Protein AF-A0A1W0A6Z6-F1 (afdb_monomer)

Radius of gyration: 21.83 Å; Cα contacts (8 Å, |Δi|>4): 676; chains: 1; bounding box: 49×55×68 Å

Mean predicted aligned error: 4.72 Å

Sequence (372 aa):
MTEIIAGCSDAEIEKINQEPVVYHEYYRYFTPSFSPHPEPNITDIYAPYNKPFGLRHYFTHAESPIGIRENMPFALFDSDFVLFEPLQVNTGRDISQNYVGAQEVHIIKDTVIDGIAIAHDWKNYMGAGWFRDNMKETKDKICQTGDCANISEAEGLEFYSRAGPPYIMTKNDGMKMINDYCDFAIMGRKLFPKEWMVEMYAYSLAAGNHNIKHIIVNNLGINWPGGEPPQAWNFIDSSLPNPCYNGDIVLPPTPPAALHYCQRLGLELVHEQGYYFYKYNIPTDMFDCNAMLLEIPPSTQWDEVFTKYTDNDTIRKKRHEVWGACTLAKIANEAFLQVKKQTCPKGFNTFTGIPMNETQRRESAWPRKPKL

Organism: NCBI:txid74557

Solvent-accessible surface area (backbone atoms only — not comparable to full-atom values): 20474 Å² total; per-residue (Å²): 89,66,48,78,46,60,48,66,51,74,69,49,49,54,56,54,71,69,52,85,78,93,55,100,62,66,42,80,42,81,38,73,54,27,49,52,36,76,53,90,96,46,88,50,79,45,70,65,43,34,55,44,49,40,51,45,50,40,74,72,68,44,50,85,88,70,25,84,61,85,65,47,70,45,73,50,65,68,95,58,56,49,71,75,47,85,91,79,64,65,78,73,48,79,45,50,94,38,53,57,64,86,72,94,67,95,76,38,56,40,60,59,42,82,48,32,22,37,18,8,62,30,47,77,82,39,35,36,47,56,31,28,77,93,29,42,70,60,30,36,68,59,34,56,91,40,58,35,45,73,52,45,38,70,58,21,46,44,28,25,27,18,53,30,54,38,37,31,31,18,40,60,47,52,63,68,25,34,61,48,22,39,52,26,25,54,49,38,33,72,77,37,81,81,57,85,60,36,49,63,49,14,42,25,43,17,31,43,45,63,57,39,37,26,54,25,21,40,38,52,29,40,69,50,70,84,59,52,64,67,74,56,64,67,44,77,60,93,80,60,70,72,34,36,46,90,76,72,80,59,72,48,99,58,62,49,36,18,41,30,55,84,56,77,20,24,66,47,92,54,59,73,78,30,53,30,37,42,70,81,49,58,31,88,45,42,65,43,40,64,11,33,28,54,35,62,49,65,52,61,57,63,62,42,35,70,76,75,41,88,51,68,67,59,32,53,31,31,48,50,22,35,42,49,22,17,36,50,36,48,53,50,37,52,53,41,49,57,51,24,70,74,75,24,92,88,56,59,48,82,53,60,69,40,73,46,40,64,87,58,58,50,81,58,32,51,80,73,78,77,86,126

InterPro domains:
  IPR044845 Glycosyltransferase HPAT/SRGT1-like [PTHR31485] (4-335)

Foldseek 3Di:
DEAQAEDDDPVRVVVVVPADDLDPDYYYHYYYQCAVPVDPPRNAGFRCLCPLVSLVVLLVPPDPPRHDPDFDKDWDADPQKDFPDDDDAPPQDFQVLFFDADDPDPTDGSDADVLEKAAEFQCLPFNLNCLDPVNLVVQCQLCVPFQLSVQHSRNSRGFFRRGDPRIIHISVLSNQLSVQLSSQLVSQCVVPVPDNCSSSSSRRSSCSRSNNGYRYGLQAEHEACVRGDVSSLPQDDPPFPQCQDPDDGTDGPDHRRMYRDCDWFAQDPPLLVAFTDHPQLDAPCLLPQQFEAARAGDSVSLVVLVVVDDDPSSSSRNNVSSSCRSNVSNVVLVVSVSSNVVVPPPGGHHHHDRTRNHPDRDNGRHDDDPPD

Nearest PDB structures (foldseek):
  1g8o-assembly1_A  TM=5.163E-01  e=8.679E-03  Bos taurus
  2vs3-assembly1_B  TM=5.964E-01  e=7.278E-02  Bos taurus
  6bji-assembly1_A  TM=4.685E-01  e=1.088E-01  Homo sapiens
  4fra-assembly1_A-2  TM=4.629E-01  e=1.088E-01  Homo sapiens
  3sx7-assembly1_A  TM=4.532E-01  e=2.891E-01  Homo sapiens

Secondary structure (DSSP, 8-state):
-EEEEES--HHHHHHHHTS---STT-EEEEE----S-SSTT-----GGGHHHHHHHHHHHHPPTTTSPPTT-EEEE--TTEEESS----SS--B-GGGB-SS---S--B---BTTEEEEEE-HHHHTTGGGSGGGHHHHHHHHTTSGGGG--HHHHHHHTTTEEEEEEEEHHHHHHHHHHHHHHHHHHHHH-TT-S-HHHHHHHHHHHHTT-EEEEESSSSB--TTTS-GGGGTT--TTS--TTSSSS----SS--SEEE--S-EES-SSGGGS-EE-GGGS-TTTTSTTPPEEPPPPTTHHHHHHHH---HHHHHHHHHHHHHHHHHHHHHHHHHHHHHHHH-TT-----EEE-S--SS--S--SPPPP--

Structure (mmCIF, N/CA/C/O backbone):
data_AF-A0A1W0A6Z6-F1
#
_entry.id   AF-A0A1W0A6Z6-F1
#
loop_
_atom_site.group_PDB
_atom_site.id
_atom_site.type_symbol
_atom_site.label_atom_id
_atom_site.label_alt_id
_atom_site.label_comp_id
_atom_site.label_asym_id
_atom_site.label_entity_id
_atom_site.label_seq_id
_atom_site.pdbx_PDB_ins_code
_atom_site.Cartn_x
_atom_site.Cartn_y
_atom_site.Cartn_z
_atom_site.occupancy
_atom_site.B_iso_or_equiv
_atom_site.auth_seq_id
_atom_site.auth_comp_id
_atom_site.auth_asym_id
_atom_site.auth_atom_id
_atom_site.pdbx_PDB_model_num
ATOM 1 N N . MET A 1 1 ? -8.755 -13.562 0.073 1.00 89.94 1 MET A N 1
ATOM 2 C CA . MET A 1 1 ? -7.571 -12.762 0.458 1.00 89.94 1 MET A CA 1
ATOM 3 C C . MET A 1 1 ? -6.522 -13.709 1.007 1.00 89.94 1 MET A C 1
ATOM 5 O O . MET A 1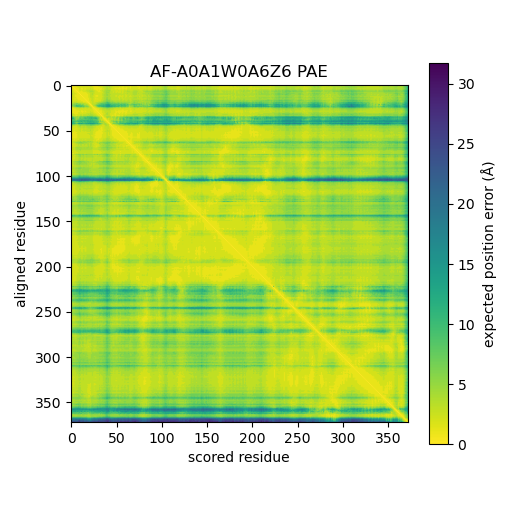 1 ? -6.894 -14.595 1.765 1.00 89.94 1 MET A O 1
ATOM 9 N N . THR A 1 2 ? -5.255 -13.540 0.640 1.00 94.50 2 THR A N 1
ATOM 10 C CA . THR A 1 2 ? -4.166 -14.357 1.189 1.00 94.50 2 THR A CA 1
ATOM 11 C C . THR A 1 2 ? -3.117 -13.441 1.801 1.00 94.50 2 THR A C 1
ATOM 13 O O . THR A 1 2 ? -2.576 -12.591 1.100 1.00 94.50 2 THR A O 1
ATOM 16 N N . GLU A 1 3 ? -2.840 -13.603 3.092 1.00 94.75 3 GLU A N 1
ATOM 17 C CA . GLU A 1 3 ? -1.718 -12.946 3.760 1.00 94.75 3 GLU A CA 1
ATOM 18 C C . GLU A 1 3 ? -0.458 -13.803 3.599 1.00 94.75 3 GLU A C 1
ATOM 20 O O . GLU A 1 3 ? -0.436 -14.968 3.998 1.00 94.75 3 GLU A O 1
ATOM 25 N N . ILE A 1 4 ? 0.587 -13.230 3.001 1.00 96.56 4 ILE A N 1
ATOM 26 C CA . ILE A 1 4 ? 1.890 -13.880 2.845 1.00 96.56 4 ILE A CA 1
ATOM 27 C C . ILE A 1 4 ? 2.768 -13.466 4.027 1.00 96.56 4 ILE A C 1
ATOM 29 O O . ILE A 1 4 ? 3.117 -12.294 4.159 1.00 96.56 4 ILE A O 1
ATOM 33 N N . ILE A 1 5 ? 3.135 -14.426 4.874 1.00 95.88 5 ILE A N 1
ATOM 34 C CA . ILE A 1 5 ? 3.876 -14.189 6.118 1.00 95.88 5 ILE A CA 1
ATOM 35 C C . ILE A 1 5 ? 5.245 -14.865 6.007 1.00 95.88 5 ILE A C 1
ATOM 37 O O . ILE A 1 5 ? 5.338 -16.070 5.777 1.00 95.88 5 ILE A O 1
ATOM 41 N N . ALA A 1 6 ? 6.325 -14.099 6.137 1.00 95.00 6 ALA A N 1
ATOM 42 C CA . ALA A 1 6 ? 7.687 -14.605 5.985 1.00 95.00 6 ALA A CA 1
ATOM 43 C C . ALA A 1 6 ? 8.400 -14.769 7.331 1.00 95.00 6 ALA A C 1
ATOM 45 O O . ALA A 1 6 ? 8.307 -13.904 8.201 1.00 95.00 6 ALA A O 1
ATOM 46 N N . GLY A 1 7 ? 9.175 -15.847 7.462 1.00 93.62 7 GLY A N 1
ATOM 47 C CA . GLY A 1 7 ? 10.175 -15.991 8.521 1.00 93.62 7 GLY A CA 1
ATOM 48 C C . GLY A 1 7 ? 9.659 -16.400 9.898 1.00 93.62 7 GLY A C 1
ATOM 49 O O . GLY A 1 7 ? 10.380 -16.223 10.876 1.00 93.62 7 GLY A O 1
ATOM 50 N N . CYS A 1 8 ? 8.453 -16.959 9.983 1.00 94.81 8 CYS A N 1
ATOM 51 C CA . CYS A 1 8 ? 7.943 -17.529 11.226 1.00 94.81 8 CYS A CA 1
ATOM 52 C C . CYS A 1 8 ? 8.636 -18.859 11.563 1.00 94.81 8 CYS A C 1
ATOM 54 O O . CYS A 1 8 ? 8.844 -19.706 10.694 1.00 94.81 8 CYS A O 1
ATOM 56 N N . SER A 1 9 ? 8.937 -19.062 12.842 1.00 95.69 9 SER A N 1
ATOM 57 C CA . SER A 1 9 ? 9.225 -20.378 13.420 1.00 95.69 9 SER A CA 1
ATOM 58 C C . SER A 1 9 ? 7.967 -21.253 13.480 1.00 95.69 9 SER A C 1
ATOM 60 O O . SER A 1 9 ? 6.850 -20.737 13.472 1.00 95.69 9 SER A O 1
ATOM 62 N N . ASP A 1 10 ? 8.125 -22.570 13.634 1.00 96.00 10 ASP A N 1
ATOM 63 C CA . ASP A 1 10 ? 6.988 -23.500 13.765 1.00 96.00 10 ASP A CA 1
ATOM 64 C C . ASP A 1 10 ? 6.039 -23.115 14.915 1.00 96.00 10 ASP A C 1
ATOM 66 O O . ASP A 1 10 ? 4.819 -23.199 14.786 1.00 96.00 10 ASP A O 1
ATOM 70 N N . ALA A 1 11 ? 6.591 -22.630 16.032 1.00 96.81 11 ALA A N 1
ATOM 71 C CA . ALA A 1 11 ? 5.803 -22.170 17.174 1.00 96.81 11 ALA A CA 1
ATOM 72 C C . ALA A 1 11 ? 5.008 -20.888 16.864 1.00 96.81 11 ALA A C 1
ATOM 74 O O . ALA A 1 11 ? 3.883 -20.726 17.338 1.00 96.81 11 ALA A O 1
ATOM 75 N N . GLU A 1 12 ? 5.575 -19.975 16.072 1.00 96.50 12 GLU A N 1
ATOM 76 C CA . GLU A 1 12 ? 4.877 -18.769 15.617 1.00 96.50 12 GLU A CA 1
ATOM 77 C C . GLU A 1 12 ? 3.804 -19.098 14.583 1.00 96.50 12 GLU A C 1
ATOM 79 O O . GLU A 1 12 ? 2.709 -18.554 14.677 1.00 96.50 12 GLU A O 1
ATOM 84 N N . ILE A 1 13 ? 4.078 -20.018 13.653 1.00 96.25 13 ILE A N 1
ATOM 85 C CA . ILE A 1 13 ? 3.089 -20.523 12.690 1.00 96.25 13 ILE A CA 1
ATOM 86 C C . ILE A 1 13 ? 1.887 -21.100 13.437 1.00 96.25 13 ILE A C 1
ATOM 88 O O . ILE A 1 13 ? 0.750 -20.736 13.141 1.00 96.25 13 ILE A O 1
ATOM 92 N N . GLU A 1 14 ? 2.126 -21.952 14.435 1.00 95.62 14 GLU A N 1
ATOM 93 C CA . GLU A 1 14 ? 1.057 -22.538 15.245 1.00 95.62 14 GLU A CA 1
ATOM 94 C C . GLU A 1 14 ? 0.258 -21.461 15.988 1.00 95.62 14 GLU A C 1
ATOM 96 O O . GLU A 1 14 ? -0.972 -21.454 15.945 1.00 95.62 14 GLU A O 1
ATOM 101 N N . LYS A 1 15 ? 0.944 -20.494 16.608 1.00 93.50 15 LYS A N 1
ATOM 102 C CA . LYS A 1 15 ? 0.288 -19.377 17.297 1.00 93.50 15 LYS A CA 1
ATOM 103 C C . LYS A 1 15 ? -0.584 -18.553 16.347 1.00 93.50 15 LYS A C 1
ATOM 105 O O . LYS A 1 15 ? -1.723 -18.247 16.685 1.00 93.50 15 LYS A O 1
ATOM 110 N N . ILE A 1 16 ? -0.062 -18.202 15.174 1.00 93.06 16 ILE A N 1
ATOM 111 C CA . ILE A 1 16 ? -0.779 -17.403 14.178 1.00 93.06 16 ILE A CA 1
ATOM 112 C C . ILE A 1 16 ? -1.967 -18.196 13.628 1.00 93.06 16 ILE A C 1
ATOM 114 O O . ILE A 1 16 ? -3.050 -17.644 13.482 1.00 93.06 16 ILE A O 1
ATOM 118 N N . ASN A 1 17 ? -1.827 -19.497 13.369 1.00 92.12 17 ASN A N 1
ATOM 119 C CA . ASN A 1 17 ? -2.934 -20.333 12.891 1.00 92.12 17 ASN A CA 1
ATOM 120 C C . ASN A 1 17 ? -4.112 -20.406 13.873 1.00 92.12 17 ASN A C 1
ATOM 122 O O . ASN A 1 17 ? -5.245 -20.615 13.442 1.00 92.12 17 ASN A O 1
ATOM 126 N N . GLN A 1 18 ? -3.866 -20.186 15.165 1.00 89.81 18 GLN A N 1
ATOM 127 C CA . GLN A 1 18 ? -4.904 -20.117 16.195 1.00 89.81 18 GLN A CA 1
ATOM 128 C C . GLN A 1 18 ? -5.585 -18.743 16.287 1.00 89.81 18 GLN A C 1
ATOM 130 O O . GLN A 1 18 ? -6.615 -18.616 16.954 1.00 89.81 18 GLN A O 1
ATOM 135 N N . GLU A 1 19 ? -5.046 -17.707 15.641 1.00 89.00 19 GLU A N 1
ATOM 136 C CA . GLU A 1 19 ? -5.677 -16.390 15.626 1.00 89.00 19 GLU A CA 1
ATOM 137 C C . GLU A 1 19 ? -6.990 -16.425 14.832 1.00 89.00 19 GLU A C 1
ATOM 139 O O . GLU A 1 19 ? -7.031 -16.994 13.731 1.00 89.00 19 GLU A O 1
ATOM 144 N N . PRO A 1 20 ? -8.051 -15.771 15.339 1.00 86.44 20 PRO A N 1
ATOM 145 C CA . PRO A 1 20 ? -9.363 -15.794 14.713 1.00 86.44 20 PRO A CA 1
ATOM 146 C C . PRO A 1 20 ? -9.328 -15.161 13.325 1.00 86.44 20 PRO A C 1
ATOM 148 O O . PRO A 1 20 ? -8.677 -14.142 13.093 1.00 86.44 20 PRO A O 1
ATOM 151 N N . VAL A 1 21 ? -10.091 -15.750 12.410 1.00 84.94 21 VAL A N 1
ATOM 152 C CA . VAL A 1 21 ? -10.286 -15.230 11.059 1.00 84.94 21 VAL A CA 1
ATOM 153 C C . VAL A 1 21 ? -11.683 -14.630 10.977 1.00 84.94 21 VAL A C 1
ATOM 155 O O . VAL A 1 21 ? -12.682 -15.326 11.138 1.00 84.94 21 VAL A O 1
ATOM 158 N N . VAL A 1 22 ? -11.753 -13.322 10.733 1.00 80.50 22 VAL A N 1
ATOM 159 C CA . VAL A 1 22 ? -13.020 -12.569 10.698 1.00 80.50 22 VAL A CA 1
ATOM 160 C C . VAL A 1 22 ? -13.611 -12.423 9.287 1.00 80.50 22 VAL A C 1
ATOM 162 O O . VAL A 1 22 ? -14.724 -11.927 9.141 1.00 80.50 22 VAL A O 1
ATOM 165 N N . TYR A 1 23 ? -12.910 -12.897 8.250 1.00 80.38 23 TYR A N 1
ATOM 166 C CA . TYR A 1 23 ? -13.323 -12.801 6.845 1.00 80.38 23 TYR A CA 1
ATOM 167 C C . TYR A 1 23 ? -13.621 -14.178 6.236 1.00 80.38 23 TYR A C 1
ATOM 169 O O . TYR A 1 23 ? -12.898 -15.140 6.475 1.00 80.38 23 TYR A O 1
ATOM 177 N N . HIS A 1 24 ? -14.662 -14.259 5.398 1.00 73.69 24 HIS A N 1
ATOM 178 C CA . HIS A 1 24 ? -15.209 -15.520 4.871 1.00 73.69 24 HIS A CA 1
ATOM 179 C C . HIS A 1 24 ? -14.262 -16.295 3.925 1.00 73.69 24 HIS A C 1
ATOM 181 O O . HIS A 1 24 ? -14.444 -17.488 3.724 1.00 73.69 24 HIS A O 1
ATOM 187 N N . GLU A 1 25 ? -13.224 -15.662 3.372 1.00 85.31 25 GLU A N 1
ATOM 188 C CA . GLU A 1 25 ? -12.240 -16.303 2.483 1.00 85.31 25 GLU A CA 1
ATOM 189 C C . GLU A 1 25 ? -10.860 -15.673 2.685 1.00 85.31 25 GLU A C 1
ATOM 191 O O . GLU A 1 25 ? -10.327 -14.961 1.825 1.00 85.31 25 GLU A O 1
ATOM 196 N N . TYR A 1 26 ? -10.304 -15.876 3.874 1.00 91.31 26 TYR A N 1
ATOM 197 C CA . TYR A 1 26 ? -8.984 -15.388 4.242 1.00 91.31 26 TYR A CA 1
ATOM 198 C C . TYR A 1 26 ? -8.052 -16.559 4.546 1.00 91.31 26 TYR A C 1
ATOM 200 O O . TYR A 1 26 ? -8.366 -17.429 5.358 1.00 91.31 26 TYR A O 1
ATOM 208 N N . TYR A 1 27 ? -6.908 -16.567 3.871 1.00 93.94 27 TYR A N 1
ATOM 209 C CA . TYR A 1 27 ? -5.889 -17.598 3.979 1.00 93.94 27 TYR A CA 1
ATOM 210 C C . TYR A 1 27 ? -4.582 -16.985 4.467 1.00 93.94 27 TYR A C 1
ATOM 212 O O . TYR A 1 27 ? -4.263 -15.839 4.152 1.00 93.94 27 TYR A O 1
ATOM 220 N N . ARG A 1 28 ? -3.800 -17.781 5.189 1.00 94.81 28 ARG A N 1
ATOM 221 C CA . ARG A 1 28 ? -2.428 -17.451 5.566 1.00 94.81 28 ARG A CA 1
ATOM 222 C C . ARG A 1 28 ? -1.491 -18.353 4.783 1.00 94.81 28 ARG A C 1
ATOM 224 O O . ARG A 1 28 ? -1.727 -19.558 4.693 1.00 94.81 28 ARG A O 1
ATOM 231 N N . TYR A 1 29 ? -0.452 -17.775 4.203 1.00 96.75 29 TYR A N 1
ATOM 232 C CA . TYR A 1 29 ? 0.560 -18.502 3.456 1.00 96.75 29 TYR A CA 1
ATOM 233 C C . TYR A 1 29 ? 1.939 -18.169 4.009 1.00 96.75 29 TYR A C 1
ATOM 235 O O . TYR A 1 29 ? 2.419 -17.042 3.888 1.00 96.75 29 TYR A O 1
ATOM 243 N N . PHE A 1 30 ? 2.572 -19.158 4.631 1.00 97.31 30 PHE A N 1
ATOM 244 C CA . PHE A 1 30 ? 3.872 -18.984 5.259 1.00 97.31 30 PHE A CA 1
ATOM 245 C C . PHE A 1 30 ? 5.001 -19.242 4.266 1.00 97.31 30 PHE A C 1
ATOM 247 O O . PHE A 1 30 ? 4.941 -20.152 3.437 1.00 97.31 30 PHE A O 1
ATOM 254 N N . THR A 1 31 ? 6.048 -18.432 4.363 1.00 97.12 31 THR A N 1
ATOM 255 C CA . THR A 1 31 ? 7.254 -18.536 3.540 1.00 97.12 31 THR A CA 1
ATOM 256 C C . THR A 1 31 ? 8.500 -18.508 4.427 1.00 97.12 31 THR A C 1
ATOM 258 O O . THR A 1 31 ? 8.430 -18.027 5.566 1.00 97.12 31 THR A O 1
ATOM 261 N N . 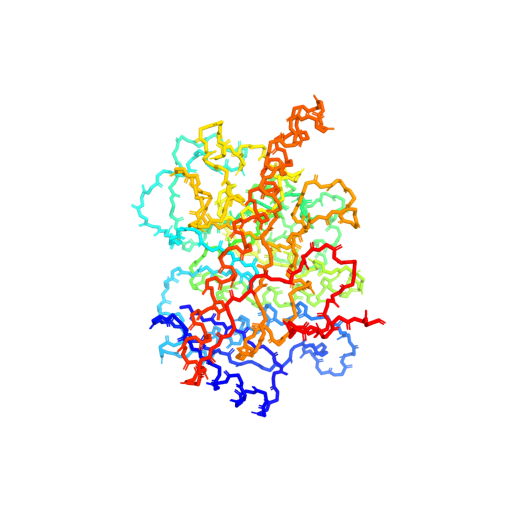PRO A 1 32 ? 9.652 -19.002 3.940 1.00 95.50 32 PRO A N 1
ATOM 262 C CA . PRO A 1 32 ? 10.925 -18.801 4.626 1.00 95.50 32 PRO A CA 1
ATOM 263 C C . PRO A 1 32 ? 11.211 -17.316 4.880 1.00 95.50 32 PRO A C 1
ATOM 265 O O . PRO A 1 32 ? 10.655 -16.442 4.217 1.00 95.50 32 PRO A O 1
ATOM 268 N N . SER A 1 33 ? 12.109 -17.017 5.821 1.00 94.06 33 SER A N 1
ATOM 269 C CA . SER A 1 33 ? 12.632 -15.653 5.916 1.00 94.06 33 SER A CA 1
ATOM 270 C C . SER A 1 33 ? 13.574 -15.385 4.749 1.00 94.06 33 SER A C 1
ATOM 272 O O . SER A 1 33 ? 14.459 -16.194 4.470 1.00 94.06 33 SER A O 1
ATOM 274 N N . PHE A 1 34 ? 13.432 -14.220 4.127 1.00 93.62 34 PHE A N 1
ATOM 275 C CA . PHE A 1 34 ? 14.373 -13.695 3.137 1.00 93.62 34 PHE A CA 1
ATOM 276 C C . PHE A 1 34 ? 15.182 -12.511 3.697 1.00 93.62 34 PHE A C 1
ATOM 278 O O . PHE A 1 34 ? 15.834 -11.781 2.953 1.00 93.62 34 PHE A O 1
ATOM 285 N N . SER A 1 35 ? 15.127 -12.311 5.022 1.00 89.38 35 SER A N 1
ATOM 286 C CA . SER A 1 35 ? 15.967 -11.382 5.782 1.00 89.38 35 SER A CA 1
ATOM 287 C C . SER A 1 35 ? 16.449 -12.061 7.083 1.00 89.38 35 SER A C 1
ATOM 289 O O . SER A 1 35 ? 15.612 -12.360 7.940 1.00 89.38 35 SER A O 1
ATOM 291 N N . PRO A 1 36 ? 17.762 -12.291 7.300 1.00 87.06 36 PRO A N 1
ATOM 292 C CA . PRO A 1 36 ? 18.902 -11.818 6.506 1.00 87.06 36 PRO A CA 1
ATOM 293 C C . PRO A 1 36 ? 18.913 -12.371 5.075 1.00 87.06 36 PRO A C 1
ATOM 295 O O . PRO A 1 36 ? 18.175 -13.303 4.776 1.00 87.06 36 PRO A O 1
ATOM 298 N N . HIS A 1 37 ? 19.693 -11.708 4.219 1.00 88.88 37 HIS A N 1
ATOM 299 C CA . HIS A 1 37 ? 19.758 -11.824 2.760 1.00 88.88 37 HIS A CA 1
ATOM 300 C C . HIS A 1 37 ? 19.355 -13.204 2.186 1.00 88.88 37 HIS A C 1
ATOM 302 O O . HIS A 1 37 ? 19.822 -14.228 2.684 1.00 88.88 37 HIS A O 1
ATOM 308 N N . PRO A 1 38 ? 18.559 -13.256 1.096 1.00 82.75 38 PRO A N 1
ATOM 309 C CA . PRO A 1 38 ? 18.042 -14.512 0.538 1.00 82.75 38 PRO A CA 1
ATOM 310 C C . PRO A 1 38 ? 19.128 -15.445 -0.026 1.00 82.75 38 PRO A C 1
ATOM 312 O O . PRO A 1 38 ? 18.907 -16.648 -0.148 1.00 82.75 38 PRO A O 1
ATOM 315 N N . GLU A 1 39 ? 20.295 -14.909 -0.387 1.00 85.31 39 GLU A N 1
ATOM 316 C CA . GLU A 1 39 ? 21.451 -15.705 -0.818 1.00 85.31 39 GLU A CA 1
ATOM 317 C C . GLU A 1 39 ? 22.322 -16.161 0.364 1.00 85.31 39 GLU A C 1
ATOM 319 O O . GLU A 1 39 ? 22.603 -15.369 1.272 1.00 85.31 39 GLU A O 1
ATOM 324 N N . PRO A 1 40 ? 22.829 -17.409 0.336 1.00 78.19 40 PRO A N 1
ATOM 325 C CA . PRO A 1 40 ? 23.655 -17.943 1.409 1.00 78.19 40 PRO A CA 1
ATOM 326 C C . PRO A 1 40 ? 24.959 -17.149 1.570 1.00 78.19 40 PRO A C 1
ATOM 328 O O . PRO A 1 40 ? 25.594 -16.756 0.595 1.00 78.19 40 PRO A O 1
ATOM 331 N N . ASN A 1 41 ? 25.408 -17.001 2.820 1.00 79.00 41 ASN A N 1
ATOM 332 C CA . ASN A 1 41 ? 26.657 -16.330 3.215 1.00 79.00 41 ASN A CA 1
ATOM 333 C C . ASN A 1 41 ? 26.694 -14.799 3.037 1.00 79.00 41 ASN A C 1
ATOM 335 O O . ASN A 1 41 ? 27.762 -14.205 3.191 1.00 79.00 41 ASN A O 1
ATOM 339 N N . ILE A 1 42 ? 25.559 -14.146 2.773 1.00 83.25 42 ILE A N 1
ATOM 340 C CA . ILE A 1 42 ? 25.454 -12.680 2.786 1.00 83.25 42 ILE A CA 1
ATOM 341 C C . ILE A 1 42 ? 24.732 -12.236 4.062 1.00 83.25 42 ILE A C 1
ATOM 343 O O . ILE A 1 42 ? 23.661 -12.730 4.395 1.00 83.25 42 ILE A O 1
ATOM 347 N N . THR A 1 43 ? 25.323 -11.295 4.800 1.00 79.62 43 THR A N 1
ATOM 348 C CA . THR A 1 43 ? 24.835 -10.866 6.125 1.00 79.62 43 THR A CA 1
ATOM 349 C C . THR A 1 43 ? 24.062 -9.540 6.100 1.00 79.62 43 THR A C 1
ATOM 351 O O . THR A 1 43 ? 24.020 -8.838 7.109 1.00 79.62 43 THR A O 1
ATOM 354 N N . ASP A 1 44 ? 23.478 -9.157 4.960 1.00 88.56 44 ASP A N 1
ATOM 355 C CA . ASP A 1 44 ? 22.635 -7.954 4.861 1.00 88.56 44 ASP A CA 1
ATOM 356 C C . ASP A 1 44 ? 21.254 -8.212 5.478 1.00 88.56 44 ASP A C 1
ATOM 358 O O . ASP A 1 44 ? 20.629 -9.241 5.222 1.00 88.56 44 ASP A O 1
ATOM 362 N N . ILE A 1 45 ? 20.777 -7.273 6.294 1.00 91.19 45 ILE A N 1
ATOM 363 C CA . ILE A 1 45 ? 19.451 -7.323 6.916 1.00 91.19 45 ILE A CA 1
ATOM 364 C C . ILE A 1 45 ? 18.601 -6.249 6.247 1.00 91.19 45 ILE A C 1
ATOM 366 O O . ILE A 1 45 ? 18.752 -5.056 6.513 1.00 91.19 45 ILE A O 1
ATOM 370 N N . TYR A 1 46 ? 17.694 -6.690 5.382 1.00 94.19 46 TYR A N 1
ATOM 371 C CA . TYR A 1 46 ? 16.795 -5.826 4.633 1.00 94.19 46 TYR A CA 1
ATOM 372 C C . TYR A 1 46 ? 15.422 -6.495 4.553 1.00 94.19 46 TYR A C 1
ATOM 374 O O . TYR A 1 46 ? 15.127 -7.271 3.648 1.00 94.19 46 TYR A O 1
ATOM 382 N N . ALA A 1 47 ? 14.574 -6.194 5.542 1.00 93.62 47 ALA A N 1
ATOM 383 C CA . ALA A 1 47 ? 13.238 -6.776 5.668 1.00 93.62 47 ALA A CA 1
ATOM 384 C C . ALA A 1 47 ? 12.371 -6.685 4.391 1.00 93.62 47 ALA A C 1
ATOM 386 O O . ALA A 1 47 ? 11.629 -7.638 4.142 1.00 93.62 47 ALA A O 1
ATOM 387 N N . PRO A 1 48 ? 12.460 -5.626 3.552 1.00 95.31 48 PRO A N 1
ATOM 388 C CA . PRO A 1 48 ? 11.701 -5.568 2.306 1.00 95.31 48 PRO A CA 1
ATOM 389 C C . PRO A 1 48 ? 12.007 -6.683 1.300 1.00 95.31 48 PRO A C 1
ATOM 391 O O . PRO A 1 48 ? 11.159 -6.922 0.451 1.00 95.31 48 PRO A O 1
ATOM 394 N N . TYR A 1 49 ? 13.108 -7.443 1.417 1.00 96.25 49 TYR A N 1
ATOM 395 C CA . TYR A 1 49 ? 13.291 -8.665 0.612 1.00 96.25 49 TYR A CA 1
ATOM 396 C C . TYR A 1 49 ? 12.128 -9.653 0.754 1.00 96.25 49 TYR A C 1
ATOM 398 O O . TYR A 1 49 ? 11.797 -10.357 -0.197 1.00 96.25 49 TYR A O 1
ATOM 406 N N . ASN A 1 50 ? 11.453 -9.682 1.903 1.00 95.69 50 ASN A N 1
ATOM 407 C CA . ASN A 1 50 ? 10.323 -10.581 2.107 1.00 95.69 50 ASN A CA 1
ATOM 408 C C . ASN A 1 50 ? 9.168 -10.341 1.117 1.00 95.69 50 ASN A C 1
ATOM 410 O O . ASN A 1 50 ? 8.426 -11.280 0.847 1.00 95.69 50 ASN A O 1
ATOM 414 N N . LYS A 1 51 ? 9.028 -9.139 0.534 1.00 95.19 51 LYS A N 1
ATOM 415 C CA . LYS A 1 51 ? 7.969 -8.840 -0.443 1.00 95.19 51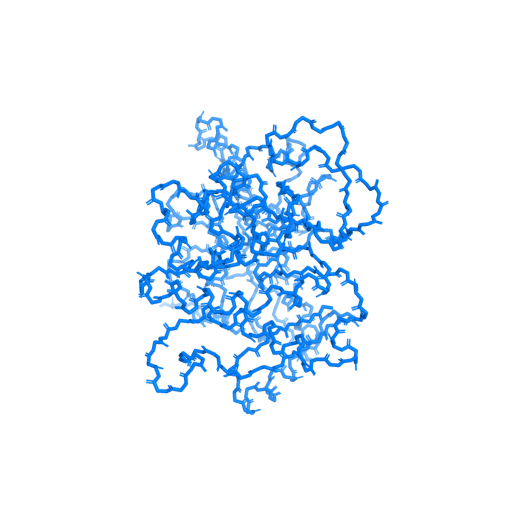 LYS A CA 1
ATOM 416 C C . LYS A 1 51 ? 8.174 -9.578 -1.782 1.00 95.19 51 LYS A C 1
ATOM 418 O O . LYS A 1 51 ? 7.377 -10.476 -2.065 1.00 95.19 51 LYS A O 1
ATOM 423 N N . PRO A 1 52 ? 9.221 -9.306 -2.591 1.00 97.31 52 PRO A N 1
ATOM 424 C CA . PRO A 1 52 ? 9.406 -9.987 -3.873 1.00 97.31 52 PRO A CA 1
ATOM 425 C C . PRO A 1 52 ? 9.651 -11.489 -3.700 1.00 97.31 52 PRO A C 1
ATOM 427 O O . PRO A 1 52 ? 9.064 -12.300 -4.412 1.00 97.31 52 PRO A O 1
ATOM 430 N N . PHE A 1 53 ? 10.455 -11.894 -2.712 1.00 97.81 53 PHE A N 1
ATOM 431 C CA . PHE A 1 53 ? 10.779 -13.309 -2.519 1.00 97.81 53 PHE A CA 1
ATOM 432 C C . PHE A 1 53 ? 9.610 -14.111 -1.930 1.00 97.81 53 PHE A C 1
ATOM 434 O O . PHE A 1 53 ? 9.383 -15.249 -2.350 1.00 97.81 53 PHE A O 1
ATOM 441 N N . GLY A 1 54 ? 8.826 -13.517 -1.025 1.00 97.38 54 GLY A N 1
ATOM 442 C CA . GLY A 1 54 ? 7.590 -14.113 -0.520 1.00 97.38 54 GLY A CA 1
ATOM 443 C C . GLY A 1 54 ? 6.546 -14.271 -1.625 1.00 97.38 54 GLY A C 1
ATOM 444 O O . GLY A 1 54 ? 5.952 -15.342 -1.757 1.00 97.38 54 GLY A O 1
ATOM 445 N N . LEU A 1 55 ? 6.389 -13.259 -2.485 1.00 97.62 55 LEU A N 1
ATOM 446 C CA . LEU A 1 55 ? 5.497 -13.327 -3.644 1.00 97.62 55 LEU A CA 1
ATOM 447 C C . LEU A 1 55 ? 5.955 -14.386 -4.663 1.00 97.62 55 LEU A C 1
ATOM 449 O O . LEU A 1 55 ? 5.131 -15.173 -5.129 1.00 97.62 55 LEU A O 1
ATOM 453 N N . ARG A 1 56 ? 7.262 -14.497 -4.938 1.00 98.25 56 ARG A N 1
ATOM 454 C CA . ARG A 1 56 ? 7.835 -15.581 -5.760 1.00 98.25 56 ARG A CA 1
ATOM 455 C C . ARG A 1 56 ? 7.531 -16.957 -5.188 1.00 98.25 56 ARG A C 1
ATOM 457 O O . ARG A 1 56 ? 7.103 -17.857 -5.914 1.00 98.25 56 ARG A O 1
ATOM 464 N N . HIS A 1 57 ? 7.744 -17.124 -3.885 1.00 98.12 57 HIS A N 1
ATOM 465 C CA . HIS A 1 57 ? 7.467 -18.376 -3.194 1.00 98.12 57 HIS A CA 1
ATOM 466 C C . HIS A 1 57 ? 5.977 -18.729 -3.249 1.00 98.12 57 HIS A C 1
ATOM 468 O O . HIS A 1 57 ? 5.633 -19.891 -3.463 1.00 98.12 57 HIS A O 1
ATOM 474 N N . TYR A 1 58 ? 5.098 -17.742 -3.086 1.00 98.25 58 TYR A N 1
ATOM 475 C CA . TYR A 1 58 ? 3.651 -17.901 -3.211 1.00 98.25 58 TYR A CA 1
ATOM 476 C C . TYR A 1 58 ? 3.243 -18.335 -4.615 1.00 98.25 58 TYR A C 1
ATOM 478 O O . TYR A 1 58 ? 2.602 -19.365 -4.781 1.00 98.25 58 TYR A O 1
ATOM 486 N N . PHE A 1 59 ? 3.688 -17.623 -5.639 1.00 97.69 59 PHE A N 1
ATOM 487 C CA . PHE A 1 59 ? 3.420 -17.974 -7.027 1.00 97.69 59 PHE A CA 1
ATOM 488 C C . PHE A 1 59 ? 3.881 -19.381 -7.425 1.00 97.69 59 PHE A C 1
ATOM 490 O O . PHE A 1 59 ? 3.224 -20.029 -8.240 1.00 97.69 59 PHE A O 1
ATOM 497 N N . THR A 1 60 ? 4.989 -19.845 -6.846 1.00 96.50 60 THR A N 1
ATOM 498 C CA . THR A 1 60 ? 5.597 -21.136 -7.187 1.00 96.50 60 THR A CA 1
ATOM 499 C C . THR A 1 60 ? 4.942 -22.312 -6.460 1.00 96.50 60 THR A C 1
ATOM 501 O O . THR A 1 60 ? 4.809 -23.375 -7.059 1.00 96.50 60 THR A O 1
ATOM 504 N N . HIS A 1 61 ? 4.541 -22.146 -5.192 1.00 97.44 61 HIS A N 1
ATOM 505 C CA . HIS A 1 61 ? 4.120 -23.282 -4.355 1.00 97.44 61 HIS A CA 1
ATOM 506 C C . HIS A 1 61 ? 2.711 -23.159 -3.758 1.00 97.44 61 HIS A C 1
ATOM 508 O O . HIS A 1 61 ? 2.224 -24.126 -3.179 1.00 97.44 61 HIS A O 1
ATOM 514 N N . ALA A 1 62 ? 2.033 -22.012 -3.869 1.00 97.00 62 ALA A N 1
ATOM 515 C CA . ALA A 1 62 ? 0.671 -21.895 -3.363 1.00 97.00 62 ALA A CA 1
ATOM 516 C C . ALA A 1 62 ? -0.315 -22.611 -4.294 1.00 97.00 62 ALA A C 1
ATOM 518 O O . ALA A 1 62 ? -0.507 -22.232 -5.452 1.00 97.00 62 ALA A O 1
ATOM 519 N N . GLU A 1 63 ? -0.987 -23.620 -3.753 1.00 94.19 63 GLU A N 1
ATOM 520 C CA . GLU A 1 63 ? -2.016 -24.390 -4.447 1.00 94.19 63 GLU A CA 1
ATOM 521 C C . GLU A 1 63 ? -3.429 -23.942 -4.044 1.00 94.19 63 GLU A C 1
ATOM 523 O O . GLU A 1 63 ? -3.628 -23.194 -3.083 1.00 94.19 63 GLU A O 1
ATOM 528 N N . SER A 1 64 ? -4.443 -24.388 -4.790 1.00 90.56 64 SER A N 1
ATOM 529 C CA . SER A 1 64 ? -5.849 -24.139 -4.450 1.00 90.56 64 SER A CA 1
ATOM 530 C C . SER A 1 64 ? -6.187 -24.713 -3.061 1.00 90.56 64 SER A C 1
ATOM 532 O O . SER A 1 64 ? -5.799 -25.844 -2.777 1.00 90.56 64 SER A O 1
ATOM 534 N N . PRO A 1 65 ? -6.952 -24.001 -2.210 1.00 91.38 65 PRO A N 1
ATOM 535 C CA . PRO A 1 65 ? -7.686 -22.758 -2.486 1.00 91.38 65 PRO A CA 1
ATOM 536 C C . PRO A 1 65 ? -6.900 -21.465 -2.211 1.00 91.38 65 PRO A C 1
ATOM 538 O O . PRO A 1 65 ? -7.455 -20.385 -2.386 1.00 91.38 65 PRO A O 1
ATOM 541 N N . ILE A 1 66 ? -5.642 -21.567 -1.775 1.00 93.75 66 ILE A N 1
ATOM 542 C CA . ILE A 1 66 ? -4.829 -20.438 -1.305 1.00 93.75 66 ILE A CA 1
ATOM 543 C C . ILE A 1 66 ? -4.239 -19.651 -2.480 1.00 93.75 66 ILE A C 1
ATOM 545 O O . ILE A 1 66 ? -4.237 -18.423 -2.450 1.00 93.75 66 ILE A O 1
ATOM 549 N N . GLY A 1 67 ? -3.735 -20.359 -3.493 1.00 94.75 67 GLY A N 1
ATOM 550 C CA . GLY A 1 67 ? -3.102 -19.789 -4.680 1.00 94.75 67 GLY A CA 1
ATOM 551 C C . GLY A 1 67 ? -4.085 -19.154 -5.668 1.00 94.75 67 GLY A C 1
ATOM 552 O O . GLY A 1 67 ? -5.257 -19.528 -5.756 1.00 94.75 67 GLY A O 1
ATOM 553 N N . ILE A 1 68 ? -3.584 -18.215 -6.478 1.00 94.62 68 ILE A N 1
ATOM 554 C CA . ILE A 1 68 ? -4.370 -17.568 -7.540 1.00 94.62 68 ILE A CA 1
ATOM 555 C C . ILE A 1 68 ? -4.700 -18.591 -8.632 1.00 94.62 68 ILE A C 1
ATOM 557 O O . ILE A 1 68 ? -3.803 -19.245 -9.183 1.00 94.62 68 ILE A O 1
ATOM 561 N N . ARG A 1 69 ? -5.990 -18.703 -8.964 1.00 93.06 69 ARG A N 1
ATOM 562 C CA . ARG A 1 69 ? -6.499 -19.601 -10.007 1.00 93.06 69 ARG A CA 1
ATOM 563 C C . ARG A 1 69 ? -6.205 -19.038 -11.395 1.00 93.06 69 ARG A C 1
ATOM 565 O O . ARG A 1 69 ? -6.444 -17.858 -11.641 1.00 93.06 69 ARG A O 1
ATOM 572 N N . GLU A 1 70 ? -5.752 -19.909 -12.296 1.00 94.25 70 GLU A N 1
ATOM 573 C CA . GLU A 1 70 ? -5.534 -19.593 -13.716 1.00 94.25 70 GLU A CA 1
ATOM 574 C C . GLU A 1 70 ? -4.772 -18.267 -13.906 1.00 94.25 70 GLU A C 1
ATOM 576 O O . GLU A 1 70 ? -3.795 -18.030 -13.200 1.00 94.25 70 GLU A O 1
ATOM 581 N N . ASN A 1 71 ? -5.209 -17.410 -14.832 1.00 96.38 71 ASN A N 1
ATOM 582 C CA . ASN A 1 71 ? -4.651 -16.078 -15.058 1.00 96.38 71 ASN A CA 1
ATOM 583 C C . ASN A 1 71 ? -5.507 -14.960 -14.429 1.00 96.38 71 ASN A C 1
ATOM 585 O O . ASN A 1 71 ? -5.645 -13.874 -14.993 1.00 96.38 71 ASN A O 1
ATOM 589 N N . MET A 1 72 ? -6.154 -15.230 -13.293 1.00 96.06 72 MET A N 1
ATOM 590 C CA . MET A 1 72 ? -7.007 -14.237 -12.639 1.00 96.06 72 MET A CA 1
ATOM 591 C C . MET A 1 72 ? -6.185 -13.002 -12.218 1.00 96.06 72 MET A C 1
ATOM 593 O O . MET A 1 72 ? -5.064 -13.165 -11.721 1.00 96.06 72 MET A O 1
ATOM 597 N N . PRO A 1 73 ? -6.721 -11.775 -12.382 1.00 97.38 73 PRO A N 1
ATOM 598 C CA . PRO A 1 73 ? -6.127 -10.591 -11.784 1.00 97.38 73 PRO A CA 1
ATOM 599 C C . PRO A 1 73 ? -6.010 -10.725 -10.266 1.00 97.38 73 PRO A C 1
ATOM 601 O O . PRO A 1 73 ? -6.920 -11.226 -9.604 1.00 97.38 73 PRO A O 1
ATOM 604 N N . PHE A 1 74 ? -4.910 -10.238 -9.707 1.00 97.00 74 PHE A N 1
ATOM 605 C CA . PHE A 1 74 ? -4.724 -10.101 -8.268 1.00 97.00 74 PHE A CA 1
ATOM 606 C C . PHE A 1 74 ? -4.346 -8.663 -7.928 1.00 97.00 74 PHE A C 1
ATOM 608 O O . PHE A 1 74 ? -3.793 -7.950 -8.762 1.00 97.00 74 PHE A O 1
ATOM 615 N N . ALA A 1 75 ? -4.636 -8.255 -6.693 1.00 96.81 75 ALA A N 1
ATOM 616 C CA . ALA A 1 75 ? -4.158 -7.005 -6.122 1.00 96.81 75 ALA A CA 1
ATOM 617 C C . ALA A 1 75 ? -3.097 -7.310 -5.057 1.00 96.81 75 ALA A C 1
ATOM 619 O O . ALA A 1 75 ? -3.364 -8.075 -4.129 1.00 96.81 75 ALA A O 1
ATOM 620 N N . LEU A 1 76 ? -1.914 -6.712 -5.183 1.00 95.81 76 LEU A N 1
ATOM 621 C CA . LEU A 1 76 ? -0.868 -6.713 -4.163 1.00 95.81 76 LEU A CA 1
ATOM 622 C C . LEU A 1 76 ? -0.938 -5.405 -3.375 1.00 95.81 76 LEU A C 1
ATOM 624 O O . LEU A 1 76 ? -0.750 -4.331 -3.944 1.00 95.81 76 LEU A O 1
ATOM 628 N N . PHE A 1 77 ? -1.194 -5.500 -2.076 1.00 92.25 77 PHE A N 1
ATOM 629 C CA . PHE A 1 77 ? -1.269 -4.370 -1.152 1.00 92.25 77 PHE A CA 1
ATOM 630 C C . PHE A 1 77 ? -0.446 -4.659 0.103 1.00 92.25 77 PHE A C 1
ATOM 632 O O . PHE A 1 77 ? -0.224 -5.817 0.460 1.00 92.25 77 PHE A O 1
ATOM 639 N N . ASP A 1 78 ? -0.003 -3.596 0.771 1.00 91.25 78 ASP A N 1
ATOM 640 C CA . ASP A 1 78 ? 0.599 -3.714 2.095 1.00 91.25 78 ASP A CA 1
ATOM 641 C C . ASP A 1 78 ? -0.494 -3.990 3.143 1.00 91.25 78 ASP A C 1
ATOM 643 O O . ASP A 1 78 ? -1.662 -3.652 2.955 1.00 91.25 78 ASP A O 1
ATOM 647 N N . SER A 1 79 ? -0.136 -4.600 4.273 1.00 89.75 79 SER A N 1
ATOM 648 C CA . SER A 1 79 ? -1.103 -4.964 5.321 1.00 89.75 79 SER A CA 1
ATOM 649 C C . SER A 1 79 ? -1.683 -3.765 6.090 1.00 89.75 79 SER A C 1
ATOM 651 O O . SER A 1 79 ? -2.508 -3.940 6.984 1.00 89.75 79 SER A O 1
ATOM 653 N N . ASP A 1 80 ? -1.251 -2.544 5.772 1.00 92.50 80 ASP A N 1
ATOM 654 C CA . ASP A 1 80 ? -1.658 -1.288 6.397 1.00 92.50 80 ASP A CA 1
ATOM 655 C C . ASP A 1 80 ? -2.627 -0.463 5.532 1.00 92.50 80 ASP A C 1
ATOM 657 O O . ASP A 1 80 ? -2.556 0.768 5.480 1.00 92.50 80 ASP A O 1
ATOM 661 N N . PHE A 1 81 ? -3.557 -1.157 4.875 1.00 94.19 81 PHE A N 1
ATOM 662 C CA . PHE A 1 81 ? -4.659 -0.575 4.114 1.00 94.19 81 PHE A CA 1
ATOM 663 C C . PHE A 1 81 ? -6.008 -0.838 4.787 1.00 94.19 81 PHE A C 1
ATOM 665 O O . PHE A 1 81 ? -6.279 -1.937 5.269 1.00 94.19 81 PHE A O 1
ATOM 672 N N . VAL A 1 82 ? -6.886 0.164 4.766 1.00 93.94 82 VAL A N 1
ATOM 673 C CA . VAL A 1 82 ? -8.328 -0.021 4.982 1.00 93.94 82 VAL A CA 1
ATOM 674 C C . VAL A 1 82 ? -9.027 0.125 3.639 1.00 93.94 82 VAL A C 1
ATOM 676 O O . VAL A 1 82 ? -8.863 1.147 2.979 1.00 93.94 82 VAL A O 1
ATOM 679 N N . LEU A 1 83 ? -9.815 -0.880 3.253 1.00 93.56 83 LEU A N 1
ATOM 680 C CA . LEU A 1 83 ? -10.664 -0.836 2.061 1.00 93.56 83 LEU A CA 1
ATOM 681 C C . LEU A 1 83 ? -12.037 -0.261 2.432 1.00 93.56 83 LEU A C 1
ATOM 683 O O . LEU A 1 83 ? -12.676 -0.762 3.358 1.00 93.56 83 LEU A O 1
ATOM 687 N N . PHE A 1 84 ? -12.500 0.760 1.712 1.00 93.44 84 PHE A N 1
ATOM 688 C CA . PHE A 1 84 ? -13.849 1.320 1.881 1.00 93.44 84 PHE A CA 1
ATOM 689 C C . PHE A 1 84 ? -14.852 0.744 0.882 1.00 93.44 84 PHE A C 1
ATOM 691 O O . PHE A 1 84 ? -16.053 0.734 1.145 1.00 93.44 84 PHE A O 1
ATOM 698 N N . GLU A 1 85 ? -14.363 0.227 -0.242 1.00 89.69 85 GLU A N 1
ATOM 699 C CA . GLU A 1 85 ? -15.152 -0.500 -1.232 1.00 89.69 85 GLU A CA 1
ATOM 700 C C . GLU A 1 85 ? -14.400 -1.749 -1.718 1.00 89.69 85 GLU A C 1
ATOM 702 O O . GLU A 1 85 ? -13.172 -1.833 -1.609 1.00 89.69 85 GLU A O 1
ATOM 707 N N . PRO A 1 86 ? -15.114 -2.753 -2.258 1.00 89.69 86 PRO A N 1
ATOM 708 C CA . PRO A 1 86 ? -14.476 -3.881 -2.919 1.00 89.69 86 PRO A CA 1
ATOM 709 C C . PRO A 1 86 ? -13.623 -3.421 -4.108 1.00 89.69 86 PRO A C 1
ATOM 711 O O . PRO A 1 86 ? -14.112 -2.719 -4.992 1.00 89.69 86 PRO A O 1
ATOM 714 N N . LEU A 1 87 ? -12.374 -3.889 -4.180 1.00 90.88 87 LEU A N 1
ATOM 715 C CA . LEU A 1 87 ? -11.536 -3.691 -5.361 1.00 90.88 87 LEU A CA 1
ATOM 716 C C . LEU A 1 87 ? -12.068 -4.543 -6.518 1.00 90.88 87 LEU A C 1
ATOM 718 O O . LEU A 1 87 ? -12.133 -5.769 -6.422 1.00 90.88 87 LEU A O 1
ATOM 722 N N . GLN A 1 88 ? -12.451 -3.884 -7.609 1.00 92.75 88 GLN A N 1
ATOM 723 C CA . GLN A 1 88 ? -12.995 -4.513 -8.809 1.00 92.75 88 GLN A CA 1
ATOM 724 C C . GLN A 1 88 ? -12.246 -4.012 -10.040 1.00 92.75 88 GLN A C 1
ATOM 726 O O . GLN A 1 88 ? -11.922 -2.831 -10.136 1.00 92.75 88 GLN A O 1
ATOM 731 N N . VAL A 1 89 ? -11.997 -4.922 -10.977 1.00 96.25 89 VAL A N 1
ATOM 732 C CA . VAL A 1 89 ? -11.411 -4.640 -12.292 1.00 96.25 89 VAL A CA 1
ATOM 733 C C . VAL A 1 89 ? -12.125 -5.466 -13.354 1.00 96.25 89 VAL A C 1
ATOM 735 O O . VAL A 1 89 ? -12.837 -6.420 -13.028 1.00 96.25 89 VAL A O 1
ATOM 738 N N . ASN A 1 90 ? -11.915 -5.124 -14.623 1.00 97.12 90 ASN A N 1
ATOM 739 C CA . ASN A 1 90 ? -12.569 -5.738 -15.776 1.00 97.12 90 ASN A CA 1
ATOM 740 C C . ASN A 1 90 ? -14.105 -5.627 -15.740 1.00 97.12 90 ASN A C 1
ATOM 742 O O . ASN A 1 90 ? -14.807 -6.484 -16.279 1.00 97.12 90 ASN A O 1
ATOM 746 N N . THR A 1 91 ? -14.642 -4.565 -15.132 1.00 96.62 91 THR A N 1
ATOM 747 C CA . THR A 1 91 ? -16.088 -4.280 -15.104 1.00 96.62 91 THR A CA 1
ATOM 748 C C . THR A 1 91 ? -16.550 -3.455 -16.308 1.00 96.62 91 THR A C 1
ATOM 750 O O . THR A 1 91 ? -17.746 -3.382 -16.590 1.00 96.62 91 THR A O 1
ATOM 753 N N . GLY A 1 92 ? -15.612 -2.843 -17.039 1.00 96.00 92 GLY A N 1
ATOM 754 C CA . GLY A 1 92 ? -15.882 -1.920 -18.140 1.00 96.00 92 GLY A CA 1
ATOM 755 C C . GLY A 1 92 ? -16.149 -0.484 -17.679 1.00 96.00 92 GLY A C 1
ATOM 756 O O . GLY A 1 92 ? -16.581 0.332 -18.499 1.00 96.00 92 GLY A O 1
ATOM 757 N N . ARG A 1 93 ? -15.906 -0.181 -16.396 1.00 94.88 93 ARG A N 1
ATOM 758 C CA . ARG A 1 93 ? -16.094 1.140 -15.783 1.00 94.88 93 ARG A CA 1
ATOM 759 C C . ARG A 1 93 ? -15.096 2.137 -16.361 1.00 94.88 93 ARG A C 1
ATOM 761 O O . ARG A 1 93 ? -13.921 1.818 -16.511 1.00 94.88 93 ARG A O 1
ATOM 768 N N . ASP A 1 94 ? -15.567 3.350 -16.636 1.00 95.06 94 ASP A N 1
ATOM 769 C CA . ASP A 1 94 ? -14.709 4.482 -16.980 1.00 95.06 94 ASP A CA 1
ATOM 770 C C . ASP A 1 94 ? -14.014 5.019 -15.718 1.00 95.06 94 ASP A C 1
ATOM 772 O O . ASP A 1 94 ? -14.670 5.428 -14.756 1.00 95.06 94 ASP A O 1
ATOM 776 N N . ILE A 1 95 ? -12.684 4.988 -15.720 1.00 93.56 95 ILE A N 1
ATOM 777 C CA . ILE A 1 95 ? -11.813 5.462 -14.639 1.00 93.56 95 ILE A CA 1
ATOM 778 C C . ILE A 1 95 ? -10.979 6.683 -15.055 1.00 93.56 95 ILE A C 1
ATOM 780 O O . ILE A 1 95 ? -10.086 7.091 -14.313 1.00 93.56 95 ILE A O 1
ATOM 784 N N . SER A 1 96 ? -11.287 7.306 -16.200 1.00 92.75 96 SER A N 1
ATOM 785 C CA . SER A 1 96 ? -10.566 8.469 -16.751 1.00 92.75 96 SER A CA 1
ATOM 786 C C . SER A 1 96 ? -10.412 9.611 -15.753 1.00 92.75 96 SER A C 1
ATOM 788 O O . SER A 1 96 ? -9.360 10.235 -15.685 1.00 92.75 96 SER A O 1
ATOM 790 N N . GLN A 1 97 ? -11.437 9.860 -14.933 1.00 90.12 97 GLN A N 1
ATOM 791 C CA . GLN A 1 97 ? -11.427 10.937 -13.936 1.00 90.12 97 GLN A CA 1
ATOM 792 C C . GLN A 1 97 ? -10.329 10.787 -12.869 1.00 90.12 97 GLN A C 1
ATOM 794 O O . GLN A 1 97 ? -9.935 11.777 -12.256 1.00 90.12 97 GLN A O 1
ATOM 799 N N . ASN A 1 98 ? -9.846 9.561 -12.649 1.00 92.06 98 ASN A N 1
ATOM 800 C CA . ASN A 1 98 ? -8.824 9.253 -11.652 1.00 92.06 98 ASN A CA 1
ATOM 801 C C . ASN A 1 98 ? -7.446 9.020 -12.275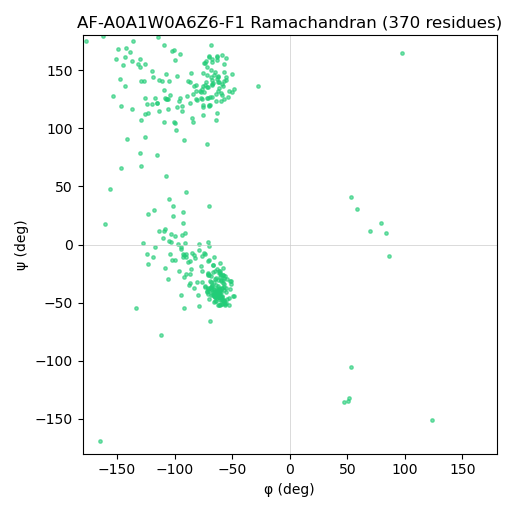 1.00 92.06 98 ASN A C 1
ATOM 803 O O . ASN A 1 98 ? -6.476 8.868 -11.536 1.00 92.06 98 ASN A O 1
ATOM 807 N N . TYR A 1 99 ? -7.351 8.945 -13.604 1.00 93.19 99 TYR A N 1
ATOM 808 C CA . TYR A 1 99 ? -6.095 8.685 -14.293 1.00 93.19 99 TYR A CA 1
ATOM 809 C C . TYR A 1 99 ? -5.112 9.839 -14.125 1.00 93.19 99 TYR A C 1
ATOM 811 O O . TYR A 1 99 ? -5.464 11.018 -14.200 1.00 93.19 99 TYR A O 1
ATOM 819 N N . VAL A 1 100 ? -3.853 9.471 -13.910 1.00 90.06 100 VAL A N 1
ATOM 820 C CA . VAL A 1 100 ? -2.749 10.400 -13.737 1.00 90.06 100 VAL A CA 1
ATOM 821 C C . VAL A 1 100 ? -1.644 10.060 -14.727 1.00 90.06 100 VAL A C 1
ATOM 823 O O . VAL A 1 100 ? -0.733 9.293 -14.430 1.00 90.06 100 VAL A O 1
ATOM 826 N N . GLY A 1 101 ? -1.684 10.704 -15.886 1.00 87.75 101 GLY A N 1
ATOM 827 C CA . GLY A 1 101 ? -0.645 10.594 -16.901 1.00 87.75 101 GLY A CA 1
ATOM 828 C C . GLY A 1 101 ? -0.717 11.739 -17.901 1.00 87.75 101 GLY A C 1
ATOM 829 O O . GLY A 1 101 ? -1.537 12.651 -17.768 1.00 87.75 101 GLY A O 1
ATOM 830 N N . ALA A 1 102 ? 0.197 11.726 -18.862 1.00 86.62 102 ALA A N 1
ATOM 831 C CA . ALA A 1 102 ? 0.308 12.768 -19.880 1.00 86.62 102 ALA A CA 1
ATOM 832 C C . ALA A 1 102 ? -0.485 12.446 -21.155 1.00 86.62 102 ALA A C 1
ATOM 834 O O . ALA A 1 102 ? -0.574 13.295 -22.043 1.00 86.62 102 ALA A O 1
ATOM 835 N N . GLN A 1 103 ? -1.029 11.234 -21.283 1.00 81.50 103 GLN A N 1
ATOM 836 C CA . GLN A 1 103 ? -1.733 10.839 -22.495 1.00 81.50 103 GLN A CA 1
ATOM 837 C C . GLN A 1 103 ? -3.107 11.504 -22.580 1.00 81.50 103 GLN A C 1
ATOM 839 O O . GLN A 1 103 ? -3.914 11.437 -21.653 1.00 81.50 103 GLN A O 1
ATOM 844 N N . GLU A 1 104 ? -3.400 12.098 -23.737 1.00 75.00 104 GLU A N 1
ATOM 845 C CA . GLU A 1 104 ? -4.756 12.507 -24.095 1.00 75.00 104 GLU A CA 1
ATOM 846 C C . GLU A 1 104 ? -5.581 11.254 -24.409 1.00 75.00 104 GLU A C 1
ATOM 848 O O . GLU A 1 104 ? -5.665 10.801 -25.551 1.00 75.00 104 GLU A O 1
ATOM 853 N N . VAL A 1 105 ? -6.163 10.650 -23.374 1.00 72.81 105 VAL A N 1
ATOM 854 C CA . VAL A 1 105 ? -7.040 9.485 -23.516 1.00 72.81 105 VAL A CA 1
ATOM 855 C C . VAL A 1 105 ? -8.479 9.915 -23.275 1.00 72.81 105 VAL A C 1
ATOM 857 O O . VAL A 1 105 ? -8.801 10.491 -22.241 1.00 72.81 105 VAL A O 1
ATOM 860 N N . HIS A 1 106 ? -9.363 9.633 -24.234 1.00 77.19 106 HIS A N 1
ATOM 861 C CA . HIS A 1 106 ? -10.775 10.003 -24.113 1.00 77.19 106 HIS A CA 1
ATOM 862 C C . HIS A 1 106 ? -11.541 9.125 -23.119 1.00 77.19 106 HIS A C 1
ATOM 864 O O . HIS A 1 106 ? -12.450 9.625 -22.466 1.00 77.19 106 HIS A O 1
ATOM 870 N N . ILE A 1 107 ? -11.211 7.830 -23.039 1.00 91.38 107 ILE A N 1
ATOM 871 C CA . ILE A 1 107 ? -11.846 6.870 -22.127 1.00 91.38 107 ILE A CA 1
ATOM 872 C C . ILE A 1 107 ? -10.805 5.842 -21.683 1.00 91.38 107 ILE A C 1
ATOM 874 O O . ILE A 1 107 ? -10.283 5.086 -22.505 1.00 91.38 107 ILE A O 1
ATOM 878 N N . ILE A 1 108 ? -10.555 5.772 -20.381 1.00 93.44 108 ILE A N 1
ATOM 879 C CA . ILE A 1 108 ? -9.739 4.751 -19.727 1.00 93.44 108 ILE A CA 1
ATOM 880 C C . ILE A 1 108 ? -10.677 3.826 -18.969 1.00 93.44 108 ILE A C 1
ATOM 882 O O . ILE A 1 108 ? -11.477 4.275 -18.154 1.00 93.44 108 ILE A O 1
ATOM 886 N N . LYS A 1 109 ? -10.582 2.526 -19.241 1.00 95.81 109 LYS A N 1
ATOM 887 C CA . LYS A 1 109 ? -11.373 1.504 -18.553 1.00 95.81 109 LYS A CA 1
ATOM 888 C C . LYS A 1 109 ? -10.558 0.825 -17.466 1.00 95.81 109 LYS A C 1
ATOM 890 O O . LYS A 1 109 ? -9.334 0.780 -17.552 1.00 95.81 109 LYS A O 1
ATOM 895 N N . ASP A 1 110 ? -11.240 0.218 -16.506 1.00 96.56 110 ASP A N 1
ATOM 896 C CA . ASP A 1 110 ? -10.662 -0.642 -15.466 1.00 96.56 110 ASP A CA 1
ATOM 897 C C . ASP A 1 110 ? -10.137 -1.998 -15.991 1.00 96.56 110 ASP A C 1
ATOM 899 O O . ASP A 1 110 ? -10.213 -3.014 -15.302 1.00 96.56 110 ASP A O 1
ATOM 903 N N . THR A 1 111 ? -9.622 -2.034 -17.220 1.00 97.44 111 THR A N 1
ATOM 904 C CA . THR A 1 111 ? -9.147 -3.248 -17.886 1.00 97.44 111 THR A CA 1
ATOM 905 C C . THR A 1 111 ? -7.791 -3.681 -17.330 1.00 97.44 111 THR A C 1
ATOM 907 O O . THR A 1 111 ? -6.825 -2.926 -17.393 1.00 97.44 111 THR A O 1
ATOM 910 N N . VAL A 1 112 ? -7.707 -4.930 -16.872 1.00 98.44 112 VAL A N 1
ATOM 911 C CA . VAL A 1 112 ? -6.476 -5.618 -16.467 1.00 98.44 112 VAL A CA 1
ATOM 912 C C . VAL A 1 112 ? -6.336 -6.897 -17.284 1.00 98.44 112 VAL A C 1
ATOM 914 O O . VAL A 1 112 ? -7.129 -7.834 -17.136 1.00 98.44 112 VAL A O 1
ATOM 917 N N . ILE A 1 113 ? -5.321 -6.923 -18.141 1.00 98.25 113 ILE A N 1
ATOM 918 C CA . ILE A 1 113 ? -4.946 -8.037 -19.023 1.00 98.25 113 ILE A CA 1
ATOM 919 C C . ILE A 1 113 ? -3.418 -8.116 -19.092 1.00 98.25 113 ILE A C 1
ATOM 921 O O . ILE A 1 113 ? -2.745 -7.191 -18.657 1.00 98.25 113 ILE A O 1
ATOM 925 N N . ASP A 1 114 ? -2.861 -9.186 -19.658 1.00 98.69 114 ASP A N 1
ATOM 926 C CA . ASP A 1 114 ? -1.409 -9.292 -19.835 1.00 98.69 114 ASP A CA 1
ATOM 927 C C . ASP A 1 114 ? -0.840 -8.060 -20.575 1.00 98.69 114 ASP A C 1
ATOM 929 O O . ASP A 1 114 ? -1.316 -7.692 -21.653 1.00 98.69 114 ASP A O 1
ATOM 933 N N . GLY A 1 115 ? 0.177 -7.428 -19.991 1.00 98.50 115 GLY A N 1
ATOM 934 C CA . GLY A 1 115 ? 0.802 -6.181 -20.435 1.00 98.50 115 GLY A CA 1
ATOM 935 C C . GLY A 1 115 ? 0.127 -4.896 -19.933 1.00 98.50 115 GLY A C 1
ATOM 936 O O . GLY A 1 115 ? 0.704 -3.821 -20.103 1.00 98.50 115 GLY A O 1
ATOM 937 N N . ILE A 1 116 ? -1.063 -4.973 -19.324 1.00 98.25 116 ILE A N 1
ATOM 938 C CA . ILE A 1 116 ? -1.833 -3.820 -18.826 1.00 98.25 116 ILE A CA 1
ATOM 939 C C . ILE A 1 116 ? -2.253 -4.061 -17.374 1.00 98.25 116 ILE A C 1
ATOM 941 O O . ILE A 1 116 ? -3.169 -4.832 -17.079 1.00 98.25 116 ILE A O 1
ATOM 945 N N . ALA A 1 117 ? -1.605 -3.340 -16.469 1.00 98.56 117 ALA A N 1
ATOM 946 C CA . ALA A 1 117 ? -1.876 -3.348 -15.040 1.00 98.56 117 ALA A CA 1
ATOM 947 C C . ALA A 1 117 ? -2.523 -2.026 -14.596 1.00 98.56 117 ALA A C 1
ATOM 949 O O . ALA A 1 117 ? -2.582 -1.059 -15.352 1.00 98.56 117 ALA A O 1
ATOM 950 N N . ILE A 1 118 ? -2.988 -1.958 -13.352 1.00 98.25 118 ILE A N 1
ATOM 951 C CA . ILE A 1 118 ? -3.475 -0.728 -12.714 1.00 98.25 118 ILE A CA 1
ATOM 952 C C . ILE A 1 118 ? -2.732 -0.552 -11.388 1.00 98.25 118 ILE A C 1
ATOM 954 O O . ILE A 1 118 ? -2.482 -1.532 -10.689 1.00 98.25 118 ILE A O 1
ATOM 958 N N . ALA A 1 119 ? -2.353 0.673 -11.035 1.00 97.25 119 ALA A N 1
ATOM 959 C CA . ALA A 1 119 ? -1.711 0.968 -9.754 1.00 97.25 119 ALA A CA 1
ATOM 960 C C . ALA A 1 119 ? -2.158 2.314 -9.184 1.00 97.25 119 ALA A C 1
ATOM 962 O O . ALA A 1 119 ? -2.663 3.173 -9.912 1.00 97.25 119 ALA A O 1
ATOM 963 N N . HIS A 1 120 ? -1.947 2.511 -7.882 1.00 95.31 120 HIS A N 1
ATOM 964 C CA . HIS A 1 120 ? -2.113 3.829 -7.285 1.00 95.31 120 HIS A CA 1
ATOM 965 C C . HIS A 1 120 ? -0.933 4.746 -7.634 1.00 95.31 120 HIS A C 1
ATOM 967 O O . HIS A 1 120 ? 0.203 4.289 -7.765 1.00 95.31 120 HIS A O 1
ATOM 973 N N . ASP A 1 121 ? -1.196 6.044 -7.756 1.00 94.19 121 ASP A N 1
ATOM 974 C CA . ASP A 1 121 ? -0.168 7.071 -7.881 1.00 94.19 121 ASP A CA 1
ATOM 975 C C . ASP A 1 121 ? 0.621 7.235 -6.576 1.00 94.19 121 ASP A C 1
ATOM 977 O O . ASP A 1 121 ? 0.070 7.552 -5.531 1.00 94.19 121 ASP A O 1
ATOM 981 N N . TRP A 1 122 ? 1.930 7.019 -6.649 1.00 92.06 122 TRP A N 1
ATOM 982 C CA . TRP A 1 122 ? 2.886 7.173 -5.552 1.00 92.06 122 TRP A CA 1
ATOM 983 C C . TRP A 1 122 ? 4.008 8.154 -5.914 1.00 92.06 122 TRP A C 1
ATOM 985 O O . TRP A 1 122 ? 5.123 8.096 -5.375 1.00 92.06 122 TRP A O 1
ATOM 995 N N . LYS A 1 123 ? 3.742 9.096 -6.830 1.00 91.06 123 LYS A N 1
ATOM 996 C CA . LYS A 1 123 ? 4.728 10.084 -7.305 1.00 91.06 123 LYS A CA 1
ATOM 997 C C . LYS A 1 123 ? 5.445 10.825 -6.178 1.00 91.06 123 LYS A C 1
ATOM 999 O O . LYS A 1 123 ? 6.610 11.176 -6.349 1.00 91.06 123 LYS A O 1
ATOM 1004 N N . ASN A 1 124 ? 4.796 11.049 -5.042 1.00 87.94 124 ASN A N 1
ATOM 1005 C CA . ASN A 1 124 ? 5.389 11.792 -3.926 1.00 87.94 124 ASN A CA 1
ATOM 1006 C C . ASN A 1 124 ? 6.504 11.042 -3.212 1.00 87.94 124 ASN A C 1
ATOM 1008 O O . ASN A 1 124 ? 7.396 11.670 -2.647 1.00 87.94 124 ASN A O 1
ATOM 1012 N N . TYR A 1 125 ? 6.469 9.713 -3.268 1.00 88.12 125 TYR A N 1
ATOM 1013 C CA . TYR A 1 125 ? 7.498 8.863 -2.686 1.00 88.12 125 TYR A CA 1
ATOM 1014 C C . TYR A 1 125 ? 8.555 8.487 -3.716 1.00 88.12 125 TYR A C 1
ATOM 1016 O O . TYR A 1 125 ? 9.748 8.545 -3.426 1.00 88.12 125 TYR A O 1
ATOM 1024 N N . MET A 1 126 ? 8.125 8.125 -4.927 1.00 90.75 126 MET A N 1
ATOM 1025 C CA . MET A 1 126 ? 9.011 7.503 -5.912 1.00 90.75 126 MET A CA 1
ATOM 1026 C C . MET A 1 126 ? 9.410 8.441 -7.056 1.00 90.75 126 MET A C 1
ATOM 1028 O O . MET A 1 126 ? 10.511 8.335 -7.599 1.00 90.75 126 MET A O 1
ATOM 1032 N N . GLY A 1 127 ? 8.558 9.399 -7.424 1.00 89.56 127 GLY A N 1
ATOM 1033 C CA . GLY A 1 127 ? 8.766 10.270 -8.581 1.00 89.56 127 GLY A CA 1
ATOM 1034 C C . GLY A 1 127 ? 9.075 9.479 -9.858 1.00 89.56 127 GLY A C 1
ATOM 1035 O O . GLY A 1 127 ? 8.403 8.506 -10.180 1.00 89.56 127 GLY A O 1
ATOM 1036 N N . ALA A 1 128 ? 10.123 9.894 -10.575 1.00 91.19 128 ALA A N 1
ATOM 1037 C CA . ALA A 1 128 ? 10.684 9.165 -11.720 1.00 91.19 128 ALA A CA 1
ATOM 1038 C C . ALA A 1 128 ? 11.589 7.976 -11.314 1.00 91.19 128 ALA A C 1
ATOM 1040 O O . ALA A 1 128 ? 12.053 7.224 -12.169 1.00 91.19 128 ALA A O 1
ATOM 1041 N N . GLY A 1 129 ? 11.856 7.788 -10.016 1.00 91.88 129 GLY A N 1
ATOM 1042 C CA . GLY A 1 129 ? 12.650 6.681 -9.482 1.00 91.88 129 GLY A CA 1
ATOM 1043 C C . GLY A 1 129 ? 13.998 6.495 -10.184 1.00 91.88 129 GLY A C 1
ATOM 1044 O O . GLY A 1 129 ? 14.717 7.459 -10.456 1.00 91.88 129 GLY A O 1
ATOM 1045 N N . TRP A 1 130 ? 14.326 5.243 -10.504 1.00 96.25 130 TRP A N 1
ATOM 1046 C CA . TRP A 1 130 ? 15.523 4.882 -11.272 1.00 96.25 130 TRP A CA 1
ATOM 1047 C C . TRP A 1 130 ? 15.391 5.092 -12.789 1.00 96.25 130 TRP A C 1
ATOM 1049 O O . TRP A 1 130 ? 16.358 4.855 -13.505 1.00 96.25 130 TRP A O 1
ATOM 1059 N N . PHE A 1 131 ? 14.252 5.582 -13.292 1.00 97.12 131 PHE A N 1
ATOM 1060 C CA . PHE A 1 131 ? 14.113 5.967 -14.703 1.00 97.12 131 PHE A CA 1
A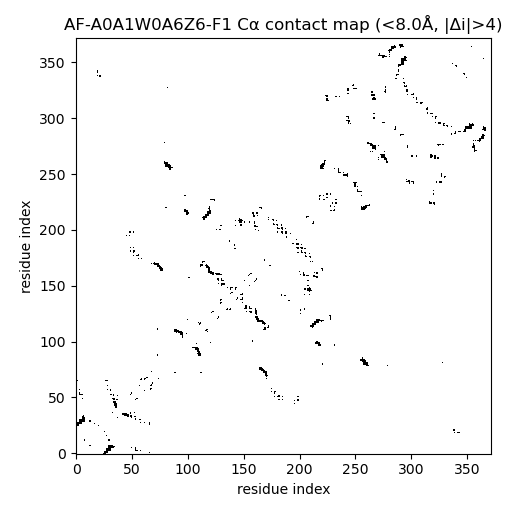TOM 1061 C C . PHE A 1 131 ? 14.637 7.371 -15.006 1.00 97.12 131 PHE A C 1
ATOM 1063 O O . PHE A 1 131 ? 14.749 7.715 -16.180 1.00 97.12 131 PHE A O 1
ATOM 1070 N N . ARG A 1 132 ? 14.979 8.162 -13.979 1.00 96.50 132 ARG A N 1
ATOM 1071 C CA . ARG A 1 132 ? 15.550 9.500 -14.164 1.00 96.50 132 ARG A CA 1
ATOM 1072 C C . ARG A 1 132 ? 16.798 9.473 -15.034 1.00 96.50 132 ARG A C 1
ATOM 1074 O O . ARG A 1 132 ? 17.647 8.594 -14.870 1.00 96.50 132 ARG A O 1
ATOM 1081 N N . ASP A 1 133 ? 16.978 10.502 -15.854 1.00 96.12 133 ASP A N 1
ATOM 1082 C CA . ASP A 1 133 ? 18.154 10.624 -16.721 1.00 96.12 133 ASP A CA 1
ATOM 1083 C C . ASP A 1 133 ? 19.464 10.629 -15.913 1.00 96.12 133 ASP A C 1
ATOM 1085 O O . ASP A 1 133 ? 20.449 9.991 -16.290 1.00 96.12 133 ASP A O 1
ATOM 1089 N N . ASN A 1 134 ? 19.469 11.265 -14.736 1.00 96.00 134 ASN A N 1
ATOM 1090 C CA . ASN A 1 134 ? 20.628 11.269 -13.836 1.00 96.00 134 ASN A CA 1
ATOM 1091 C C . ASN A 1 134 ? 20.865 9.929 -13.107 1.00 96.00 134 ASN A C 1
ATOM 1093 O O . ASN A 1 134 ? 21.899 9.770 -12.461 1.00 96.00 134 ASN A O 1
ATOM 1097 N N . MET A 1 135 ? 19.943 8.970 -13.219 1.00 96.38 135 MET A N 1
ATOM 1098 C CA . MET A 1 135 ? 20.058 7.606 -12.692 1.00 96.38 135 MET A CA 1
ATOM 1099 C C . MET A 1 135 ? 20.381 6.582 -13.787 1.00 96.38 135 MET A C 1
ATOM 1101 O O . MET A 1 135 ? 20.384 5.383 -13.507 1.00 96.38 135 MET A O 1
ATOM 1105 N N . LYS A 1 136 ? 20.704 7.021 -15.015 1.00 95.81 136 LYS A N 1
ATOM 1106 C CA . LYS A 1 136 ? 20.958 6.124 -16.152 1.00 95.81 136 LYS A CA 1
ATOM 1107 C C . LYS A 1 136 ? 21.999 5.044 -15.847 1.00 95.81 136 LYS A C 1
ATOM 1109 O O . LYS A 1 136 ? 21.741 3.882 -16.118 1.00 95.81 136 LYS A O 1
ATOM 1114 N N . GLU A 1 137 ? 23.135 5.392 -15.242 1.00 96.12 137 GLU A N 1
ATOM 1115 C CA . GLU A 1 137 ? 24.179 4.405 -14.915 1.00 96.12 137 GLU A CA 1
ATOM 1116 C C . GLU A 1 137 ? 23.667 3.323 -13.948 1.00 96.12 137 GLU A C 1
ATOM 1118 O O . GLU A 1 137 ? 23.973 2.143 -14.103 1.00 96.12 137 GLU A O 1
ATOM 1123 N N . THR A 1 138 ? 22.859 3.714 -12.960 1.00 95.56 138 THR A N 1
ATOM 1124 C CA . THR A 1 138 ? 22.208 2.784 -12.027 1.00 95.56 138 THR A CA 1
ATOM 1125 C C . THR A 1 138 ? 21.239 1.869 -12.765 1.00 95.56 138 THR A C 1
ATOM 1127 O O . THR A 1 138 ? 21.298 0.652 -12.595 1.00 95.56 138 THR A O 1
ATOM 1130 N N . LYS A 1 139 ? 20.377 2.447 -13.608 1.00 96.69 139 LYS A N 1
ATOM 1131 C CA . LYS A 1 139 ? 19.408 1.706 -14.418 1.00 96.69 139 LYS A CA 1
ATOM 1132 C C . LYS A 1 139 ? 20.105 0.707 -15.339 1.00 96.69 139 LYS A C 1
ATOM 1134 O O . LYS A 1 139 ? 19.750 -0.462 -15.323 1.00 96.69 139 LYS A O 1
ATOM 1139 N N . ASP A 1 140 ? 21.146 1.132 -16.054 1.00 96.62 140 ASP A N 1
ATOM 1140 C CA . ASP A 1 140 ? 21.939 0.278 -16.944 1.00 96.62 140 ASP A CA 1
ATOM 1141 C C . ASP A 1 140 ? 2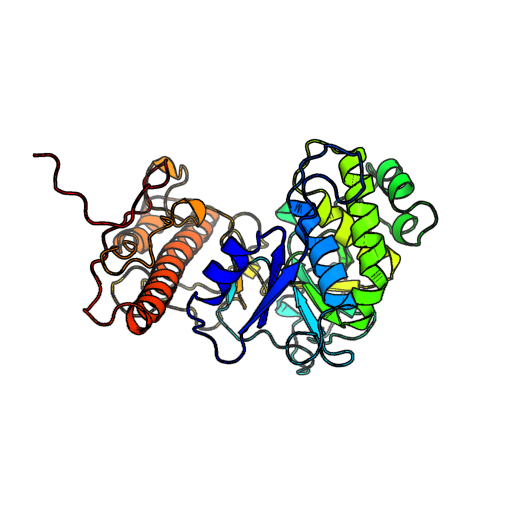2.601 -0.880 -16.173 1.00 96.62 140 ASP A C 1
ATOM 1143 O O . ASP A 1 140 ? 22.626 -2.009 -16.653 1.00 96.62 140 ASP A O 1
ATOM 1147 N N . LYS A 1 141 ? 23.111 -0.637 -14.956 1.00 97.12 141 LYS A N 1
ATOM 1148 C CA . LYS A 1 141 ? 23.711 -1.692 -14.115 1.00 97.12 141 LYS A CA 1
ATOM 1149 C C . LYS A 1 141 ? 22.696 -2.732 -13.646 1.00 97.12 141 LYS A C 1
ATOM 1151 O O . LYS A 1 141 ? 23.046 -3.907 -13.557 1.00 97.12 141 LYS A O 1
ATOM 1156 N N . ILE A 1 142 ? 21.482 -2.302 -13.304 1.00 97.31 142 ILE A N 1
ATOM 1157 C CA . ILE A 1 142 ? 20.427 -3.190 -12.800 1.00 97.31 142 ILE A CA 1
ATOM 1158 C C . ILE A 1 142 ? 19.771 -3.947 -13.959 1.00 97.31 142 ILE A C 1
ATOM 1160 O O . ILE A 1 142 ? 19.748 -5.172 -13.939 1.00 97.31 142 ILE A O 1
ATOM 1164 N N . CYS A 1 143 ? 19.311 -3.226 -14.984 1.00 97.00 143 CYS A N 1
ATOM 1165 C CA . CYS A 1 143 ? 18.651 -3.790 -16.162 1.00 97.00 143 CYS A CA 1
ATOM 1166 C C . CYS A 1 143 ? 19.602 -4.602 -17.048 1.00 97.00 143 CYS A C 1
ATOM 1168 O O . CYS A 1 143 ? 19.167 -5.509 -17.751 1.00 97.00 143 CYS A O 1
ATOM 1170 N N . GLN A 1 144 ? 20.900 -4.282 -17.033 1.00 94.06 144 GLN A N 1
ATOM 1171 C CA . GLN A 1 144 ? 21.916 -4.883 -17.895 1.00 94.06 144 GLN A CA 1
ATOM 1172 C C . GLN A 1 144 ? 21.526 -4.795 -19.379 1.00 94.06 144 GLN A C 1
ATOM 1174 O O . GLN A 1 144 ? 21.620 -3.731 -19.982 1.00 94.06 144 GLN A O 1
ATOM 1179 N N . THR A 1 145 ? 21.099 -5.913 -19.970 1.00 89.31 145 THR A N 1
ATOM 1180 C CA . THR A 1 145 ? 20.673 -6.008 -21.378 1.00 89.31 145 THR A CA 1
ATOM 1181 C C . THR A 1 145 ? 19.154 -6.066 -21.545 1.00 89.31 145 THR A C 1
ATOM 1183 O O . THR A 1 145 ? 18.678 -6.187 -22.669 1.00 89.31 145 THR A O 1
ATOM 1186 N N . GLY A 1 146 ? 18.403 -5.984 -20.446 1.00 94.31 146 GLY A N 1
ATOM 1187 C CA . GLY A 1 146 ? 16.948 -5.998 -20.446 1.00 94.31 146 GLY A CA 1
ATOM 1188 C C . GLY A 1 146 ? 16.324 -4.700 -20.968 1.00 94.31 146 GLY A C 1
ATOM 1189 O O . GLY A 1 146 ? 16.937 -3.626 -20.937 1.00 94.31 146 GLY A O 1
ATOM 1190 N N . ASP A 1 147 ? 15.073 -4.801 -21.415 1.00 96.12 147 ASP A N 1
ATOM 1191 C CA . ASP A 1 147 ? 14.296 -3.712 -22.010 1.00 96.12 147 ASP A CA 1
ATOM 1192 C C . ASP A 1 147 ? 14.168 -2.488 -21.091 1.00 96.12 147 ASP A C 1
ATOM 1194 O O . ASP A 1 147 ? 14.130 -1.354 -21.583 1.00 96.12 147 ASP A O 1
ATOM 1198 N N . CYS A 1 148 ? 14.205 -2.664 -19.763 1.00 97.31 148 CYS A N 1
ATOM 1199 C CA . CYS A 1 148 ? 14.111 -1.537 -18.834 1.00 97.31 148 CYS A CA 1
ATOM 1200 C C . CYS A 1 148 ? 15.269 -0.531 -18.949 1.00 97.31 148 CYS A C 1
ATOM 1202 O O . CYS A 1 148 ? 15.099 0.640 -18.596 1.00 97.31 148 CYS A O 1
ATOM 1204 N N . ALA A 1 149 ? 16.419 -0.929 -19.511 1.00 96.56 149 ALA A N 1
ATOM 1205 C CA . ALA A 1 149 ? 17.536 -0.019 -19.773 1.00 96.56 149 ALA A CA 1
ATOM 1206 C C . ALA A 1 149 ? 17.177 1.065 -20.812 1.00 96.56 149 ALA A C 1
ATOM 1208 O O . ALA A 1 149 ? 17.677 2.193 -20.740 1.00 96.56 149 ALA A O 1
ATOM 1209 N N . ASN A 1 150 ? 16.274 0.748 -21.745 1.00 96.50 150 ASN A N 1
ATOM 1210 C CA . ASN A 1 150 ? 15.925 1.601 -22.884 1.00 96.50 150 ASN A CA 1
ATOM 1211 C C . ASN A 1 150 ? 14.735 2.535 -22.618 1.00 96.50 150 ASN A C 1
ATOM 1213 O O . ASN A 1 150 ? 14.470 3.432 -23.416 1.00 96.50 150 ASN A O 1
ATOM 1217 N N . ILE A 1 151 ? 14.037 2.364 -21.494 1.00 97.75 151 ILE A N 1
ATOM 1218 C CA . ILE A 1 151 ? 12.869 3.176 -21.134 1.00 97.75 151 ILE A CA 1
ATOM 1219 C C . ILE A 1 151 ? 13.315 4.595 -20.767 1.00 97.75 151 ILE A C 1
ATOM 1221 O O . ILE A 1 151 ? 14.176 4.780 -19.903 1.00 97.75 151 ILE A O 1
ATOM 1225 N N . SER A 1 152 ? 12.730 5.602 -21.416 1.00 97.19 152 SER A N 1
ATOM 1226 C CA . SER A 1 152 ? 13.000 7.022 -21.132 1.00 97.19 152 SER A CA 1
ATOM 1227 C C . SER A 1 152 ? 12.442 7.464 -19.772 1.00 97.19 152 SER A C 1
ATOM 1229 O O . SER A 1 152 ? 11.532 6.827 -19.246 1.00 97.19 152 SER A O 1
ATOM 1231 N N . GLU A 1 153 ? 12.916 8.586 -19.215 1.00 96.94 153 GLU A N 1
ATOM 1232 C CA . GLU A 1 153 ? 12.325 9.155 -17.990 1.00 96.94 153 GLU A CA 1
ATOM 1233 C C . GLU A 1 153 ? 10.824 9.455 -18.161 1.00 96.94 153 GLU A C 1
ATOM 1235 O O . GLU A 1 153 ? 10.034 9.183 -17.257 1.00 96.94 153 GLU A O 1
ATOM 1240 N N . ALA A 1 154 ? 10.415 9.953 -19.333 1.00 96.19 154 ALA A N 1
ATOM 1241 C CA . ALA A 1 154 ? 9.017 10.263 -19.635 1.00 96.19 154 ALA A CA 1
ATOM 1242 C C . ALA A 1 154 ? 8.130 9.008 -19.652 1.00 96.19 154 ALA A C 1
ATOM 1244 O O . ALA A 1 154 ? 7.062 9.003 -19.046 1.00 96.19 154 ALA A O 1
ATOM 1245 N N . GLU A 1 155 ? 8.583 7.932 -20.299 1.00 96.94 155 GLU A N 1
ATOM 1246 C CA . GLU A 1 155 ? 7.858 6.656 -20.301 1.00 96.94 155 GLU A CA 1
ATOM 1247 C C . GLU A 1 155 ? 7.879 5.988 -18.916 1.00 96.94 155 GLU A C 1
ATOM 1249 O O . GLU A 1 155 ? 6.868 5.445 -18.472 1.00 96.94 155 GLU A O 1
ATOM 1254 N N . GLY A 1 156 ? 9.002 6.096 -18.200 1.00 96.94 156 GLY A N 1
ATOM 1255 C CA . GLY A 1 156 ? 9.142 5.691 -16.803 1.00 96.94 156 GLY A CA 1
ATOM 1256 C C . GLY A 1 156 ? 8.073 6.320 -15.914 1.00 96.94 156 GLY A C 1
ATOM 1257 O O . GLY A 1 156 ? 7.361 5.607 -15.209 1.00 96.94 156 GLY A O 1
ATOM 1258 N N . LEU A 1 157 ? 7.931 7.644 -15.990 1.00 95.38 157 LEU A N 1
ATOM 1259 C CA . LEU A 1 157 ? 6.930 8.416 -15.250 1.00 95.38 157 LEU A CA 1
ATOM 1260 C C . LEU A 1 157 ? 5.491 8.081 -15.636 1.00 95.38 157 LEU A C 1
ATOM 1262 O O . LEU A 1 157 ? 4.614 8.143 -14.778 1.00 95.38 157 LEU A O 1
ATOM 1266 N N . GLU A 1 158 ? 5.251 7.776 -16.905 1.00 95.56 158 GLU A N 1
ATOM 1267 C CA . GLU A 1 158 ? 3.917 7.488 -17.421 1.00 95.56 158 GLU A CA 1
ATOM 1268 C C . GLU A 1 158 ? 3.388 6.138 -16.918 1.00 95.56 158 GLU A C 1
ATOM 1270 O O . GLU A 1 158 ? 2.236 6.061 -16.503 1.00 95.56 158 GLU A O 1
ATOM 1275 N N . PHE A 1 159 ? 4.224 5.092 -16.900 1.00 97.25 159 PHE A N 1
ATOM 1276 C CA . PHE A 1 159 ? 3.731 3.722 -16.704 1.00 97.25 159 PHE A CA 1
ATOM 1277 C C . PHE A 1 159 ? 4.320 2.945 -15.528 1.00 97.25 159 PHE A C 1
ATOM 1279 O O . PHE A 1 159 ? 3.750 1.917 -15.179 1.00 97.25 159 PHE A O 1
ATOM 1286 N N . TYR A 1 160 ? 5.452 3.351 -14.942 1.00 97.62 160 TYR A N 1
ATOM 1287 C CA . TYR A 1 160 ? 6.216 2.437 -14.075 1.00 97.62 160 TYR A CA 1
ATOM 1288 C C . TYR A 1 160 ? 6.664 3.057 -12.752 1.00 97.62 160 TYR A C 1
ATOM 1290 O O . TYR A 1 160 ? 6.419 2.513 -11.677 1.00 97.62 160 TYR A O 1
ATOM 1298 N N . SER A 1 161 ? 7.363 4.188 -12.804 1.00 95.19 161 SER A N 1
ATOM 1299 C CA . SER A 1 161 ? 8.161 4.699 -11.684 1.00 95.19 161 SER A CA 1
ATOM 1300 C C . SER A 1 161 ? 7.333 5.230 -10.523 1.00 95.19 161 SER A C 1
ATOM 1302 O O . SER A 1 161 ? 7.819 5.287 -9.400 1.00 95.19 161 SER A O 1
ATOM 1304 N N . ARG A 1 162 ? 6.110 5.672 -10.812 1.00 93.00 162 ARG A N 1
ATOM 1305 C CA . ARG A 1 162 ? 5.172 6.227 -9.834 1.00 93.00 162 ARG A CA 1
ATOM 1306 C C . ARG A 1 162 ? 4.052 5.249 -9.481 1.00 93.00 162 ARG A C 1
ATOM 1308 O O . ARG A 1 162 ? 3.146 5.636 -8.755 1.00 93.00 162 ARG A O 1
ATOM 1315 N N . ALA A 1 163 ? 4.083 4.031 -10.018 1.00 94.88 163 ALA A N 1
ATOM 1316 C CA . ALA A 1 163 ? 3.142 2.990 -9.641 1.00 94.88 163 ALA A CA 1
ATOM 1317 C C . ALA A 1 163 ? 3.452 2.546 -8.207 1.00 94.88 163 ALA A C 1
ATOM 1319 O O . ALA A 1 163 ? 4.586 2.175 -7.910 1.00 94.88 163 ALA A O 1
ATOM 1320 N N . GLY A 1 164 ? 2.448 2.565 -7.338 1.00 93.56 164 GLY A N 1
ATOM 1321 C CA . GLY A 1 164 ? 2.524 2.031 -5.983 1.00 93.56 164 GLY A CA 1
ATOM 1322 C C . GLY A 1 164 ? 1.279 1.225 -5.604 1.00 93.56 164 GLY A C 1
ATOM 1323 O O . GLY A 1 164 ? 0.323 1.149 -6.385 1.00 93.56 164 GLY A O 1
ATOM 1324 N N . PRO A 1 165 ? 1.273 0.595 -4.416 1.00 94.12 165 PRO A N 1
ATOM 1325 C CA . PRO A 1 165 ? 0.185 -0.280 -4.016 1.00 94.12 165 PRO A CA 1
ATOM 1326 C C . PRO A 1 165 ? -1.153 0.475 -3.839 1.00 94.12 165 PRO A C 1
ATOM 1328 O O . PRO A 1 165 ? -1.153 1.633 -3.407 1.00 94.12 165 PRO A O 1
ATOM 1331 N N . PRO A 1 166 ? -2.295 -0.188 -4.117 1.00 95.81 166 PRO A N 1
ATOM 1332 C CA . PRO A 1 166 ? -2.383 -1.561 -4.614 1.00 95.81 166 PRO A CA 1
ATOM 1333 C C . PRO A 1 166 ? -1.918 -1.692 -6.072 1.00 95.81 166 PRO A C 1
ATOM 1335 O O . PRO A 1 166 ? -2.309 -0.902 -6.928 1.00 95.81 166 PRO A O 1
ATOM 1338 N N . TYR A 1 167 ? -1.119 -2.724 -6.353 1.00 97.25 167 TYR A N 1
ATOM 1339 C CA . TYR A 1 167 ? -0.749 -3.112 -7.714 1.00 97.25 167 TYR A CA 1
ATOM 1340 C C . TYR A 1 167 ? -1.711 -4.187 -8.202 1.00 97.25 167 TYR A C 1
ATOM 1342 O O . TYR A 1 167 ? -1.780 -5.257 -7.599 1.00 97.25 167 TYR A O 1
ATOM 1350 N N . ILE A 1 168 ? -2.444 -3.924 -9.278 1.00 98.19 168 ILE A N 1
ATOM 1351 C CA . ILE A 1 168 ? -3.441 -4.840 -9.829 1.00 98.19 168 ILE A CA 1
ATOM 1352 C C . ILE A 1 168 ? -2.976 -5.321 -11.200 1.00 98.19 168 ILE A C 1
ATOM 1354 O O . ILE A 1 168 ? -2.869 -4.530 -12.134 1.00 98.19 168 ILE A O 1
ATOM 1358 N N . MET A 1 169 ? -2.691 -6.614 -11.329 1.00 98.50 169 MET A N 1
ATOM 1359 C CA . MET A 1 169 ? -2.182 -7.214 -12.568 1.00 98.50 169 MET A CA 1
ATOM 1360 C C . MET A 1 169 ? -2.638 -8.664 -12.710 1.00 98.50 169 MET A C 1
ATOM 1362 O O . MET A 1 169 ? -3.142 -9.263 -11.758 1.00 98.50 169 MET A O 1
ATOM 1366 N N . THR A 1 170 ? -2.454 -9.250 -13.891 1.00 98.62 170 THR A N 1
ATOM 1367 C CA . THR A 1 170 ? -2.724 -10.676 -14.103 1.00 98.62 170 THR A CA 1
ATOM 1368 C C . THR A 1 170 ? -1.668 -11.545 -13.421 1.00 98.62 170 THR A C 1
ATOM 1370 O O . THR A 1 170 ? -0.514 -11.139 -13.254 1.00 98.62 170 THR A O 1
ATOM 1373 N N . LYS A 1 171 ? -2.038 -12.775 -13.036 1.00 98.00 171 LYS A N 1
ATOM 1374 C CA . LYS A 1 171 ? -1.070 -13.746 -12.501 1.00 98.00 171 LYS A CA 1
ATOM 1375 C C . LYS A 1 171 ? 0.091 -13.972 -13.475 1.00 98.00 171 LYS A C 1
ATOM 1377 O O . LYS A 1 171 ? 1.230 -14.052 -13.031 1.00 98.00 171 LYS A O 1
ATOM 1382 N N . ASN A 1 172 ? -0.179 -14.063 -14.777 1.00 98.56 172 ASN A N 1
ATOM 1383 C CA . ASN A 1 172 ? 0.843 -14.251 -15.804 1.00 98.56 172 ASN A CA 1
ATOM 1384 C C . ASN A 1 172 ? 1.872 -13.124 -15.795 1.00 98.56 172 ASN A C 1
ATOM 1386 O O . ASN A 1 172 ? 3.062 -13.407 -15.866 1.00 98.56 172 ASN A O 1
ATOM 1390 N N . ASP A 1 173 ? 1.443 -11.868 -15.698 1.00 98.75 173 ASP A N 1
ATOM 1391 C CA . ASP A 1 173 ? 2.371 -10.740 -15.628 1.00 98.75 173 ASP A CA 1
ATOM 1392 C C . ASP A 1 173 ? 3.184 -10.756 -14.338 1.00 98.75 173 ASP A C 1
ATOM 1394 O O . ASP A 1 173 ? 4.408 -10.638 -14.395 1.00 98.75 173 ASP A O 1
ATOM 1398 N N . GLY A 1 174 ? 2.535 -11.033 -13.202 1.00 98.25 174 GLY A N 1
ATOM 1399 C CA . GLY A 1 174 ? 3.229 -11.245 -11.933 1.00 98.25 174 GLY A CA 1
ATOM 1400 C C . GLY A 1 174 ? 4.307 -12.328 -12.043 1.00 98.25 174 GLY A C 1
ATOM 1401 O O . GLY A 1 174 ? 5.446 -12.103 -11.647 1.00 98.25 174 GLY A O 1
ATOM 1402 N N . MET A 1 175 ? 3.983 -13.471 -12.654 1.00 98.31 175 MET A N 1
ATOM 1403 C CA . MET A 1 175 ? 4.918 -14.575 -12.908 1.00 98.31 175 MET A CA 1
ATOM 1404 C C . MET A 1 175 ? 6.063 -14.195 -13.852 1.00 98.31 175 MET A C 1
ATOM 1406 O O . MET A 1 175 ? 7.184 -14.654 -13.642 1.00 98.31 175 MET A O 1
ATOM 1410 N N . LYS A 1 176 ? 5.799 -13.390 -14.890 1.00 98.06 176 LYS A N 1
ATOM 1411 C CA . LYS A 1 176 ? 6.830 -12.948 -15.844 1.00 98.06 176 LYS A CA 1
ATOM 1412 C C . LYS A 1 176 ? 7.895 -12.111 -15.140 1.00 98.06 176 LYS A C 1
ATOM 1414 O O . LYS A 1 176 ? 9.072 -12.384 -15.331 1.00 98.06 176 LYS A O 1
ATOM 1419 N N . MET A 1 177 ? 7.481 -11.153 -14.305 1.00 98.19 177 MET A N 1
ATOM 1420 C CA . MET A 1 177 ? 8.394 -10.174 -13.699 1.00 98.19 177 MET A CA 1
ATOM 1421 C C . MET A 1 177 ? 9.007 -10.571 -12.357 1.00 98.19 177 MET A C 1
ATOM 1423 O O . MET A 1 177 ? 9.902 -9.884 -11.872 1.00 98.19 177 MET A O 1
ATOM 1427 N N . ILE A 1 178 ? 8.531 -11.639 -11.711 1.00 98.50 178 ILE A N 1
ATOM 1428 C CA . ILE A 1 178 ? 8.887 -11.897 -10.309 1.00 98.50 178 ILE A CA 1
ATOM 1429 C C . ILE A 1 178 ? 10.372 -12.210 -10.085 1.00 98.50 178 ILE A C 1
ATOM 1431 O O . ILE A 1 178 ? 10.920 -11.864 -9.039 1.00 98.50 178 ILE A O 1
ATOM 1435 N N . ASN A 1 179 ? 11.036 -12.848 -11.052 1.00 98.19 179 ASN A N 1
ATOM 1436 C CA . ASN A 1 179 ? 12.466 -13.137 -10.941 1.00 98.19 179 ASN A CA 1
ATOM 1437 C C . ASN A 1 179 ? 13.292 -11.855 -11.057 1.00 98.19 179 ASN A C 1
ATOM 1439 O O . ASN A 1 179 ? 14.110 -11.592 -10.181 1.00 98.19 179 ASN A O 1
ATOM 1443 N N . ASP A 1 180 ? 12.989 -11.011 -12.041 1.00 98.56 180 ASP A N 1
ATOM 1444 C CA . ASP A 1 180 ? 13.634 -9.707 -12.196 1.00 98.56 180 ASP A CA 1
ATOM 1445 C C . ASP A 1 180 ? 13.379 -8.810 -10.986 1.00 98.56 180 ASP A C 1
ATOM 1447 O O . ASP A 1 180 ? 14.278 -8.125 -10.518 1.00 98.56 180 ASP A O 1
ATOM 1451 N N . TYR A 1 181 ? 12.183 -8.859 -10.401 1.00 98.31 181 TYR A N 1
ATOM 1452 C CA . TYR A 1 181 ? 11.883 -8.126 -9.176 1.00 98.31 181 TYR A CA 1
ATOM 1453 C C . TYR A 1 181 ? 12.780 -8.566 -8.004 1.00 98.31 181 TYR A C 1
ATOM 1455 O O . TYR A 1 181 ? 13.353 -7.721 -7.310 1.00 98.31 181 TYR A O 1
ATOM 1463 N N . CYS A 1 182 ? 12.963 -9.875 -7.807 1.00 98.19 182 CYS A N 1
ATOM 1464 C CA . CYS A 1 182 ? 13.912 -10.416 -6.831 1.00 98.19 182 CYS A CA 1
ATOM 1465 C C . CYS A 1 182 ? 15.354 -9.957 -7.110 1.00 98.19 182 CYS A C 1
ATOM 1467 O O . CYS A 1 182 ? 16.022 -9.433 -6.212 1.00 98.19 182 CYS A O 1
ATOM 1469 N N . ASP A 1 183 ? 15.823 -10.127 -8.343 1.00 97.50 183 ASP A N 1
ATOM 1470 C CA . ASP A 1 183 ? 17.215 -9.883 -8.726 1.00 97.50 183 ASP A CA 1
ATOM 1471 C C . ASP A 1 183 ? 17.551 -8.384 -8.703 1.00 97.50 183 ASP A C 1
ATOM 1473 O O . ASP A 1 183 ? 18.606 -7.968 -8.208 1.00 97.50 183 ASP A O 1
ATOM 1477 N N . PHE A 1 184 ? 16.624 -7.538 -9.155 1.00 98.12 184 PHE A N 1
ATOM 1478 C CA . PHE A 1 184 ? 16.765 -6.085 -9.123 1.00 98.12 184 PHE A CA 1
ATOM 1479 C C . PHE A 1 184 ? 16.704 -5.541 -7.697 1.00 98.12 184 PHE A C 1
ATOM 1481 O O . PHE A 1 184 ? 17.399 -4.568 -7.401 1.00 98.12 184 PHE A O 1
ATOM 1488 N N . ALA A 1 185 ? 15.948 -6.170 -6.788 1.00 97.38 185 ALA A N 1
ATOM 1489 C CA . ALA A 1 185 ? 15.962 -5.796 -5.376 1.00 97.38 185 ALA A CA 1
ATOM 1490 C C . ALA A 1 185 ? 17.334 -6.079 -4.742 1.00 97.38 185 ALA A C 1
ATOM 1492 O O . ALA A 1 185 ? 17.868 -5.207 -4.055 1.00 97.38 185 ALA A O 1
ATOM 1493 N N . ILE A 1 186 ? 17.942 -7.240 -5.020 1.00 95.94 186 ILE A N 1
ATOM 1494 C CA . ILE A 1 186 ? 19.309 -7.569 -4.570 1.00 95.94 186 ILE A CA 1
ATOM 1495 C C . ILE A 1 186 ? 20.319 -6.570 -5.147 1.00 95.94 186 ILE A C 1
ATOM 1497 O O . ILE A 1 186 ? 21.106 -5.964 -4.410 1.00 95.94 186 ILE A O 1
ATOM 1501 N N . MET A 1 187 ? 20.297 -6.359 -6.466 1.00 95.75 187 MET A N 1
ATOM 1502 C CA . MET A 1 187 ? 21.255 -5.471 -7.128 1.00 95.75 187 MET A CA 1
ATOM 1503 C C . MET A 1 187 ? 21.101 -4.024 -6.655 1.00 95.75 187 MET A C 1
ATOM 1505 O O . MET A 1 187 ? 22.083 -3.358 -6.323 1.00 95.75 187 MET A O 1
ATOM 1509 N N . GLY A 1 188 ? 19.865 -3.542 -6.566 1.00 96.12 188 GLY A N 1
ATOM 1510 C CA . GLY A 1 188 ? 19.556 -2.227 -6.034 1.00 96.12 188 GLY A CA 1
ATOM 1511 C C . GLY A 1 188 ? 20.030 -2.070 -4.593 1.00 96.12 188 GLY A C 1
ATOM 1512 O O . GLY A 1 188 ? 20.620 -1.048 -4.247 1.00 96.12 188 GLY A O 1
ATOM 1513 N N . ARG A 1 189 ? 19.861 -3.097 -3.755 1.00 95.31 189 ARG A N 1
ATOM 1514 C CA . ARG A 1 189 ? 20.272 -3.054 -2.348 1.00 95.31 189 ARG A CA 1
ATOM 1515 C C . ARG A 1 189 ? 21.789 -2.989 -2.206 1.00 95.31 189 ARG A C 1
ATOM 1517 O O . ARG A 1 189 ? 22.290 -2.255 -1.357 1.00 95.31 189 ARG A O 1
ATOM 1524 N N . LYS A 1 190 ? 22.521 -3.673 -3.089 1.00 94.50 190 LYS A N 1
ATOM 1525 C CA . LYS A 1 190 ? 23.983 -3.571 -3.197 1.00 94.50 190 LYS A CA 1
ATOM 1526 C C . LYS A 1 190 ? 24.445 -2.160 -3.572 1.00 94.50 190 LYS A C 1
ATOM 1528 O O . LYS A 1 190 ? 25.446 -1.691 -3.034 1.00 94.50 190 LYS A O 1
ATOM 1533 N N . LEU A 1 191 ? 23.740 -1.488 -4.483 1.00 95.62 191 LEU A N 1
ATOM 1534 C CA . LEU A 1 191 ? 24.061 -0.118 -4.905 1.00 95.62 191 LEU A CA 1
ATOM 1535 C C . LEU A 1 191 ? 23.643 0.930 -3.861 1.00 95.62 191 LEU A C 1
ATOM 1537 O O . LEU A 1 191 ? 24.329 1.938 -3.693 1.00 95.62 191 LEU A O 1
ATOM 1541 N N . PHE A 1 192 ? 22.562 0.670 -3.124 1.00 95.44 192 PHE A N 1
ATOM 1542 C CA . PHE A 1 192 ? 21.971 1.585 -2.149 1.00 95.44 192 PHE A CA 1
ATOM 1543 C C . PHE A 1 192 ? 21.752 0.909 -0.780 1.00 95.44 192 PHE A C 1
ATOM 1545 O O . PHE A 1 192 ? 20.617 0.768 -0.317 1.00 95.44 192 PHE A O 1
ATOM 1552 N N . PRO A 1 193 ? 22.827 0.547 -0.053 1.00 92.88 193 PRO A N 1
ATOM 1553 C CA . PRO A 1 193 ? 22.755 -0.251 1.179 1.00 92.88 193 PRO A CA 1
ATOM 1554 C C . PRO A 1 193 ? 22.154 0.485 2.388 1.00 92.88 193 PRO A C 1
ATOM 1556 O O . PRO A 1 193 ? 22.089 -0.060 3.489 1.00 92.88 193 PRO A O 1
ATOM 1559 N N . LYS A 1 194 ? 21.709 1.732 2.230 1.00 92.75 194 LYS A N 1
ATOM 1560 C CA . LYS A 1 194 ? 21.030 2.506 3.283 1.00 92.75 194 LYS A CA 1
ATOM 1561 C C . LYS A 1 194 ? 19.610 2.914 2.909 1.00 92.75 194 LYS A C 1
ATOM 1563 O O . LYS A 1 194 ? 18.874 3.360 3.780 1.00 92.75 194 LYS A O 1
ATOM 1568 N N . GLU A 1 195 ? 19.225 2.743 1.648 1.00 92.12 195 GLU A N 1
ATOM 1569 C CA . GLU A 1 195 ? 17.906 3.140 1.175 1.00 92.12 195 GLU A CA 1
ATOM 1570 C C . GLU A 1 195 ? 16.882 2.063 1.523 1.00 92.12 195 GLU A C 1
ATOM 1572 O O . GLU A 1 195 ? 17.103 0.870 1.299 1.00 92.12 195 GLU A O 1
ATOM 1577 N N . TRP A 1 196 ? 15.754 2.483 2.093 1.00 89.62 196 TRP A N 1
ATOM 1578 C CA . TRP A 1 196 ? 14.714 1.559 2.539 1.00 89.62 196 TRP A CA 1
ATOM 1579 C C . TRP A 1 196 ? 13.724 1.199 1.418 1.00 89.62 196 TRP A C 1
ATOM 1581 O O . TRP A 1 196 ? 13.183 0.096 1.434 1.00 89.62 196 TRP A O 1
ATOM 1591 N N . MET A 1 197 ? 13.553 2.068 0.410 1.00 92.25 197 MET A N 1
ATOM 1592 C CA . MET A 1 197 ? 12.614 1.905 -0.723 1.00 92.25 197 MET A CA 1
ATOM 1593 C C . MET A 1 197 ? 13.204 1.203 -1.955 1.00 92.25 197 MET A C 1
ATOM 1595 O O . MET A 1 197 ? 12.581 1.206 -3.012 1.00 92.25 197 MET A O 1
ATOM 1599 N N . VAL A 1 198 ? 14.404 0.622 -1.857 1.00 96.19 198 VAL A N 1
ATOM 1600 C CA . VAL A 1 198 ? 15.072 -0.073 -2.978 1.00 96.19 198 VAL A CA 1
ATOM 1601 C C . VAL A 1 198 ? 14.135 -1.052 -3.679 1.00 96.19 198 VAL A C 1
ATOM 1603 O O . VAL A 1 198 ? 14.076 -1.091 -4.904 1.00 96.19 198 VAL A O 1
ATOM 1606 N N . GLU A 1 199 ? 13.394 -1.822 -2.892 1.00 96.19 199 GLU A N 1
ATOM 1607 C CA . GLU A 1 199 ? 12.463 -2.822 -3.390 1.00 96.19 199 GLU A CA 1
ATOM 1608 C C . GLU A 1 199 ? 11.346 -2.218 -4.261 1.00 96.19 199 GLU A C 1
ATOM 1610 O O . GLU A 1 199 ? 11.051 -2.761 -5.321 1.00 96.19 199 GLU A O 1
ATOM 1615 N N . MET A 1 200 ? 10.819 -1.038 -3.929 1.00 96.12 200 MET A N 1
ATOM 1616 C CA . MET A 1 200 ? 9.789 -0.395 -4.751 1.00 96.12 200 MET A CA 1
ATOM 1617 C C . MET A 1 200 ? 10.343 0.048 -6.111 1.00 96.12 200 MET A C 1
ATOM 1619 O O . MET A 1 200 ? 9.695 -0.122 -7.140 1.00 96.12 200 MET A O 1
ATOM 1623 N N . TYR A 1 201 ? 11.573 0.570 -6.150 1.00 97.25 201 TYR A N 1
ATOM 1624 C CA . TYR A 1 201 ? 12.212 0.927 -7.419 1.00 97.25 201 TYR A CA 1
ATOM 1625 C C . TYR A 1 201 ? 12.545 -0.304 -8.273 1.00 97.25 201 TYR A C 1
ATOM 1627 O O . TYR A 1 201 ? 12.435 -0.250 -9.500 1.00 97.25 201 TYR A O 1
ATOM 1635 N N . ALA A 1 202 ? 12.915 -1.417 -7.632 1.00 97.88 202 ALA A N 1
ATOM 1636 C CA . ALA A 1 202 ? 13.143 -2.693 -8.302 1.00 97.88 202 ALA A CA 1
ATOM 1637 C C . ALA A 1 202 ? 11.864 -3.236 -8.952 1.00 97.88 202 ALA A C 1
ATOM 1639 O O . ALA A 1 202 ? 11.921 -3.685 -10.095 1.00 97.88 202 ALA A O 1
ATOM 1640 N N . TYR A 1 203 ? 10.716 -3.124 -8.273 1.00 98.31 203 TYR A N 1
ATOM 1641 C CA . TYR A 1 203 ? 9.413 -3.460 -8.850 1.00 98.31 203 TYR A CA 1
ATOM 1642 C C . TYR A 1 203 ? 9.160 -2.686 -10.151 1.00 98.31 203 TYR A C 1
ATOM 1644 O O . TYR A 1 203 ? 8.850 -3.293 -11.177 1.00 98.31 203 TYR A O 1
ATOM 1652 N N . SER A 1 204 ? 9.338 -1.358 -10.137 1.00 97.94 204 SER A N 1
ATOM 1653 C CA . SER A 1 204 ? 9.093 -0.520 -11.318 1.00 97.94 204 SER A CA 1
ATOM 1654 C C . SER A 1 204 ? 10.011 -0.879 -12.491 1.00 97.94 204 SER A C 1
ATOM 1656 O O . SER A 1 204 ? 9.556 -0.898 -13.635 1.00 97.94 204 SER A O 1
ATOM 1658 N N . LEU A 1 205 ? 11.290 -1.184 -12.233 1.00 98.25 205 LEU A N 1
ATOM 1659 C CA . LEU A 1 205 ? 12.199 -1.652 -13.286 1.00 98.25 205 LEU A CA 1
ATOM 1660 C C . LEU A 1 205 ? 11.788 -3.024 -13.823 1.00 98.25 205 LEU A C 1
ATOM 1662 O O . LEU A 1 205 ? 11.794 -3.203 -15.035 1.00 98.25 205 LEU A O 1
ATOM 1666 N N . ALA A 1 206 ? 11.403 -3.966 -12.959 1.00 98.56 206 ALA A N 1
ATOM 1667 C CA . ALA A 1 206 ? 10.969 -5.298 -13.372 1.00 98.56 206 ALA A CA 1
ATOM 1668 C C . ALA A 1 206 ? 9.686 -5.237 -14.219 1.00 98.56 206 ALA A C 1
ATOM 1670 O O . ALA A 1 206 ? 9.618 -5.857 -15.277 1.00 98.56 206 ALA A O 1
ATOM 1671 N N . ALA A 1 207 ? 8.704 -4.415 -13.833 1.00 98.56 207 ALA A N 1
ATOM 1672 C CA . ALA A 1 207 ? 7.513 -4.172 -14.648 1.00 98.56 207 ALA A CA 1
ATOM 1673 C C . ALA A 1 207 ? 7.879 -3.590 -16.026 1.00 98.56 207 ALA A C 1
ATOM 1675 O O . ALA A 1 207 ? 7.408 -4.080 -17.054 1.00 98.56 207 ALA A O 1
ATOM 1676 N N . GLY A 1 208 ? 8.781 -2.601 -16.053 1.00 98.25 208 GLY A N 1
ATOM 1677 C CA . GLY A 1 208 ? 9.317 -2.036 -17.290 1.00 98.25 208 GLY A CA 1
ATOM 1678 C C . GLY A 1 208 ? 10.054 -3.061 -18.154 1.00 98.25 208 GLY A C 1
ATOM 1679 O O . GLY A 1 208 ? 9.885 -3.069 -19.369 1.00 98.25 208 GLY A O 1
ATOM 1680 N N . ASN A 1 209 ? 10.813 -3.972 -17.540 1.00 98.62 209 ASN A N 1
ATOM 1681 C CA . ASN A 1 209 ? 11.594 -4.986 -18.252 1.00 98.62 209 ASN A CA 1
ATOM 1682 C C . ASN A 1 209 ? 10.722 -6.012 -18.981 1.00 98.62 209 ASN A C 1
ATOM 1684 O O . ASN A 1 209 ? 11.155 -6.616 -19.956 1.00 98.62 209 ASN A O 1
ATOM 1688 N N . HIS A 1 210 ? 9.481 -6.179 -18.524 1.00 98.50 210 HIS A N 1
ATOM 1689 C CA . HIS A 1 210 ? 8.498 -7.076 -19.121 1.00 98.50 210 HIS A CA 1
ATOM 1690 C C . HIS A 1 210 ? 7.353 -6.342 -19.827 1.00 98.50 210 HIS A C 1
ATOM 1692 O O . HIS A 1 210 ? 6.367 -6.979 -20.200 1.00 98.50 210 HIS A O 1
ATOM 1698 N N . ASN A 1 211 ? 7.479 -5.023 -20.034 1.00 98.25 211 ASN A N 1
ATOM 1699 C CA . ASN A 1 211 ? 6.475 -4.186 -20.696 1.00 98.25 211 ASN A CA 1
ATOM 1700 C C . ASN A 1 211 ? 5.066 -4.323 -20.069 1.00 98.25 211 ASN A C 1
ATOM 1702 O O . ASN A 1 211 ? 4.057 -4.380 -20.774 1.00 98.25 211 ASN A O 1
ATOM 1706 N N . ILE A 1 212 ? 5.001 -4.394 -18.735 1.00 98.62 212 ILE A N 1
ATOM 1707 C CA . ILE A 1 212 ? 3.755 -4.438 -17.954 1.00 98.62 212 ILE A CA 1
ATOM 1708 C C . ILE A 1 212 ? 3.391 -3.002 -17.583 1.00 98.62 212 ILE A C 1
ATOM 1710 O O . ILE A 1 212 ? 3.849 -2.480 -16.567 1.00 98.62 212 ILE A O 1
ATOM 1714 N N . LYS A 1 213 ? 2.615 -2.332 -18.435 1.00 98.12 213 LYS A N 1
ATOM 1715 C CA . LYS A 1 213 ? 2.306 -0.905 -18.284 1.00 98.12 213 LYS A CA 1
ATOM 1716 C C . LYS A 1 213 ? 1.201 -0.695 -17.260 1.00 98.12 213 LYS A C 1
ATOM 1718 O O . LYS A 1 213 ? 0.106 -1.234 -17.428 1.00 98.12 213 LYS A O 1
ATOM 1723 N N . HIS A 1 214 ? 1.449 0.118 -16.234 1.00 98.25 214 HIS A N 1
ATOM 1724 C CA . HIS A 1 214 ? 0.405 0.502 -15.288 1.00 98.25 214 HIS A CA 1
ATOM 1725 C C . HIS A 1 214 ? -0.400 1.686 -15.816 1.00 98.25 214 HIS A C 1
ATOM 1727 O O . HIS A 1 214 ? 0.147 2.729 -16.159 1.00 98.25 214 HIS A O 1
ATOM 1733 N N . ILE A 1 215 ? -1.722 1.548 -15.807 1.00 97.12 215 ILE A N 1
ATOM 1734 C CA . ILE A 1 215 ? -2.647 2.675 -15.758 1.00 97.12 215 ILE A CA 1
ATOM 1735 C C . ILE A 1 215 ? -2.613 3.190 -14.319 1.00 97.12 215 ILE A C 1
ATOM 1737 O O . ILE A 1 215 ? -3.040 2.507 -13.385 1.00 97.12 215 ILE A O 1
ATOM 1741 N N . ILE A 1 216 ? -2.071 4.386 -14.132 1.00 95.94 216 ILE A N 1
ATOM 1742 C CA . ILE A 1 216 ? -1.839 4.948 -12.802 1.00 95.94 216 ILE A CA 1
ATOM 1743 C C . ILE A 1 216 ? -3.010 5.849 -12.426 1.00 95.94 216 ILE A C 1
ATOM 1745 O O . ILE A 1 216 ? -3.363 6.761 -13.175 1.00 95.94 216 ILE A O 1
ATOM 1749 N N . VAL A 1 217 ? -3.619 5.587 -11.268 1.00 95.06 217 VAL A N 1
ATOM 1750 C CA . VAL A 1 217 ? -4.815 6.294 -10.794 1.00 95.06 217 VAL A CA 1
ATOM 1751 C C . VAL A 1 217 ? -4.680 6.807 -9.361 1.00 95.06 217 VAL A C 1
ATOM 1753 O O . VAL A 1 217 ? -3.980 6.238 -8.525 1.00 95.06 217 VAL A O 1
ATOM 1756 N N . ASN A 1 218 ? -5.398 7.874 -9.028 1.00 93.19 218 ASN A N 1
ATOM 1757 C CA . ASN A 1 218 ? -5.256 8.575 -7.749 1.00 93.19 218 ASN A CA 1
ATOM 1758 C C . ASN A 1 218 ? -6.309 8.222 -6.679 1.00 93.19 218 ASN A C 1
ATOM 1760 O O . ASN A 1 218 ? -6.311 8.844 -5.623 1.00 93.19 218 ASN A O 1
ATOM 1764 N N . ASN A 1 219 ? -7.175 7.228 -6.903 1.00 92.88 219 ASN A N 1
ATOM 1765 C CA . ASN A 1 219 ? -8.263 6.895 -5.973 1.00 92.88 219 ASN A CA 1
ATOM 1766 C C . ASN A 1 219 ? -8.178 5.486 -5.354 1.00 92.88 219 ASN A C 1
ATOM 1768 O O . ASN A 1 219 ? -9.047 5.133 -4.562 1.00 92.88 219 ASN A O 1
ATOM 1772 N N . LEU A 1 220 ? -7.181 4.666 -5.713 1.00 94.06 220 LEU A N 1
ATOM 1773 C CA . LEU A 1 220 ? -7.116 3.263 -5.277 1.00 94.06 220 LEU A CA 1
ATOM 1774 C C . LEU A 1 220 ? -6.567 3.051 -3.864 1.00 94.06 220 LEU A C 1
ATOM 1776 O O . LEU A 1 220 ? -6.958 2.093 -3.206 1.00 94.06 220 LEU A O 1
ATOM 1780 N N . GLY A 1 221 ? -5.641 3.895 -3.418 1.00 91.44 221 GLY A N 1
ATOM 1781 C CA . GLY A 1 221 ? -4.847 3.639 -2.220 1.00 91.44 221 GLY A CA 1
ATOM 1782 C C . GLY A 1 221 ? -4.301 4.905 -1.592 1.00 91.44 221 GLY A C 1
ATOM 1783 O O . GLY A 1 221 ? -3.105 4.970 -1.317 1.00 91.44 221 GLY A O 1
ATOM 1784 N N . ILE A 1 222 ? -5.159 5.914 -1.421 1.00 91.50 222 ILE A N 1
ATOM 1785 C CA . ILE A 1 222 ? -4.727 7.257 -1.022 1.00 91.50 222 ILE A CA 1
ATOM 1786 C C . ILE A 1 222 ? -3.914 7.203 0.273 1.00 91.50 222 ILE A C 1
ATOM 1788 O O . ILE A 1 222 ? -4.231 6.426 1.168 1.00 91.50 222 ILE A O 1
ATOM 1792 N N . ASN A 1 223 ? -2.867 8.018 0.379 1.00 86.25 223 ASN A N 1
ATOM 1793 C CA . ASN A 1 223 ? -1.944 7.988 1.518 1.00 86.25 223 ASN A CA 1
ATOM 1794 C C . ASN A 1 223 ? -2.057 9.252 2.393 1.00 86.25 223 ASN A C 1
ATOM 1796 O O . ASN A 1 223 ? -2.713 9.252 3.434 1.00 86.25 223 ASN A O 1
ATOM 1800 N N . TRP A 1 224 ? -1.469 10.362 1.955 1.00 87.88 224 TRP A N 1
ATOM 1801 C CA . TRP A 1 224 ? -1.324 11.611 2.678 1.00 87.88 224 TRP A CA 1
ATOM 1802 C C . TRP A 1 224 ? -1.885 12.779 1.849 1.00 87.88 224 TRP A C 1
ATOM 1804 O O . TRP A 1 224 ? -1.428 13.008 0.724 1.00 87.88 224 TRP A O 1
ATOM 1814 N N . PRO A 1 225 ? -2.813 13.587 2.405 1.00 86.12 225 PRO A N 1
ATOM 1815 C CA . PRO A 1 225 ? -3.390 14.753 1.721 1.00 86.12 225 PRO A CA 1
ATOM 1816 C C . PRO A 1 225 ? -2.381 15.811 1.261 1.00 86.12 225 PRO A C 1
ATOM 1818 O O . PRO A 1 225 ? -2.707 16.665 0.428 1.00 86.12 225 PRO A O 1
ATOM 1821 N N . GLY A 1 226 ? -1.185 15.801 1.858 1.00 83.19 226 GLY A N 1
ATOM 1822 C CA . GLY A 1 226 ? -0.091 16.712 1.548 1.00 83.19 226 GLY A CA 1
ATOM 1823 C C . GLY A 1 226 ? 0.806 16.292 0.391 1.00 83.19 226 GLY A C 1
ATOM 1824 O O . GLY A 1 226 ? 1.471 17.161 -0.172 1.00 83.19 226 GLY A O 1
ATOM 1825 N N . GLY A 1 227 ? 0.816 15.003 0.052 1.00 78.94 227 GLY A N 1
ATOM 1826 C CA . GLY A 1 227 ? 1.600 14.466 -1.051 1.00 78.94 227 GLY A CA 1
ATOM 1827 C C . GLY A 1 227 ? 0.773 14.447 -2.324 1.00 78.94 227 GLY A C 1
ATOM 1828 O O . GLY A 1 227 ? 1.180 14.987 -3.344 1.00 78.94 227 GLY A O 1
ATOM 1829 N N . GLU A 1 228 ? -0.395 13.818 -2.279 1.00 81.56 228 GLU A N 1
ATOM 1830 C CA . GLU A 1 228 ? -1.139 13.483 -3.493 1.00 81.56 228 GLU A CA 1
ATOM 1831 C C . GLU A 1 228 ? -1.690 14.699 -4.259 1.00 81.56 228 GLU A C 1
ATOM 1833 O O . GLU A 1 228 ? -1.901 15.768 -3.669 1.00 81.56 228 GLU A O 1
ATOM 1838 N N . PRO A 1 229 ? -1.969 14.553 -5.576 1.00 80.31 229 PRO A N 1
ATOM 1839 C CA . PRO A 1 229 ? -2.734 15.550 -6.313 1.00 80.31 229 PRO A CA 1
ATOM 1840 C C . PRO A 1 229 ? -4.006 15.912 -5.531 1.00 80.31 229 PRO A C 1
ATOM 1842 O O . PRO A 1 229 ? -4.700 15.002 -5.069 1.00 80.31 229 PRO A O 1
ATOM 1845 N N . PRO A 1 230 ? -4.357 17.205 -5.375 1.00 80.25 230 PRO A N 1
ATOM 1846 C CA . PRO A 1 230 ? -5.507 17.608 -4.564 1.00 80.25 230 PRO A CA 1
ATOM 1847 C C . PRO A 1 230 ? -6.806 16.875 -4.924 1.00 80.25 230 PRO A C 1
ATOM 1849 O O . PRO A 1 230 ? -7.606 16.587 -4.041 1.00 80.25 230 PRO A O 1
ATOM 1852 N N . GLN A 1 231 ? -6.966 16.508 -6.199 1.00 82.38 231 GLN A N 1
ATOM 1853 C CA . GLN A 1 231 ? -8.107 15.771 -6.739 1.00 82.38 231 GLN A CA 1
ATOM 1854 C C . GLN A 1 231 ? -8.311 14.393 -6.097 1.00 82.38 231 GLN A C 1
ATOM 1856 O O . GLN A 1 231 ? -9.456 13.984 -5.927 1.00 82.38 231 GLN A O 1
ATOM 1861 N N . ALA A 1 232 ? -7.235 13.722 -5.671 1.00 85.19 232 ALA A N 1
ATOM 1862 C CA . ALA A 1 232 ? -7.293 12.451 -4.940 1.00 85.19 232 ALA A CA 1
ATOM 1863 C C . ALA A 1 232 ? -8.049 12.573 -3.603 1.00 85.19 232 ALA A C 1
ATOM 1865 O O . ALA A 1 232 ? -8.561 11.594 -3.067 1.00 85.19 232 ALA A O 1
ATOM 1866 N N . TRP A 1 233 ? -8.125 13.797 -3.073 1.00 87.12 233 TRP A N 1
ATOM 1867 C CA . TRP A 1 233 ? -8.746 14.151 -1.803 1.00 87.12 233 TRP A CA 1
ATOM 1868 C C . TRP A 1 233 ? -9.926 15.115 -1.995 1.00 87.12 233 TRP A C 1
ATOM 1870 O O . TRP A 1 233 ? -10.215 15.926 -1.127 1.00 87.12 233 TRP A O 1
ATOM 1880 N N . ASN A 1 234 ? -10.624 15.060 -3.131 1.00 87.56 234 ASN A N 1
ATOM 1881 C CA . ASN A 1 234 ? -11.819 15.881 -3.375 1.00 87.56 234 ASN A CA 1
ATOM 1882 C C . ASN A 1 234 ? -13.129 15.168 -2.987 1.00 87.56 234 ASN A C 1
ATOM 1884 O O . ASN A 1 234 ? -14.176 15.431 -3.571 1.00 87.56 234 ASN A O 1
ATOM 1888 N N . PHE A 1 235 ? -13.080 14.253 -2.016 1.00 90.38 235 PHE A N 1
ATOM 1889 C CA . PHE A 1 235 ? -14.241 13.466 -1.591 1.00 90.38 235 PHE A CA 1
ATOM 1890 C C . PHE A 1 235 ? -14.889 13.959 -0.289 1.00 90.38 235 PHE A C 1
ATOM 1892 O O . PHE A 1 235 ? -15.994 13.530 0.028 1.00 90.38 235 PHE A O 1
ATOM 1899 N N . ILE A 1 236 ? -14.234 14.842 0.476 1.00 90.88 236 ILE A N 1
ATOM 1900 C CA . ILE A 1 236 ? -14.850 15.494 1.641 1.00 90.88 236 ILE A CA 1
ATOM 1901 C C . ILE A 1 236 ? -15.385 16.858 1.226 1.00 90.88 236 ILE A C 1
ATOM 1903 O O . ILE A 1 236 ? -14.632 17.728 0.789 1.00 90.88 236 ILE A O 1
ATOM 1907 N N . ASP A 1 237 ? -16.677 17.063 1.452 1.00 89.06 237 ASP A N 1
ATOM 1908 C CA . ASP A 1 237 ? -17.342 18.349 1.286 1.00 89.06 237 ASP A CA 1
ATOM 1909 C C . ASP A 1 237 ? -17.848 18.911 2.630 1.00 89.06 237 ASP A C 1
ATOM 1911 O O . ASP A 1 237 ? -17.681 18.317 3.700 1.00 89.06 237 ASP A O 1
ATOM 1915 N N . SER A 1 238 ? -18.442 20.105 2.583 1.00 86.94 238 SER A N 1
ATOM 1916 C CA . SER A 1 238 ? -18.973 20.799 3.762 1.00 86.94 238 SER A CA 1
ATOM 1917 C C . SER A 1 238 ? -20.236 20.163 4.350 1.00 86.94 238 SER A C 1
ATOM 1919 O O . SER A 1 238 ? -20.607 20.506 5.471 1.00 86.94 238 SER A O 1
ATOM 1921 N N . SER A 1 239 ? -20.896 19.262 3.622 1.00 90.62 239 SER A N 1
ATOM 1922 C CA . SER A 1 239 ? -22.086 18.542 4.077 1.00 90.62 239 SER A CA 1
ATOM 1923 C C . SER A 1 239 ? -21.752 17.274 4.861 1.00 90.62 239 SER A C 1
ATOM 1925 O O . SER A 1 239 ? -22.628 16.744 5.548 1.00 90.62 239 SER A O 1
ATOM 1927 N N . LEU A 1 240 ? -20.497 16.805 4.802 1.00 94.69 240 LEU A N 1
ATOM 1928 C CA . LEU A 1 240 ? -20.074 15.609 5.518 1.00 94.69 240 LEU A CA 1
ATOM 1929 C C . LEU A 1 240 ? -20.280 15.789 7.035 1.00 94.69 240 LEU A C 1
ATOM 1931 O O . LEU A 1 240 ? -19.712 16.721 7.623 1.00 94.69 240 LEU A O 1
ATOM 1935 N N . PRO A 1 241 ? -21.046 14.896 7.694 1.00 95.25 241 PRO A N 1
ATOM 1936 C CA . PRO A 1 241 ? -21.185 14.913 9.141 1.00 95.25 241 PRO A CA 1
ATOM 1937 C C . PRO A 1 241 ? -19.825 14.807 9.831 1.00 95.25 241 PRO A C 1
ATOM 1939 O O . PRO A 1 241 ? -18.868 14.267 9.282 1.00 95.25 241 PRO A O 1
ATOM 1942 N N . ASN A 1 242 ? -19.738 15.299 11.064 1.00 96.81 242 ASN A N 1
ATOM 1943 C CA . ASN A 1 242 ? -18.503 15.220 11.833 1.00 96.81 242 ASN A CA 1
ATOM 1944 C C . ASN A 1 242 ? -18.117 13.746 12.098 1.00 96.81 242 ASN A C 1
ATOM 1946 O O . ASN A 1 242 ? -18.813 13.064 12.858 1.00 96.81 242 ASN A O 1
ATOM 1950 N N . PRO A 1 243 ? -17.007 13.246 11.517 1.00 96.75 243 PRO A N 1
ATOM 1951 C CA . PRO A 1 243 ? -16.602 11.848 11.625 1.00 96.75 243 PRO A CA 1
ATOM 1952 C C . PRO A 1 243 ? -16.117 11.492 13.031 1.00 96.75 243 PRO A C 1
ATOM 1954 O O . PRO A 1 243 ? -16.002 10.311 13.356 1.00 96.75 243 PRO A O 1
ATOM 1957 N N . CYS A 1 244 ? -15.862 12.493 13.870 1.00 96.69 244 CYS A N 1
ATOM 1958 C CA . CYS A 1 244 ? -15.327 12.365 15.217 1.00 96.69 244 CYS A CA 1
ATOM 1959 C C . CYS A 1 244 ? -16.423 12.336 16.293 1.00 96.69 244 CYS A C 1
ATOM 1961 O O . CYS A 1 244 ? -16.118 12.168 17.472 1.00 96.69 244 CYS A O 1
ATOM 1963 N N . TYR A 1 245 ? -17.706 12.473 15.927 1.00 95.94 245 TYR A N 1
ATOM 1964 C CA . TYR A 1 245 ? -18.788 12.160 16.861 1.00 95.94 245 TYR A CA 1
ATOM 1965 C C . TYR A 1 245 ? -18.816 10.669 17.193 1.00 95.94 245 TYR A C 1
ATOM 1967 O O . TYR A 1 245 ? -18.535 9.822 16.344 1.00 95.94 245 TYR A O 1
ATOM 1975 N N . ASN A 1 246 ? -19.194 10.345 18.429 1.00 86.88 246 ASN A N 1
ATOM 1976 C CA . ASN A 1 246 ? -19.432 8.965 18.842 1.00 86.88 246 ASN A CA 1
ATOM 1977 C C . ASN A 1 246 ? -20.573 8.351 18.016 1.00 86.88 246 ASN A C 1
ATOM 1979 O O . ASN A 1 246 ? -21.582 9.010 17.775 1.00 86.88 246 ASN A O 1
ATOM 1983 N N . GLY A 1 247 ? -20.418 7.087 17.623 1.00 87.88 247 GLY A N 1
ATOM 1984 C CA . GLY A 1 247 ? -21.373 6.366 16.781 1.00 87.88 247 GLY A CA 1
ATOM 1985 C C . GLY A 1 247 ? -20.712 5.816 15.523 1.00 87.88 247 GLY 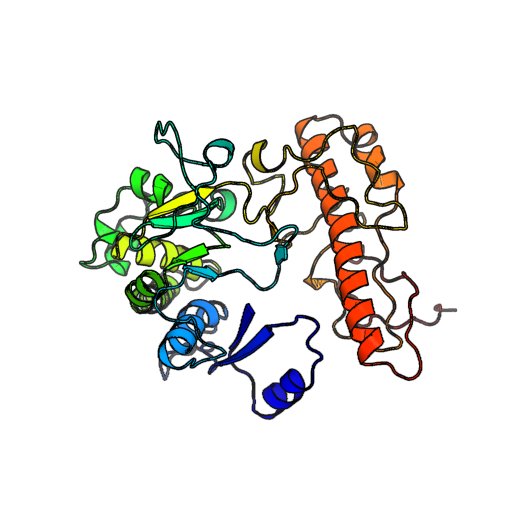A C 1
ATOM 1986 O O . GLY A 1 247 ? -19.511 5.535 15.525 1.00 87.88 247 GLY A O 1
ATOM 1987 N N . ASP A 1 248 ? -21.509 5.691 14.467 1.00 92.44 248 ASP A N 1
ATOM 1988 C CA . ASP A 1 248 ? -21.136 5.007 13.232 1.00 92.44 248 ASP A CA 1
ATOM 1989 C C . ASP A 1 248 ? -19.962 5.676 12.499 1.00 92.44 248 ASP A C 1
ATOM 1991 O O . ASP A 1 248 ? -19.641 6.861 12.681 1.00 92.44 248 ASP A O 1
ATOM 1995 N N . ILE A 1 249 ? -19.299 4.891 11.652 1.00 95.25 249 ILE A N 1
ATOM 1996 C CA . ILE A 1 249 ? -18.281 5.381 10.723 1.00 95.25 249 ILE A CA 1
ATOM 1997 C C . ILE A 1 249 ? -18.943 6.332 9.717 1.00 95.25 249 ILE A C 1
ATOM 1999 O O . ILE A 1 249 ? -19.941 5.994 9.086 1.00 95.25 249 ILE A O 1
ATOM 2003 N N . VAL A 1 250 ? -18.363 7.523 9.546 1.00 95.31 250 VAL A N 1
ATOM 2004 C CA . VAL A 1 250 ? -18.847 8.519 8.582 1.00 95.31 250 VAL A CA 1
ATOM 2005 C C . VAL A 1 250 ? -17.982 8.461 7.330 1.00 95.31 250 VAL A C 1
ATOM 2007 O O . VAL A 1 250 ? -16.842 8.933 7.321 1.00 95.31 250 VAL A O 1
ATOM 2010 N N . LEU A 1 251 ? -18.539 7.888 6.266 1.00 94.31 251 LEU A N 1
ATOM 2011 C CA . LEU A 1 251 ? -17.914 7.864 4.950 1.00 94.31 251 LEU A CA 1
ATOM 2012 C C . LEU A 1 251 ? -18.486 8.978 4.061 1.00 94.31 251 LEU A C 1
ATOM 2014 O O . LEU A 1 251 ? -19.677 9.287 4.157 1.00 94.31 251 LEU A O 1
ATOM 2018 N N . PRO A 1 252 ? -17.661 9.586 3.194 1.00 91.88 252 PRO A N 1
ATOM 2019 C CA . PRO A 1 252 ? -18.154 10.454 2.129 1.00 91.88 252 PRO A CA 1
ATOM 2020 C C . PRO A 1 252 ? -19.040 9.675 1.138 1.00 91.88 252 PRO A C 1
ATOM 2022 O O . PRO A 1 252 ? -18.933 8.451 1.065 1.00 91.88 252 PRO A O 1
ATOM 2025 N N . PRO A 1 253 ? -19.873 10.355 0.325 1.00 88.88 253 PRO A N 1
ATOM 2026 C CA . PRO A 1 253 ? -20.695 9.694 -0.695 1.00 88.88 253 PRO A CA 1
ATOM 2027 C C . PRO A 1 253 ? -19.883 8.889 -1.721 1.00 88.88 253 PRO A C 1
ATOM 2029 O O . PRO A 1 253 ? -20.341 7.859 -2.206 1.00 88.88 253 PRO A O 1
ATOM 2032 N N . THR A 1 254 ? -18.679 9.362 -2.043 1.00 88.25 254 THR A N 1
ATOM 2033 C CA . THR A 1 254 ? -17.743 8.725 -2.979 1.00 88.25 254 THR A CA 1
ATOM 2034 C C . THR A 1 254 ? -16.365 8.616 -2.324 1.00 88.25 254 THR A C 1
ATOM 2036 O O . THR A 1 254 ? -15.508 9.467 -2.580 1.00 88.25 254 THR A O 1
ATOM 2039 N N . PRO A 1 255 ? -16.146 7.637 -1.427 1.00 90.56 255 PRO A N 1
ATOM 2040 C CA . PRO A 1 255 ? -14.843 7.442 -0.804 1.00 90.56 255 PRO A CA 1
ATOM 2041 C C . PRO A 1 255 ? -13.809 6.973 -1.839 1.00 90.56 255 PRO A C 1
ATOM 2043 O O . PRO A 1 255 ? -14.179 6.437 -2.886 1.00 90.56 255 PRO A O 1
ATOM 2046 N N . PRO A 1 256 ? -12.507 7.140 -1.557 1.00 92.69 256 PRO A N 1
ATOM 2047 C CA . PRO A 1 256 ? -11.474 6.390 -2.271 1.00 92.69 256 PRO A CA 1
ATOM 2048 C C . PRO A 1 256 ? -11.704 4.880 -2.089 1.00 92.69 256 PRO A C 1
ATOM 2050 O O . PRO A 1 256 ? -12.366 4.459 -1.139 1.00 92.69 256 PRO A O 1
ATOM 2053 N N . ALA A 1 257 ? -11.085 4.055 -2.932 1.00 94.38 257 ALA A N 1
ATOM 2054 C CA . ALA A 1 257 ? -11.197 2.608 -2.788 1.00 94.38 257 ALA A CA 1
ATOM 2055 C C . ALA A 1 257 ? -10.576 2.113 -1.476 1.00 94.38 257 ALA A C 1
ATOM 2057 O O . ALA A 1 257 ? -11.131 1.258 -0.779 1.00 94.38 257 ALA A O 1
ATOM 2058 N N . ALA A 1 258 ? -9.436 2.704 -1.117 1.00 94.81 258 ALA A N 1
ATOM 2059 C CA . ALA A 1 258 ? -8.723 2.407 0.108 1.00 94.81 258 ALA A CA 1
ATOM 2060 C C . ALA A 1 258 ? -7.923 3.607 0.623 1.00 94.81 258 ALA A C 1
ATOM 2062 O O . ALA A 1 258 ? -7.564 4.504 -0.142 1.00 94.81 258 ALA A O 1
ATOM 2063 N N . LEU A 1 259 ? -7.602 3.571 1.917 1.00 94.50 259 LEU A N 1
ATOM 2064 C CA . LEU A 1 259 ? -6.667 4.474 2.590 1.00 94.50 259 LEU A CA 1
ATOM 2065 C C . LEU A 1 259 ? -5.460 3.675 3.094 1.00 94.50 259 LEU A C 1
ATOM 2067 O O . LEU A 1 259 ? -5.610 2.759 3.908 1.00 94.50 259 LEU A O 1
ATOM 2071 N N . HIS A 1 260 ? -4.270 4.054 2.633 1.00 94.44 260 HIS A N 1
ATOM 2072 C CA . HIS A 1 260 ? -2.987 3.568 3.126 1.00 94.44 260 HIS A CA 1
ATOM 2073 C C . HIS A 1 260 ? -2.568 4.365 4.363 1.00 94.44 260 HIS A C 1
ATOM 2075 O O . HIS A 1 260 ? -2.133 5.514 4.267 1.00 94.44 260 HIS A O 1
ATOM 2081 N N . TYR A 1 261 ? -2.680 3.771 5.550 1.00 93.38 261 TYR A N 1
ATOM 2082 C CA . TYR A 1 261 ? -2.450 4.474 6.818 1.00 93.38 261 TYR A CA 1
ATOM 2083 C C . TYR A 1 261 ? -0.986 4.400 7.292 1.00 93.38 261 TYR A C 1
ATOM 2085 O O . TYR A 1 261 ? -0.685 4.167 8.467 1.00 93.38 261 TYR A O 1
ATOM 2093 N N . CYS A 1 262 ? -0.043 4.621 6.372 1.00 89.56 262 CYS A N 1
ATOM 2094 C CA . CYS A 1 262 ? 1.390 4.602 6.674 1.00 89.56 262 CYS A CA 1
ATOM 2095 C C . CYS A 1 262 ? 1.903 5.869 7.377 1.00 89.56 262 CYS A C 1
ATOM 2097 O O . CYS A 1 262 ? 2.974 5.831 7.986 1.00 89.56 262 CYS A O 1
ATOM 2099 N N . GLN A 1 263 ? 1.148 6.969 7.315 1.00 89.12 263 GLN A N 1
ATOM 2100 C CA . GLN A 1 263 ? 1.486 8.253 7.930 1.00 89.12 263 GLN A CA 1
ATOM 2101 C C . GLN A 1 263 ? 0.706 8.496 9.226 1.00 89.12 263 GLN A C 1
ATOM 2103 O O . GLN A 1 263 ? -0.280 7.822 9.530 1.00 89.12 263 GLN A O 1
ATOM 2108 N N . ARG A 1 264 ? 1.152 9.493 9.995 1.00 92.12 264 ARG A N 1
ATOM 2109 C CA . ARG A 1 264 ? 0.390 10.032 11.125 1.00 92.12 264 ARG A CA 1
ATOM 2110 C C . ARG A 1 264 ? -0.708 10.955 10.593 1.00 92.12 264 ARG A C 1
ATOM 2112 O O . ARG A 1 264 ? -0.423 11.838 9.789 1.00 92.12 264 ARG A O 1
ATOM 2119 N N . LEU A 1 265 ? -1.938 10.782 11.068 1.00 93.69 265 LEU A N 1
ATOM 2120 C CA . LEU A 1 265 ? -3.092 11.591 10.656 1.00 93.69 265 LEU A CA 1
ATOM 2121 C C . LEU A 1 265 ? -3.672 12.311 11.872 1.00 93.69 265 LEU A C 1
ATOM 2123 O O . LEU A 1 265 ? -4.058 11.646 12.829 1.00 93.69 265 LEU A O 1
ATOM 2127 N N . GLY A 1 266 ? -3.731 13.642 11.867 1.00 94.62 266 GLY A N 1
ATOM 2128 C CA . GLY A 1 266 ? -4.304 14.411 12.973 1.00 94.62 266 GLY A CA 1
ATOM 2129 C C . GLY A 1 266 ? -4.340 15.918 12.724 1.00 94.62 266 GLY A C 1
ATOM 2130 O O . GLY A 1 266 ? -3.831 16.411 11.719 1.00 94.62 266 GLY A O 1
ATOM 2131 N N . LEU A 1 267 ? -4.938 16.661 13.657 1.00 95.31 267 LEU A N 1
ATOM 2132 C CA . LEU A 1 267 ? -5.110 18.112 13.533 1.00 95.31 267 LEU A CA 1
ATOM 2133 C C . LEU A 1 267 ? -3.769 18.864 13.528 1.00 95.31 267 LEU A C 1
ATOM 2135 O O . LEU A 1 267 ? -3.563 19.756 12.710 1.00 95.31 267 LEU A O 1
ATOM 2139 N N . GLU A 1 268 ? -2.857 18.509 14.435 1.00 93.94 268 GLU A N 1
ATOM 2140 C CA . GLU A 1 268 ? -1.628 19.272 14.667 1.00 93.94 268 GLU A CA 1
ATOM 2141 C C . GLU A 1 268 ? -0.605 19.129 13.537 1.00 93.94 268 GLU A C 1
ATOM 2143 O O . GLU A 1 268 ? -0.452 18.064 12.937 1.00 93.94 268 GLU A O 1
ATOM 2148 N N . LEU A 1 269 ? 0.146 20.204 13.269 1.00 89.50 269 LEU A N 1
ATOM 2149 C CA . LEU A 1 269 ? 1.310 20.155 12.371 1.00 89.50 269 LEU A CA 1
ATOM 2150 C C . LEU A 1 269 ? 2.472 19.386 13.006 1.00 89.50 269 LEU A C 1
ATOM 2152 O O . LEU A 1 269 ? 3.182 18.660 12.318 1.00 89.50 269 LEU A O 1
ATOM 2156 N N . VAL A 1 270 ? 2.648 19.547 14.318 1.00 87.00 270 VAL A N 1
ATOM 2157 C CA . VAL A 1 270 ? 3.607 18.790 15.122 1.00 87.00 270 VAL A CA 1
ATOM 2158 C C . VAL A 1 270 ? 2.826 17.692 15.826 1.00 87.00 270 VAL A C 1
ATOM 2160 O O . VAL A 1 270 ? 2.082 17.963 16.767 1.00 87.00 270 VAL A O 1
ATOM 2163 N N . HIS A 1 271 ? 2.954 16.456 15.347 1.00 80.00 271 HIS A N 1
ATOM 2164 C CA . HIS A 1 271 ? 2.123 15.341 15.808 1.00 80.00 271 HIS A CA 1
ATOM 2165 C C . HIS A 1 271 ? 2.223 15.100 17.321 1.00 80.00 271 HIS A C 1
ATOM 2167 O O . HIS A 1 271 ? 1.244 14.713 17.944 1.00 80.00 271 HIS A O 1
ATOM 2173 N N . GLU A 1 272 ? 3.367 15.395 17.939 1.00 80.50 272 GLU A N 1
ATOM 2174 C CA . GLU A 1 272 ? 3.582 15.260 19.384 1.00 80.50 272 GLU A CA 1
ATOM 2175 C C . GLU A 1 272 ? 2.734 16.227 20.237 1.00 80.50 272 GLU A C 1
ATOM 2177 O O . GLU A 1 272 ? 2.699 16.091 21.458 1.00 80.50 272 GLU A O 1
ATOM 2182 N N . GLN A 1 273 ? 2.077 17.218 19.625 1.00 85.25 273 GLN A N 1
ATOM 2183 C CA . GLN A 1 273 ? 1.307 18.256 20.321 1.00 85.25 273 GLN A CA 1
ATOM 2184 C C . GLN A 1 273 ? -0.198 17.974 20.386 1.00 85.25 273 GLN A C 1
ATOM 2186 O O . GLN A 1 273 ? -0.943 18.781 20.942 1.00 85.25 273 GLN A O 1
ATOM 2191 N N . GLY A 1 274 ? -0.671 16.856 19.836 1.00 86.94 274 GLY A N 1
ATOM 2192 C CA . GLY A 1 274 ? -2.098 16.561 19.816 1.00 86.94 274 GLY A CA 1
ATOM 2193 C C . GLY A 1 274 ? -2.415 15.113 19.499 1.00 86.94 274 GLY A C 1
ATOM 2194 O O . GLY A 1 274 ? -1.554 14.239 19.516 1.00 86.94 274 GLY A O 1
ATOM 2195 N N . TYR A 1 275 ? -3.693 14.860 19.241 1.00 91.56 275 TYR A N 1
ATOM 2196 C CA . TYR A 1 275 ? -4.147 13.543 18.820 1.00 91.56 275 TYR A CA 1
ATOM 2197 C C . TYR A 1 275 ? -3.728 13.273 17.370 1.00 91.56 275 TYR A C 1
ATOM 2199 O O . TYR A 1 275 ? -3.904 14.129 16.497 1.00 91.56 275 TYR A O 1
ATOM 2207 N N . TYR A 1 276 ? -3.255 12.059 17.099 1.00 93.19 276 TYR A N 1
ATOM 2208 C CA . TYR A 1 276 ? -3.048 11.537 15.757 1.00 93.19 276 TYR A CA 1
ATOM 2209 C C . TYR A 1 276 ? -3.277 10.019 15.693 1.00 93.19 276 TYR A C 1
ATOM 2211 O O . TYR A 1 276 ? -2.875 9.277 16.580 1.00 93.19 276 TYR A O 1
ATOM 2219 N N . PHE A 1 277 ? -3.866 9.511 14.614 1.00 94.12 277 PHE A N 1
ATOM 2220 C CA . PHE A 1 277 ? -3.872 8.072 14.346 1.00 94.12 277 PHE A CA 1
ATOM 2221 C C . PHE A 1 277 ? -2.505 7.640 13.800 1.00 94.12 277 PHE A C 1
ATOM 2223 O O . PHE A 1 277 ? -1.996 8.253 12.859 1.00 94.12 277 PHE A O 1
ATOM 2230 N N . TYR A 1 278 ? -1.917 6.576 14.359 1.00 93.12 278 TYR A N 1
ATOM 2231 C CA . TYR A 1 278 ? -0.705 5.952 13.818 1.00 93.12 278 TYR A CA 1
ATOM 2232 C C . TYR A 1 278 ? -0.616 4.473 14.184 1.00 93.12 278 TYR A C 1
ATOM 2234 O O . TYR A 1 278 ? -0.664 4.106 15.359 1.00 93.12 278 TYR A O 1
ATOM 2242 N N . LYS A 1 279 ? -0.408 3.615 13.181 1.00 91.25 279 LYS A N 1
ATOM 2243 C CA . LYS A 1 279 ? -0.403 2.153 13.356 1.00 91.25 279 LYS A CA 1
ATOM 2244 C C . LYS A 1 279 ? 0.607 1.651 14.391 1.00 91.25 279 LYS A C 1
ATOM 2246 O O . LYS A 1 279 ? 0.305 0.735 15.146 1.00 91.25 279 LYS A O 1
ATOM 2251 N N . TYR A 1 280 ? 1.783 2.272 14.482 1.00 90.44 280 TYR A N 1
ATOM 2252 C CA . TYR A 1 280 ? 2.817 1.839 15.427 1.00 90.44 280 TYR A CA 1
ATOM 2253 C C . TYR A 1 280 ? 2.530 2.253 16.876 1.00 90.44 280 TYR A C 1
ATOM 2255 O O . TYR A 1 280 ? 3.201 1.769 17.785 1.00 90.44 280 TYR A O 1
ATOM 2263 N N . ASN A 1 281 ? 1.524 3.102 17.108 1.00 90.56 281 ASN A N 1
ATOM 2264 C CA . ASN A 1 281 ? 1.073 3.466 18.448 1.00 90.56 281 ASN A CA 1
ATOM 2265 C C . ASN A 1 281 ? -0.025 2.537 18.981 1.00 90.56 281 ASN A C 1
ATOM 2267 O O . ASN A 1 281 ? -0.337 2.616 20.166 1.00 90.56 281 ASN A O 1
ATOM 2271 N N . ILE A 1 282 ? -0.569 1.632 18.159 1.00 92.44 282 ILE A N 1
ATOM 2272 C CA . ILE A 1 282 ? -1.543 0.623 18.590 1.00 92.44 282 ILE A CA 1
ATOM 2273 C C . ILE A 1 282 ? -0.816 -0.404 19.479 1.00 92.44 282 ILE A C 1
ATOM 2275 O O . ILE A 1 282 ? 0.143 -1.018 19.009 1.00 92.44 282 ILE A O 1
ATOM 2279 N N . PRO A 1 283 ? -1.199 -0.613 20.752 1.00 93.06 283 PRO A N 1
ATOM 2280 C CA . PRO A 1 283 ? -0.613 -1.646 21.618 1.00 93.06 283 PRO A CA 1
ATOM 2281 C C . PRO A 1 283 ? -0.721 -3.070 21.039 1.00 93.06 283 PRO A C 1
ATOM 2283 O O . PRO A 1 283 ? -1.677 -3.383 20.334 1.00 93.06 283 PRO A O 1
ATOM 2286 N N . THR A 1 284 ? 0.246 -3.950 21.326 1.00 91.25 284 THR A N 1
ATOM 2287 C CA . THR A 1 284 ? 0.249 -5.339 20.803 1.00 91.25 284 THR A CA 1
ATOM 2288 C C . THR A 1 284 ? -0.823 -6.224 21.431 1.00 91.25 284 THR A C 1
ATOM 2290 O O . THR A 1 284 ? -1.227 -7.212 20.833 1.00 91.25 284 THR A O 1
ATOM 2293 N N . ASP A 1 285 ? -1.267 -5.889 22.638 1.00 93.50 285 ASP A N 1
ATOM 2294 C CA . ASP A 1 285 ? -2.243 -6.631 23.441 1.00 93.50 285 ASP A CA 1
ATOM 2295 C C . ASP A 1 285 ? -3.683 -6.137 23.217 1.00 93.50 285 ASP A C 1
ATOM 2297 O O . ASP A 1 285 ? -4.575 -6.402 24.019 1.00 93.50 285 ASP A O 1
ATOM 2301 N N . MET A 1 286 ? -3.937 -5.414 22.120 1.00 94.25 286 MET A N 1
ATOM 2302 C CA . MET A 1 286 ? -5.243 -4.814 21.823 1.00 94.25 286 MET A CA 1
ATOM 2303 C C . MET A 1 286 ? -6.388 -5.837 21.748 1.00 94.25 286 MET A C 1
ATOM 2305 O O . MET A 1 286 ? -7.543 -5.497 22.013 1.00 94.25 286 MET A O 1
ATOM 2309 N N . PHE A 1 287 ? -6.075 -7.089 21.413 1.00 92.94 287 PHE A N 1
ATOM 2310 C CA . PHE A 1 287 ? -7.045 -8.177 21.295 1.00 92.94 287 PHE A CA 1
ATOM 2311 C C . PHE A 1 287 ? -7.364 -8.875 22.624 1.00 92.94 287 PHE A C 1
ATOM 2313 O O . PHE A 1 287 ? -8.301 -9.673 22.671 1.00 92.94 287 PHE A O 1
ATOM 2320 N N . ASP A 1 288 ? -6.655 -8.558 23.711 1.00 94.88 288 ASP A N 1
ATOM 2321 C CA . ASP A 1 288 ? -6.944 -9.120 25.029 1.00 94.88 288 ASP A CA 1
ATOM 2322 C C . ASP A 1 288 ? -8.349 -8.731 25.503 1.00 94.88 288 ASP A C 1
ATOM 2324 O O . ASP A 1 288 ? -8.808 -7.601 25.323 1.00 94.88 288 ASP A O 1
ATOM 2328 N N . CYS A 1 289 ? -9.022 -9.631 26.221 1.00 96.25 289 CYS A N 1
ATOM 2329 C CA . CYS A 1 289 ? -10.388 -9.384 26.691 1.00 96.25 289 CYS A CA 1
ATOM 2330 C C . CYS A 1 289 ? -10.509 -8.160 27.612 1.00 96.25 289 CYS A C 1
ATOM 2332 O O . CYS A 1 289 ? -11.555 -7.518 27.637 1.00 96.25 289 CYS A O 1
ATOM 2334 N N . ASN A 1 290 ? -9.448 -7.801 28.341 1.00 96.44 290 ASN A N 1
ATOM 2335 C CA . ASN A 1 290 ? -9.432 -6.634 29.230 1.00 96.44 290 ASN A CA 1
ATOM 2336 C C . ASN A 1 290 ? -8.905 -5.356 28.564 1.00 96.44 290 ASN A C 1
ATOM 2338 O O . ASN A 1 290 ? -9.029 -4.279 29.156 1.00 96.44 290 ASN A O 1
ATOM 2342 N N . ALA A 1 291 ? -8.325 -5.449 27.364 1.00 96.94 291 ALA A N 1
ATOM 2343 C CA . ALA A 1 291 ? -7.801 -4.296 26.649 1.00 96.94 291 ALA A CA 1
ATOM 2344 C C . ALA A 1 291 ? -8.919 -3.293 26.349 1.00 96.94 291 ALA A C 1
ATOM 2346 O O . ALA A 1 291 ? -10.002 -3.673 25.898 1.00 96.94 291 ALA A O 1
ATOM 2347 N N . MET A 1 292 ? -8.650 -2.014 26.592 1.00 97.00 292 MET A N 1
ATOM 2348 C CA . MET A 1 292 ? -9.526 -0.917 26.183 1.00 97.00 292 MET A CA 1
ATOM 2349 C C . MET A 1 292 ? -9.536 -0.785 24.651 1.00 97.00 292 MET A C 1
ATOM 2351 O O . MET A 1 292 ? -8.762 -1.435 23.952 1.00 97.00 292 MET A O 1
ATOM 2355 N N . LEU A 1 293 ? -10.423 0.054 24.134 1.00 96.62 293 LEU A N 1
ATOM 2356 C CA . LEU A 1 293 ? -10.470 0.482 22.739 1.00 96.62 293 LEU A CA 1
ATOM 2357 C C . LEU A 1 293 ? -9.734 1.816 22.558 1.00 96.62 293 LEU A C 1
ATOM 2359 O O . LEU A 1 293 ? -9.483 2.544 23.529 1.00 96.62 293 LEU A O 1
ATOM 2363 N N . LEU A 1 294 ? -9.423 2.150 21.307 1.00 95.50 294 LEU A N 1
ATOM 2364 C CA . LEU A 1 294 ? -8.869 3.448 20.935 1.00 95.50 294 LEU A CA 1
ATOM 2365 C C . LEU A 1 294 ? -9.874 4.547 21.275 1.00 95.50 294 LEU A C 1
ATOM 2367 O O . LEU A 1 294 ? -11.062 4.446 20.966 1.00 95.50 294 LEU A O 1
ATOM 2371 N N . GLU A 1 295 ? -9.400 5.597 21.930 1.00 94.38 295 GLU A N 1
ATOM 2372 C CA . GLU A 1 295 ? -10.157 6.838 22.051 1.00 94.38 295 GLU A CA 1
ATOM 2373 C C . GLU A 1 295 ? -10.272 7.478 20.663 1.00 94.38 295 GLU A C 1
ATOM 2375 O O . GLU A 1 295 ? -9.325 7.403 19.888 1.00 94.38 295 GLU A O 1
ATOM 2380 N N . ILE A 1 296 ? -11.411 8.078 20.324 1.00 94.31 296 ILE A N 1
ATOM 2381 C CA . ILE A 1 296 ? -11.610 8.811 19.059 1.00 94.31 296 ILE A CA 1
ATOM 2382 C C . ILE A 1 296 ? -11.111 10.256 19.263 1.00 94.31 296 ILE A C 1
ATOM 2384 O O . ILE A 1 296 ? -11.237 10.760 20.382 1.00 94.31 296 ILE A O 1
ATOM 2388 N N . PRO A 1 297 ? -10.558 10.949 18.242 1.00 93.62 297 PRO A N 1
ATOM 2389 C CA . PRO A 1 297 ? -10.219 12.365 18.380 1.00 93.62 297 PRO A CA 1
ATOM 2390 C C . PRO A 1 297 ? -11.393 13.194 18.930 1.00 93.62 297 PRO A C 1
A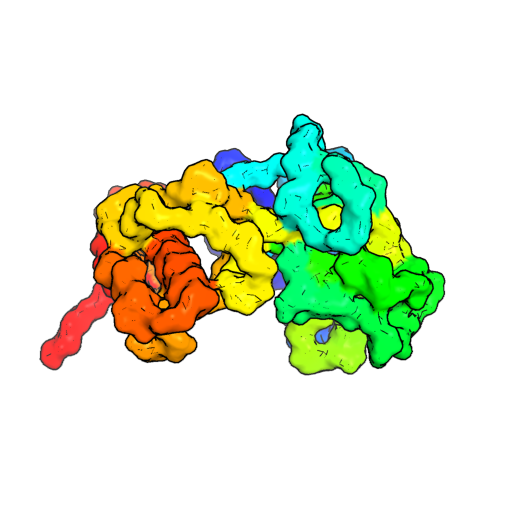TOM 2392 O O . PRO A 1 297 ? -12.546 12.908 18.589 1.00 93.62 297 PRO A O 1
ATOM 2395 N N . PRO A 1 298 ? -11.138 14.249 19.729 1.00 93.81 298 PRO A N 1
ATOM 2396 C CA . PRO A 1 298 ? -12.195 15.141 20.187 1.00 93.81 298 PRO A CA 1
ATOM 2397 C C . PRO A 1 298 ? -13.017 15.675 19.014 1.00 93.81 298 PRO A C 1
ATOM 2399 O O . PRO A 1 298 ? -12.460 16.175 18.037 1.00 93.81 298 PRO A O 1
ATOM 2402 N N . SER A 1 299 ? -14.347 15.614 19.125 1.00 95.81 299 SER A N 1
ATOM 2403 C CA . SER A 1 299 ? -15.234 16.050 18.036 1.00 95.81 299 SER A CA 1
ATOM 2404 C C . SER A 1 299 ? -15.024 17.507 17.611 1.00 95.81 299 SER A C 1
ATOM 2406 O O . SER A 1 299 ? -15.239 17.837 16.448 1.00 95.81 299 SER A O 1
ATOM 2408 N N . THR A 1 300 ? -14.531 18.361 18.511 1.00 95.88 300 THR A N 1
ATOM 2409 C CA . THR A 1 300 ? -14.202 19.759 18.216 1.00 95.88 300 THR A CA 1
ATOM 2410 C C . THR A 1 300 ? -13.080 19.901 17.188 1.00 95.88 300 THR A C 1
ATOM 2412 O O . THR A 1 300 ? -13.111 20.851 16.409 1.00 95.88 300 THR A O 1
ATOM 2415 N N . GLN A 1 301 ? -12.154 18.935 17.090 1.00 95.38 301 GLN A N 1
ATOM 2416 C CA . GLN A 1 301 ? -11.042 18.988 16.133 1.00 95.38 301 GLN A CA 1
ATOM 2417 C C . GLN A 1 301 ? -11.507 19.065 14.680 1.00 95.38 301 GLN A C 1
ATOM 2419 O O . GLN A 1 301 ? -10.784 19.591 13.840 1.00 95.38 301 GLN A O 1
ATOM 2424 N N . TRP A 1 302 ? -12.706 18.559 14.380 1.00 95.94 302 TRP A N 1
ATOM 2425 C CA . TRP A 1 302 ? -13.312 18.672 13.059 1.00 95.94 302 TRP A CA 1
ATOM 2426 C C . TRP A 1 302 ? -13.422 20.136 12.634 1.00 95.94 302 TRP A C 1
ATOM 2428 O O . TRP A 1 302 ? -12.930 20.506 11.567 1.00 95.94 302 TRP A O 1
ATOM 2438 N N . ASP A 1 303 ? -14.002 20.977 13.487 1.00 95.19 303 ASP A N 1
ATOM 2439 C CA . ASP A 1 303 ? -14.295 22.376 13.175 1.00 95.19 303 ASP A CA 1
ATOM 2440 C C . ASP A 1 303 ? -13.139 23.315 13.553 1.00 95.19 303 ASP A C 1
ATOM 2442 O O . ASP A 1 303 ? -12.944 24.347 12.907 1.00 95.19 303 ASP A O 1
ATOM 2446 N N . GLU A 1 304 ? -12.307 22.928 14.528 1.00 96.31 304 GLU A N 1
ATOM 2447 C CA . GLU A 1 304 ? -11.112 23.679 14.938 1.00 96.31 304 GLU A CA 1
ATOM 2448 C C . GLU A 1 304 ? -10.145 23.937 13.777 1.00 96.31 304 GLU A C 1
ATOM 2450 O O . GLU A 1 304 ? -9.454 24.958 13.793 1.00 96.31 304 GLU A O 1
ATOM 2455 N N . VAL A 1 305 ? -10.127 23.077 12.747 1.00 95.75 305 VAL A N 1
ATOM 2456 C CA . VAL A 1 305 ? -9.327 23.274 11.524 1.00 95.75 305 VAL A CA 1
ATOM 2457 C C . VAL A 1 305 ? -9.527 24.683 10.950 1.00 95.75 305 VAL A C 1
ATOM 2459 O O . VAL A 1 305 ? -8.546 25.341 10.606 1.00 95.75 305 VAL A O 1
ATOM 2462 N N . PHE A 1 306 ? -10.773 25.170 10.894 1.00 95.81 306 PHE A N 1
ATOM 2463 C CA . PHE A 1 306 ? -11.121 26.463 10.289 1.00 95.81 306 PHE A CA 1
ATOM 2464 C C . PHE A 1 306 ? -10.758 27.666 11.161 1.00 95.81 306 PHE A C 1
ATOM 2466 O O . PHE A 1 306 ? -10.610 28.775 10.656 1.00 95.81 306 PHE A O 1
ATOM 2473 N N . THR A 1 307 ? -10.633 27.466 12.472 1.00 96.31 307 THR A N 1
ATOM 2474 C CA . THR A 1 307 ? -10.209 28.524 13.400 1.00 96.31 307 THR A CA 1
ATOM 2475 C C . THR A 1 307 ? -8.701 28.541 13.611 1.00 96.31 307 THR A C 1
ATOM 2477 O O . THR A 1 307 ? -8.131 29.584 13.923 1.00 96.31 307 THR A O 1
ATOM 2480 N N . LYS A 1 308 ? -8.051 27.383 13.464 1.00 96.44 308 LYS A N 1
ATOM 2481 C CA . LYS A 1 308 ? -6.631 27.185 13.756 1.00 96.44 308 LYS A CA 1
ATOM 2482 C C . LYS A 1 308 ? -5.735 27.535 12.575 1.00 96.44 308 LYS A C 1
ATOM 2484 O O . LYS A 1 308 ? -4.621 28.014 12.779 1.00 96.44 308 LYS A O 1
ATOM 2489 N N . TYR A 1 309 ? -6.213 27.304 11.357 1.00 97.19 309 TYR A N 1
ATOM 2490 C CA . TYR A 1 309 ? -5.469 27.556 10.131 1.00 97.19 309 TYR A CA 1
ATOM 2491 C C . TYR A 1 309 ? -6.189 28.592 9.275 1.00 97.19 309 TYR A C 1
ATOM 2493 O O . TYR A 1 309 ? -7.413 28.625 9.222 1.00 97.19 309 TYR A O 1
ATOM 2501 N N . THR A 1 310 ? -5.415 29.441 8.601 1.00 95.56 310 THR A N 1
ATOM 2502 C CA . THR A 1 310 ? -5.927 30.478 7.689 1.00 95.56 310 THR A CA 1
ATOM 2503 C C . THR A 1 310 ? -5.658 30.159 6.221 1.00 95.56 310 THR A C 1
ATOM 2505 O O . THR A 1 310 ? -6.313 30.709 5.341 1.00 95.56 310 THR A O 1
ATOM 2508 N N . ASP A 1 311 ? -4.695 29.277 5.949 1.00 95.25 311 ASP A N 1
ATOM 2509 C CA . ASP A 1 311 ? -4.347 28.830 4.605 1.00 95.25 311 ASP A CA 1
ATOM 2510 C C . ASP A 1 311 ? -5.306 27.729 4.126 1.00 95.25 311 ASP A C 1
ATOM 2512 O O . ASP A 1 311 ? -5.450 26.693 4.777 1.00 95.25 311 ASP A O 1
ATOM 2516 N N . ASN A 1 312 ? -5.938 27.940 2.968 1.00 92.94 312 ASN A N 1
ATOM 2517 C CA . ASN A 1 312 ? -6.957 27.036 2.425 1.00 92.94 312 ASN A CA 1
ATOM 2518 C C . ASN A 1 312 ? -6.417 25.631 2.126 1.00 92.94 312 ASN A C 1
ATOM 2520 O O . ASN A 1 312 ? -7.140 24.649 2.306 1.00 92.94 312 ASN A O 1
ATOM 2524 N N . ASP A 1 313 ? -5.165 25.511 1.680 1.00 91.75 313 ASP A N 1
ATOM 2525 C CA . ASP A 1 313 ? -4.571 24.202 1.400 1.00 91.75 313 ASP A CA 1
ATOM 2526 C C . ASP A 1 313 ? -4.274 23.438 2.699 1.00 91.75 313 ASP A C 1
ATOM 2528 O O . ASP A 1 313 ? -4.597 22.255 2.814 1.00 91.75 313 ASP A O 1
ATOM 2532 N N . THR A 1 314 ? -3.768 24.124 3.723 1.00 94.25 314 THR A N 1
ATOM 2533 C CA . THR A 1 314 ? -3.589 23.566 5.069 1.00 94.25 314 THR A CA 1
ATOM 2534 C C . THR A 1 314 ? -4.925 23.151 5.684 1.00 94.25 314 THR A C 1
ATOM 2536 O O . THR A 1 314 ? -5.028 22.039 6.202 1.00 94.25 314 THR A O 1
ATOM 2539 N N . ILE A 1 315 ? -5.963 23.990 5.576 1.00 94.88 315 ILE A N 1
ATOM 2540 C CA . ILE A 1 315 ? -7.330 23.667 6.016 1.00 94.88 315 ILE A CA 1
ATOM 2541 C C . ILE A 1 315 ? -7.806 22.386 5.329 1.00 94.88 315 ILE A C 1
ATOM 2543 O O . ILE A 1 315 ? -8.219 21.445 6.006 1.00 94.88 315 ILE A O 1
ATOM 2547 N N . ARG A 1 316 ? -7.693 22.300 3.997 1.00 93.12 316 ARG A N 1
ATOM 2548 C CA . ARG A 1 316 ? -8.069 21.103 3.233 1.00 93.12 316 ARG A CA 1
ATOM 2549 C C . ARG A 1 316 ? -7.311 19.870 3.725 1.00 93.12 316 ARG A C 1
ATOM 2551 O O . ARG A 1 316 ? -7.939 18.852 4.005 1.00 93.12 316 ARG A O 1
ATOM 2558 N N . LYS A 1 317 ? -5.984 19.941 3.849 1.00 94.12 317 LYS A N 1
ATOM 2559 C CA . LYS A 1 317 ? -5.146 18.813 4.292 1.00 94.12 317 LYS A CA 1
ATOM 2560 C C . LYS A 1 317 ? -5.538 18.341 5.687 1.00 94.12 317 LYS A C 1
ATOM 2562 O O . LYS A 1 317 ? -5.831 17.164 5.872 1.00 94.12 317 LYS A O 1
ATOM 2567 N N . LYS A 1 318 ? -5.625 19.260 6.649 1.00 95.19 318 LYS A N 1
ATOM 2568 C CA . LYS A 1 318 ? -5.957 18.932 8.041 1.00 95.19 318 LYS A CA 1
ATOM 2569 C C . LYS A 1 318 ? -7.386 18.453 8.217 1.00 95.19 318 LYS A C 1
ATOM 2571 O O . LYS A 1 318 ? -7.614 17.551 9.015 1.00 95.19 318 LYS A O 1
ATOM 2576 N N . ARG A 1 319 ? -8.327 18.940 7.411 1.00 95.19 319 ARG A N 1
ATOM 2577 C CA . ARG A 1 319 ? -9.686 18.395 7.364 1.00 95.19 319 ARG A CA 1
ATOM 2578 C C . ARG A 1 319 ? -9.696 16.907 6.998 1.00 95.19 319 ARG A C 1
ATOM 2580 O O . ARG A 1 319 ? -10.371 16.123 7.661 1.00 95.19 319 ARG A O 1
ATOM 2587 N N . HIS A 1 320 ? -8.914 16.515 5.995 1.00 95.38 320 HIS A N 1
ATOM 2588 C CA . HIS A 1 320 ? -8.781 15.115 5.587 1.00 95.38 320 HIS A CA 1
ATOM 2589 C C . HIS A 1 320 ? -8.001 14.272 6.597 1.00 95.38 320 HIS A C 1
ATOM 2591 O O . HIS A 1 320 ? -8.387 13.137 6.860 1.00 95.38 320 HIS A O 1
ATOM 2597 N N . GLU A 1 321 ? -6.946 14.819 7.204 1.00 95.44 321 GLU A N 1
ATOM 2598 C CA . GLU A 1 321 ? -6.203 14.117 8.256 1.00 95.44 321 GLU A CA 1
ATOM 2599 C C . GLU A 1 321 ? -7.074 13.862 9.498 1.00 95.44 321 GLU A C 1
ATOM 2601 O O . GLU A 1 321 ? -7.050 12.756 10.033 1.00 95.44 321 GLU A O 1
ATOM 2606 N N . VAL A 1 322 ? -7.899 14.828 9.922 1.00 96.19 322 VAL A N 1
ATOM 2607 C CA . VAL A 1 322 ? -8.858 14.637 11.027 1.00 96.19 322 VAL A CA 1
ATOM 2608 C C . VAL A 1 322 ? -9.921 13.597 10.661 1.00 96.19 322 VAL A C 1
ATOM 2610 O O . VAL A 1 322 ? -10.192 12.702 11.462 1.00 96.19 322 VAL A O 1
ATOM 2613 N N . TRP A 1 323 ? -10.482 13.648 9.445 1.00 96.31 323 TRP A N 1
ATOM 2614 C CA . TRP A 1 323 ? -11.399 12.602 8.971 1.00 96.31 323 TRP A CA 1
ATOM 2615 C C . TRP A 1 323 ? -10.752 11.217 9.003 1.00 96.31 323 TRP A C 1
ATOM 2617 O O . TRP A 1 323 ? -11.351 10.280 9.534 1.00 96.31 323 TRP A O 1
ATOM 2627 N N . GLY A 1 324 ? -9.527 11.094 8.487 1.00 95.44 324 GLY A N 1
ATOM 2628 C CA . GLY A 1 324 ? -8.778 9.842 8.472 1.00 95.44 324 GLY A CA 1
ATOM 2629 C C . GLY A 1 324 ? -8.516 9.322 9.884 1.00 95.44 324 GLY A C 1
ATOM 2630 O O . GLY A 1 324 ? -8.760 8.150 10.155 1.00 95.44 324 GLY A O 1
ATOM 2631 N N . ALA A 1 325 ? -8.118 10.195 10.813 1.00 95.81 325 ALA A N 1
ATOM 2632 C CA . ALA A 1 325 ? -7.879 9.822 12.204 1.00 95.81 325 ALA A CA 1
ATOM 2633 C C . ALA A 1 325 ? -9.140 9.270 12.891 1.00 95.81 325 ALA A C 1
ATOM 2635 O O . ALA A 1 325 ? -9.091 8.209 13.515 1.00 95.81 325 ALA A O 1
ATOM 2636 N N . CYS A 1 326 ? -10.277 9.958 12.742 1.00 96.50 326 CYS A N 1
ATOM 2637 C CA . CYS A 1 326 ? -11.551 9.549 13.339 1.00 96.50 326 CYS A CA 1
ATOM 2638 C C . CYS A 1 326 ? -12.096 8.262 12.705 1.00 96.50 326 CYS A C 1
ATOM 2640 O O . CYS A 1 326 ? -12.523 7.348 13.413 1.00 96.50 326 CYS A O 1
ATOM 2642 N N . THR A 1 327 ? -12.028 8.163 11.378 1.00 96.25 327 THR A N 1
ATOM 2643 C CA . THR A 1 327 ? -12.507 7.007 10.608 1.00 96.25 327 THR A CA 1
ATOM 2644 C C . THR A 1 327 ? -11.689 5.755 10.909 1.00 96.25 327 THR A C 1
ATOM 2646 O O . THR A 1 327 ? -12.259 4.718 11.248 1.00 96.25 327 THR A O 1
ATOM 2649 N N . LEU A 1 328 ? -10.356 5.844 10.866 1.00 96.06 328 LEU A N 1
ATOM 2650 C CA . LEU A 1 328 ? -9.478 4.705 11.140 1.00 96.06 328 LEU A CA 1
ATOM 2651 C C . LEU A 1 328 ? -9.574 4.231 12.593 1.00 96.06 328 LEU A C 1
ATOM 2653 O O . LEU A 1 328 ? -9.576 3.026 12.831 1.00 96.06 328 LEU A O 1
ATOM 2657 N N . ALA A 1 329 ? -9.700 5.144 13.565 1.00 96.19 329 ALA A N 1
ATOM 2658 C CA . ALA A 1 329 ? -9.894 4.765 14.965 1.00 96.19 329 ALA A CA 1
ATOM 2659 C C . ALA A 1 329 ? -11.195 3.967 15.163 1.00 96.19 329 ALA A C 1
ATOM 2661 O O . ALA A 1 329 ? -11.191 2.946 15.852 1.00 96.19 329 ALA A O 1
ATOM 2662 N N . LYS A 1 330 ? -12.293 4.388 14.520 1.00 96.69 330 LYS A N 1
ATOM 2663 C CA . LYS A 1 330 ? -13.576 3.667 14.553 1.00 96.69 330 LYS A CA 1
ATOM 2664 C C . LYS A 1 330 ? -13.485 2.295 13.885 1.00 96.69 330 LYS A C 1
ATOM 2666 O O . LYS A 1 330 ? -13.869 1.310 14.505 1.00 96.69 330 LYS A O 1
ATOM 2671 N N . ILE A 1 331 ? -12.912 2.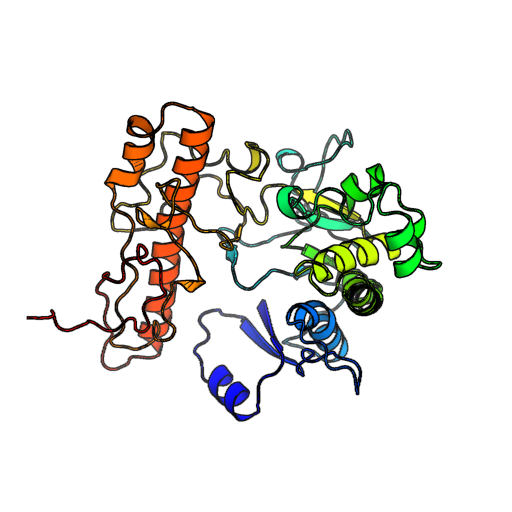217 12.683 1.00 95.94 331 ILE A N 1
ATOM 2672 C CA . ILE A 1 331 ? -12.734 0.952 11.948 1.00 95.94 331 ILE A CA 1
ATOM 2673 C C . ILE A 1 331 ? -11.866 -0.030 12.741 1.00 95.94 331 ILE A C 1
ATOM 2675 O O . ILE A 1 331 ? -12.224 -1.198 12.891 1.00 95.94 331 ILE A O 1
ATOM 2679 N N . ALA A 1 332 ? -10.754 0.442 13.308 1.00 95.06 332 ALA A N 1
ATOM 2680 C CA . ALA A 1 332 ? -9.899 -0.378 14.157 1.00 95.06 332 ALA A CA 1
ATOM 2681 C C . ALA A 1 332 ? -10.661 -0.883 15.394 1.00 95.06 332 ALA A C 1
ATOM 2683 O O . ALA A 1 332 ? -10.613 -2.072 15.700 1.00 95.06 332 ALA A O 1
ATOM 2684 N N . ASN A 1 333 ? -11.426 -0.015 16.064 1.00 96.31 333 ASN A N 1
ATOM 2685 C CA . ASN A 1 333 ? -12.254 -0.405 17.206 1.00 96.31 333 ASN A CA 1
ATOM 2686 C C . ASN A 1 333 ? -13.311 -1.454 16.846 1.00 96.31 333 ASN A C 1
ATOM 2688 O O . ASN A 1 333 ? -13.486 -2.410 17.603 1.00 96.31 333 ASN A O 1
ATOM 2692 N N . GLU A 1 334 ? -13.985 -1.323 15.702 1.00 95.19 334 GLU A N 1
ATOM 2693 C CA . GLU A 1 334 ? -14.917 -2.341 15.212 1.00 95.19 334 GLU A CA 1
ATOM 2694 C C . GLU A 1 334 ? -14.211 -3.679 14.968 1.00 95.19 334 GLU A C 1
ATOM 2696 O O . GLU A 1 334 ? -14.695 -4.714 15.431 1.00 95.19 334 GLU A O 1
ATOM 2701 N N . ALA A 1 335 ? -13.036 -3.670 14.332 1.00 93.06 335 ALA A N 1
ATOM 2702 C CA . ALA A 1 335 ? -12.240 -4.878 14.116 1.00 93.06 335 ALA A CA 1
ATOM 2703 C C . ALA A 1 335 ? -11.817 -5.536 15.444 1.00 93.06 335 ALA A C 1
ATOM 2705 O O . ALA A 1 335 ? -11.975 -6.748 15.619 1.00 93.06 335 ALA A O 1
ATOM 2706 N N . PHE A 1 336 ? -11.353 -4.750 16.423 1.00 95.00 336 PHE A N 1
ATOM 2707 C CA . PHE A 1 336 ? -11.001 -5.255 17.756 1.00 95.00 336 PHE A CA 1
ATOM 2708 C C . PHE A 1 336 ? -12.207 -5.873 18.463 1.00 95.00 336 PHE A C 1
ATOM 2710 O O . PHE A 1 336 ? -12.090 -6.939 19.068 1.00 95.00 336 PHE A O 1
ATOM 2717 N N . LEU A 1 337 ? -13.374 -5.234 18.374 1.00 94.81 337 LEU A N 1
ATOM 2718 C CA . LEU A 1 337 ? -14.613 -5.742 18.957 1.00 94.81 337 LEU A CA 1
ATOM 2719 C C . LEU A 1 337 ? -15.069 -7.045 18.298 1.00 94.81 337 LEU A C 1
ATOM 2721 O O . LEU A 1 337 ? -15.496 -7.958 19.006 1.00 94.81 337 LEU A O 1
ATOM 2725 N N . GLN A 1 338 ? -14.961 -7.165 16.973 1.00 93.44 338 GLN A N 1
ATOM 2726 C CA . GLN A 1 338 ? -15.303 -8.399 16.262 1.00 93.44 338 GLN A CA 1
ATOM 2727 C C . GLN A 1 338 ? -14.428 -9.569 16.712 1.00 93.44 338 GLN A C 1
ATOM 2729 O O . GLN A 1 338 ? -14.957 -10.639 17.018 1.00 93.44 338 GLN A O 1
ATOM 2734 N N . VAL A 1 339 ? -13.116 -9.349 16.826 1.00 93.44 339 VAL A N 1
ATOM 2735 C CA . VAL A 1 339 ? -12.176 -10.355 17.338 1.00 93.44 339 VAL A CA 1
ATOM 2736 C C . VAL A 1 339 ? -12.516 -10.731 18.782 1.00 93.44 339 VAL A C 1
ATOM 2738 O O . VAL A 1 339 ? -12.745 -11.906 19.070 1.00 93.44 339 VAL A O 1
ATOM 2741 N N . LYS A 1 340 ? -12.653 -9.746 19.682 1.00 95.25 340 LYS A N 1
ATOM 2742 C CA . LYS A 1 340 ? -12.977 -9.983 21.101 1.00 95.25 340 LYS A CA 1
ATOM 2743 C C . LYS A 1 340 ? -14.301 -10.723 21.284 1.00 95.25 340 LYS A C 1
ATOM 2745 O O . LYS A 1 340 ? -14.403 -11.598 22.138 1.00 95.25 340 LYS A O 1
ATOM 2750 N N . LYS A 1 341 ? -15.312 -10.433 20.462 1.00 93.88 341 LYS A N 1
ATOM 2751 C CA . LYS A 1 341 ? -16.603 -11.136 20.500 1.00 93.88 341 LYS A CA 1
ATOM 2752 C C . LYS A 1 341 ? -16.464 -12.639 20.240 1.00 93.88 341 LYS A C 1
ATOM 2754 O O . LYS A 1 341 ? -17.253 -13.410 20.777 1.00 93.88 341 LYS A O 1
ATOM 2759 N N . GLN A 1 342 ? -15.479 -13.048 19.442 1.00 91.81 342 GLN A N 1
ATOM 2760 C CA . GLN A 1 342 ? -15.218 -14.454 19.133 1.00 91.81 342 GLN A CA 1
ATOM 2761 C C . GLN A 1 342 ? -14.291 -15.119 20.158 1.00 91.81 342 GLN A C 1
ATOM 2763 O O . GLN A 1 342 ? -14.470 -16.294 20.469 1.00 91.81 342 GLN A O 1
ATOM 2768 N N . THR A 1 343 ? -13.319 -14.384 20.705 1.00 92.81 343 THR A N 1
ATOM 2769 C CA . THR A 1 343 ? -12.253 -14.954 21.549 1.00 92.81 343 THR A CA 1
ATOM 2770 C C . THR A 1 343 ? -12.472 -14.797 23.054 1.00 92.81 343 THR A C 1
ATOM 2772 O O . THR A 1 343 ? -11.806 -15.473 23.837 1.00 92.81 343 THR A O 1
ATOM 2775 N N . CYS A 1 344 ? -13.419 -13.959 23.488 1.00 95.38 344 CYS A N 1
ATOM 2776 C CA . CYS A 1 344 ? -13.646 -13.629 24.898 1.00 95.38 344 CYS A CA 1
ATOM 2777 C C . CYS A 1 344 ? -15.015 -14.113 25.412 1.00 95.38 344 CYS A C 1
ATOM 2779 O O . CYS A 1 344 ? -15.924 -13.305 25.630 1.00 95.38 344 CYS A O 1
ATOM 2781 N N . PRO A 1 345 ? -15.185 -15.421 25.696 1.00 94.38 345 PRO A N 1
ATOM 2782 C CA . PRO A 1 345 ? -16.476 -15.997 26.095 1.00 94.38 345 PRO A CA 1
ATOM 2783 C C . PRO A 1 345 ? -16.983 -15.508 27.461 1.00 94.38 345 PRO A C 1
ATOM 2785 O O . PRO A 1 345 ? -18.159 -15.656 27.775 1.00 94.38 345 PRO A O 1
ATOM 2788 N N . LYS A 1 346 ? -16.103 -14.930 28.288 1.00 96.19 346 LYS A N 1
ATOM 2789 C CA . LYS A 1 346 ? -16.438 -14.387 29.617 1.00 96.19 346 LYS A CA 1
ATOM 2790 C C . LYS A 1 346 ? -16.759 -12.887 29.594 1.00 96.19 346 LYS A C 1
ATOM 2792 O O . LYS A 1 346 ? -16.897 -12.285 30.655 1.00 96.19 346 LYS A O 1
ATOM 2797 N N . GLY A 1 347 ? -16.872 -12.299 28.404 1.00 96.25 347 GLY A N 1
ATOM 2798 C CA . GLY A 1 347 ? -17.022 -10.861 28.207 1.00 96.25 347 GLY A CA 1
ATOM 2799 C C . GLY A 1 347 ? -15.697 -10.172 27.889 1.00 96.25 347 GLY A C 1
ATOM 2800 O O . GLY A 1 347 ? -14.616 -10.738 28.064 1.00 96.25 347 GLY A O 1
ATOM 2801 N N . PHE A 1 348 ? -15.802 -8.945 27.387 1.00 97.25 348 PHE A N 1
ATOM 2802 C CA . PHE A 1 348 ? -14.675 -8.133 26.946 1.00 97.25 348 PHE A CA 1
ATOM 2803 C C . PHE A 1 348 ? -14.913 -6.650 27.241 1.00 97.25 348 PHE A C 1
ATOM 2805 O O . PHE A 1 348 ? -16.051 -6.192 27.352 1.00 97.25 348 PHE A O 1
ATOM 2812 N N . ASN A 1 349 ? -13.824 -5.901 27.376 1.00 96.56 349 ASN A N 1
ATOM 2813 C CA . ASN A 1 349 ? -13.829 -4.474 27.645 1.00 96.56 349 ASN A CA 1
ATOM 2814 C C . ASN A 1 349 ? -14.157 -3.676 26.370 1.00 96.56 349 ASN A C 1
ATOM 2816 O O . ASN A 1 349 ? -13.499 -3.828 25.340 1.00 96.56 349 ASN A O 1
ATOM 2820 N N . THR A 1 350 ? -15.172 -2.815 26.458 1.00 96.00 350 THR A N 1
ATOM 2821 C CA . THR A 1 350 ? -15.637 -1.932 25.374 1.00 96.00 350 THR A CA 1
ATOM 2822 C C . THR A 1 350 ? -15.340 -0.454 25.640 1.00 96.00 350 THR A C 1
ATOM 2824 O O . THR A 1 350 ? -15.803 0.409 24.900 1.00 96.00 350 THR A O 1
ATOM 2827 N N . PHE A 1 351 ? -14.619 -0.134 26.717 1.00 95.94 351 PHE A N 1
ATOM 2828 C CA . PHE A 1 351 ? -14.289 1.241 27.076 1.00 95.94 351 PHE A CA 1
ATOM 2829 C C . PHE A 1 351 ? -13.252 1.824 26.111 1.00 95.94 351 PHE A C 1
ATOM 2831 O O . PHE A 1 351 ? -12.173 1.258 25.945 1.00 95.94 351 PHE A O 1
ATOM 2838 N N . THR A 1 352 ? -13.557 2.972 25.509 1.00 93.94 352 THR A N 1
ATOM 2839 C CA . THR A 1 352 ? -12.641 3.757 24.670 1.00 93.94 352 THR A CA 1
ATOM 2840 C C . THR A 1 352 ? -11.783 4.660 25.550 1.00 93.94 352 THR A C 1
ATOM 2842 O O . THR A 1 352 ? -12.289 5.623 26.122 1.00 93.94 352 THR A O 1
ATOM 2845 N N . GLY A 1 353 ? -10.494 4.352 25.681 1.00 91.75 353 GLY A N 1
ATOM 2846 C CA . GLY A 1 353 ? -9.617 5.075 26.612 1.00 91.75 353 GLY A CA 1
ATOM 2847 C C . GLY A 1 353 ? -8.128 4.939 26.332 1.00 91.75 353 GLY A C 1
ATOM 2848 O O . GLY A 1 353 ? -7.303 5.153 27.225 1.00 91.75 353 GLY A O 1
ATOM 2849 N N . ILE A 1 354 ? -7.770 4.507 25.124 1.00 92.06 354 ILE A N 1
ATOM 2850 C CA . ILE A 1 354 ? -6.385 4.496 24.658 1.00 92.06 354 ILE A CA 1
ATOM 2851 C C . ILE A 1 354 ? -6.203 5.740 23.793 1.00 92.06 354 ILE A C 1
ATOM 2853 O O . ILE A 1 354 ? -6.606 5.717 22.627 1.00 92.06 354 ILE A O 1
ATOM 2857 N N . PRO A 1 355 ? -5.638 6.825 24.345 1.00 89.19 355 PRO A N 1
ATOM 2858 C CA . PRO A 1 355 ? -5.377 8.012 23.557 1.00 89.19 355 PRO A CA 1
ATOM 2859 C C . PRO A 1 355 ? -4.268 7.716 22.547 1.00 89.19 355 PRO A C 1
ATOM 2861 O O . PRO A 1 355 ? -3.309 7.000 22.843 1.00 89.19 355 PRO A O 1
ATOM 2864 N N . MET A 1 356 ? -4.374 8.301 21.357 1.00 87.69 356 MET A N 1
ATOM 2865 C CA . MET A 1 356 ? -3.302 8.283 20.361 1.00 87.69 356 MET A CA 1
ATOM 2866 C C . MET A 1 356 ? -2.659 9.669 20.268 1.00 87.69 356 MET A C 1
ATOM 2868 O O . MET A 1 356 ? -2.685 10.332 19.244 1.00 87.69 356 MET A O 1
ATOM 2872 N N . ASN A 1 357 ? -2.134 10.149 21.393 1.00 83.81 357 ASN A N 1
ATOM 2873 C CA . ASN A 1 357 ? -1.420 11.429 21.501 1.00 83.81 357 ASN A CA 1
ATOM 2874 C C . ASN A 1 357 ? -0.034 11.276 22.155 1.00 83.81 357 ASN A C 1
ATOM 2876 O O . ASN A 1 357 ? 0.681 12.254 22.351 1.00 83.81 357 ASN A O 1
ATOM 2880 N N . GLU A 1 358 ? 0.355 10.048 22.509 1.00 74.44 358 GLU A N 1
ATOM 2881 C CA . GLU A 1 358 ? 1.630 9.764 23.159 1.00 74.44 358 GLU A CA 1
ATOM 2882 C C . GLU A 1 358 ? 2.748 9.688 22.112 1.00 74.44 358 GLU A C 1
ATOM 2884 O O . GLU A 1 358 ? 2.585 9.097 21.047 1.00 74.44 358 GLU A O 1
ATOM 2889 N N . THR A 1 359 ? 3.908 10.280 22.395 1.00 70.00 359 THR A N 1
ATOM 2890 C CA . THR A 1 359 ? 5.071 10.242 21.488 1.00 70.00 359 THR A CA 1
ATOM 2891 C C . THR A 1 359 ? 5.720 8.860 21.427 1.00 70.00 359 THR A C 1
ATOM 2893 O O . THR A 1 359 ? 6.339 8.503 20.425 1.00 70.00 359 THR A O 1
ATOM 2896 N N . GLN A 1 360 ? 5.553 8.073 22.490 1.00 72.19 360 GLN A N 1
ATOM 2897 C CA . GLN A 1 360 ? 5.959 6.678 22.567 1.00 72.19 360 GLN A CA 1
ATOM 2898 C C . GLN A 1 360 ? 4.729 5.780 22.523 1.00 72.19 360 GLN A C 1
ATOM 2900 O O . GLN A 1 360 ? 3.672 6.122 23.050 1.00 72.19 360 GLN A O 1
ATOM 2905 N N . ARG A 1 361 ? 4.883 4.605 21.910 1.00 78.00 361 ARG A N 1
ATOM 2906 C CA . ARG A 1 361 ? 3.847 3.578 21.919 1.00 78.00 361 ARG A CA 1
ATOM 2907 C C . ARG A 1 361 ? 3.536 3.190 23.361 1.00 78.00 361 ARG A C 1
ATOM 2909 O O . ARG A 1 361 ? 4.427 2.792 24.111 1.00 78.00 361 ARG A O 1
ATOM 2916 N N . ARG A 1 362 ? 2.256 3.215 23.717 1.00 83.69 362 ARG A N 1
ATOM 2917 C CA . ARG A 1 362 ? 1.788 2.629 24.966 1.00 83.69 362 ARG A CA 1
ATOM 2918 C C . ARG A 1 362 ? 2.026 1.117 24.937 1.00 83.69 362 ARG A C 1
ATOM 2920 O O . ARG A 1 362 ? 1.534 0.429 24.050 1.00 83.69 362 ARG A O 1
ATOM 2927 N N . GLU A 1 363 ? 2.752 0.603 25.926 1.00 87.75 363 GLU A N 1
ATOM 2928 C CA . GLU A 1 363 ? 3.114 -0.824 25.986 1.00 87.75 363 GLU A CA 1
ATOM 2929 C C . GLU A 1 363 ? 1.904 -1.761 26.099 1.00 87.75 363 GLU A C 1
ATOM 2931 O O . GLU A 1 363 ? 1.962 -2.887 25.620 1.00 87.75 363 GLU A O 1
ATOM 2936 N N . SER A 1 364 ? 0.818 -1.301 26.732 1.00 92.62 364 SER A N 1
ATOM 2937 C CA . SER A 1 364 ? -0.363 -2.123 26.998 1.00 92.62 364 SER A CA 1
ATOM 2938 C C . SER A 1 364 ? -1.668 -1.344 26.874 1.00 92.62 364 SER A C 1
ATOM 2940 O O . SER A 1 364 ? -1.806 -0.237 27.409 1.00 92.62 364 SER A O 1
ATOM 2942 N N . ALA A 1 365 ? -2.650 -1.961 26.227 1.00 94.88 365 ALA A N 1
ATOM 2943 C CA . ALA A 1 365 ? -4.030 -1.513 26.097 1.00 94.88 365 ALA A CA 1
ATOM 2944 C C . ALA A 1 365 ? -4.858 -1.694 27.382 1.00 94.88 365 ALA A C 1
ATOM 2946 O O . ALA A 1 365 ? -5.999 -1.230 27.455 1.00 94.88 365 ALA A O 1
ATOM 2947 N N . TRP A 1 366 ? -4.321 -2.350 28.412 1.00 94.81 366 TRP A N 1
ATOM 2948 C CA . TRP A 1 366 ? -5.051 -2.587 29.652 1.00 94.81 366 TRP A CA 1
ATOM 2949 C C . TRP A 1 366 ? -5.289 -1.282 30.434 1.00 94.81 366 TRP A C 1
ATOM 2951 O O . TRP A 1 366 ? -4.469 -0.350 30.382 1.00 94.81 366 TRP A O 1
ATOM 2961 N N . PRO A 1 367 ? -6.393 -1.194 31.201 1.00 89.94 367 PRO A N 1
ATOM 2962 C CA . PRO A 1 367 ? -6.625 -0.090 32.120 1.00 89.94 367 PRO A CA 1
ATOM 2963 C C . PRO A 1 367 ? -5.469 0.029 33.117 1.00 89.94 367 PRO A C 1
ATOM 2965 O O . PRO A 1 367 ? -5.130 -0.923 33.822 1.00 89.94 367 PRO A O 1
ATOM 2968 N N . ARG A 1 368 ? -4.863 1.214 33.207 1.00 82.81 368 ARG A N 1
ATOM 2969 C CA . ARG A 1 368 ? -3.894 1.508 34.264 1.00 82.81 368 ARG A CA 1
ATOM 2970 C C . ARG A 1 368 ? -4.666 1.927 35.508 1.00 82.81 368 ARG A C 1
ATOM 2972 O O . ARG A 1 368 ? -5.596 2.727 35.414 1.00 82.81 368 ARG A O 1
ATOM 2979 N N . LYS A 1 369 ? -4.266 1.426 36.681 1.00 62.59 369 LYS A N 1
ATOM 2980 C CA . LYS A 1 369 ? -4.701 2.055 37.933 1.00 62.59 369 LYS A CA 1
ATOM 2981 C C . LYS A 1 369 ? -4.233 3.516 37.900 1.00 62.59 369 LYS A C 1
ATOM 2983 O O . LYS A 1 369 ? -3.085 3.742 37.502 1.00 62.59 369 LYS A O 1
ATOM 2988 N N . PRO A 1 370 ? -5.072 4.487 38.295 1.00 55.12 370 PRO A N 1
ATOM 2989 C CA . PRO A 1 370 ? -4.606 5.850 38.499 1.00 55.12 370 PRO A CA 1
ATOM 2990 C C . PRO A 1 370 ? -3.362 5.800 39.388 1.00 55.12 370 PRO A C 1
ATOM 2992 O O . PRO A 1 370 ? -3.363 5.094 40.401 1.00 55.12 370 PRO A O 1
ATOM 2995 N N . LYS A 1 371 ? -2.288 6.490 38.992 1.00 52.94 371 LYS A N 1
ATOM 2996 C CA . LYS A 1 371 ? -1.214 6.781 39.943 1.00 52.94 371 LYS A CA 1
ATOM 2997 C C . LYS A 1 371 ? -1.854 7.681 41.000 1.00 52.94 371 LYS A C 1
ATOM 2999 O O . LYS A 1 371 ? -2.244 8.796 40.664 1.00 52.94 371 LYS A O 1
ATOM 3004 N N . LEU A 1 372 ? -2.086 7.115 42.184 1.00 36.84 372 LEU A N 1
ATOM 3005 C CA . LEU A 1 372 ? -2.580 7.835 43.356 1.00 36.84 372 LEU A CA 1
ATOM 3006 C C . LEU A 1 372 ? -1.596 8.928 43.766 1.00 36.84 372 LEU A C 1
ATOM 3008 O O . LEU A 1 372 ? -0.372 8.667 43.658 1.00 36.84 372 LEU A O 1
#

pLDDT: mean 92.77, std 6.71, range [36.84, 98.75]